Protein AF-A0A257PM52-F1 (afdb_monomer_lite)

Radius of gyration: 32.44 Å; chains: 1; bounding box: 82×40×84 Å

Secondary structure (DSSP, 8-state):
-PPP-EEEE---SS-BTT-GGGEESS----TTPEEEE-SEEEEEETTTTTT-EEEEES-SS-EEEEEESS-B-EEEEESS--TT-EEEEEE-TT-EEEEES-EESSEEEEESSEEEEESEEEE-SS-EEE-SEEEES-EEEE-TT-TTS--EEE-S-B-TT-EEEEPTT--S-SEEES-GGGB-PEEEEPPSS-----EEEET---SEEEEETTEEEEEETTEEEEEEEEE-TTS--EEEE-SSEEEEE-S--TT-TT--PEEE-B-------SEEEEETTTTEEEEE--EE--SSSTT--EEEEEE-SS-EEEEESSSSEEEEEEPPTTSPPPSSEEEE-TT--S--EEE--SS-EEEE--SS--EEEEEGGG-SS-EEEEEES--TT-EEEEET--TTTEEEEEEEEEEEETTEEEEEEEEEESSTTPPPEEEEEET--THHHHTSSEEEEEEEPPPBTTBPPPEEEEEEE-

pLDDT: mean 84.53, std 14.84, range [40.38, 98.75]

Sequence (474 aa):
MSGSTTLTWLGGGDNLASDPNDWSPTGTPAPGDTLLLNTGTINLVGDILAGSTVSVDNHQADVGINVTGNATLNLLEGSPEPANATVDVAITAGSTLALTAFVALSTLLTNGGTIAFDGTNTFAAFKTVFDDDLTGSGTIQLSSGNAAGENMEINGAVGSGLTFQIQSGASDADLIIDKPQDFAGLIKLTPVPVTLGHIEFAGLHATNATLSNGILQLYDGNTLVDTVRFDNANQAVQLEQAAQGVFLTAGTSNDLGTLSGTAIPLSTQGTTANFTVQDETSGQSYSSAGSSYTGPVPGLTSEFVVNTSDIINVTANTPNVFIEVAPSPGGQPPSQCGINVSAVNGNNVLDGYANSNFYTGGKGTDQFYEDTRTLTQNSWSTIVNFHSGDNVTLWGVTPSDFSLNWIGDTYGAPGATGLTGVLVPAKAGQPDVGITLAGYTTNDFTNGKIVLSYGETQAQGGVPGSTYLSIHAT

Foldseek 3Di:
DPDAEEWEAQDDDVQELQQQVRIVVRDRDDARHEYEYADDEHEAEEASHPNYEYEDEHHPEEYEYEAEAEYEYAYDYYDQDDAEYEHEYEYAAQYEYEYEQAEDPYEYHYHHHEYEYDAEHEYAAAAYEACHEYHYQYEYEQDQRQQPQHEHEYNHAYYQNYEYEYEAHHAHAREEYAQQARYNYEYEYDDDPHQHRKYFDFPADAQAWEDDPQKIFGHDPNHTPHIHGYDPPVQCWWWWQAPGGIIIGSPPPPPPVPGPTDTRPHPHPPPPQQKWKAFPQVRDIDGHVAAADPDDDPPAGGEDADADQTAMEMEGPEERYEYAQAHDVVGDQHEEHEYADQNYEYEYEAHSEEAEYEYEDHHYEYEYEYELPPDQEAHAYAYHPAAANYKYKYWQDDVQFWDKDFPFQADDDVVFTGTKIKTDTPDPNRYIYIYGYGPYGPCCVVVVQKDKDWDWAPADPNRGTIIIIMIHGD

Structure (mmCIF, N/CA/C/O backbone):
data_AF-A0A257PM52-F1
#
_entry.id   AF-A0A257PM52-F1
#
loop_
_atom_site.group_PDB
_atom_site.id
_atom_site.type_symbol
_atom_site.label_atom_id
_atom_site.label_alt_id
_atom_site.label_comp_id
_atom_site.label_asym_id
_atom_site.label_entity_id
_atom_site.label_seq_id
_atom_site.pdbx_PDB_ins_code
_atom_site.Cartn_x
_atom_site.Cartn_y
_atom_site.Cartn_z
_atom_site.occupancy
_atom_site.B_iso_or_equiv
_atom_site.auth_seq_id
_atom_site.auth_comp_id
_atom_site.auth_asym_id
_atom_site.auth_atom_id
_atom_site.pdbx_PDB_model_num
ATOM 1 N N . MET A 1 1 ? 49.077 -11.176 -10.631 1.00 53.94 1 MET A N 1
ATOM 2 C CA . MET A 1 1 ? 48.184 -10.103 -11.097 1.00 53.94 1 MET A CA 1
ATOM 3 C C . MET A 1 1 ? 49.011 -9.242 -12.025 1.00 53.94 1 MET A C 1
ATOM 5 O O . MET A 1 1 ? 49.994 -8.676 -11.562 1.00 53.94 1 MET A O 1
ATOM 9 N N . SER A 1 2 ? 48.729 -9.268 -13.326 1.00 63.75 2 SER A N 1
ATOM 10 C CA . SER A 1 2 ? 49.225 -8.234 -14.239 1.00 63.75 2 SER A CA 1
ATOM 11 C C . SER A 1 2 ? 48.703 -6.887 -13.734 1.00 63.75 2 SER A C 1
ATOM 13 O O . SER A 1 2 ? 47.576 -6.818 -13.247 1.00 63.75 2 SER A O 1
ATOM 15 N N . GLY A 1 3 ? 49.539 -5.850 -13.736 1.00 80.62 3 GLY A N 1
ATOM 16 C CA . GLY A 1 3 ? 49.055 -4.506 -13.423 1.00 80.62 3 GLY A CA 1
ATOM 17 C C . GLY A 1 3 ? 48.061 -4.071 -14.498 1.00 80.62 3 GLY A C 1
ATOM 18 O O . GLY A 1 3 ? 48.310 -4.342 -15.668 1.00 80.62 3 GLY A O 1
ATOM 19 N N . SER A 1 4 ? 46.958 -3.440 -14.096 1.00 88.62 4 SER A N 1
ATOM 20 C CA . SER A 1 4 ? 46.057 -2.750 -15.026 1.00 88.62 4 SER A CA 1
ATOM 21 C C . SER A 1 4 ? 46.825 -1.620 -15.711 1.00 88.62 4 SER A C 1
ATOM 23 O O . SER A 1 4 ? 47.564 -0.884 -15.046 1.00 88.62 4 SER A O 1
ATOM 25 N N . THR A 1 5 ? 46.686 -1.511 -17.029 1.00 91.81 5 THR A N 1
ATOM 26 C CA . THR A 1 5 ? 47.252 -0.423 -17.825 1.00 91.81 5 THR A CA 1
ATOM 27 C C . THR A 1 5 ? 46.150 0.438 -18.429 1.00 91.81 5 THR A C 1
ATOM 29 O O . THR A 1 5 ? 45.036 -0.022 -18.675 1.00 91.81 5 THR A O 1
ATOM 32 N N . THR A 1 6 ? 46.453 1.719 -18.637 1.00 92.81 6 THR A N 1
ATOM 33 C CA . THR A 1 6 ? 45.580 2.629 -19.380 1.00 92.81 6 THR A CA 1
ATOM 34 C C . THR A 1 6 ? 46.084 2.722 -20.815 1.00 92.81 6 THR A C 1
ATOM 36 O O . THR A 1 6 ? 47.241 3.093 -21.015 1.00 92.81 6 THR A O 1
ATOM 39 N N . LEU A 1 7 ? 45.235 2.393 -21.790 1.00 93.25 7 LEU A N 1
ATOM 40 C CA . LEU A 1 7 ? 45.542 2.438 -23.222 1.00 93.25 7 LEU A CA 1
ATOM 41 C C . LEU A 1 7 ? 44.632 3.457 -23.907 1.00 93.25 7 LEU A C 1
ATOM 43 O O . LEU A 1 7 ? 43.424 3.406 -23.731 1.00 93.25 7 LEU A O 1
ATOM 47 N N . THR A 1 8 ? 45.179 4.367 -24.704 1.00 93.25 8 THR A N 1
ATOM 48 C CA . THR A 1 8 ? 44.411 5.347 -25.483 1.00 93.25 8 THR A CA 1
ATOM 49 C C . THR A 1 8 ? 44.310 4.910 -26.936 1.00 93.25 8 THR A C 1
ATOM 51 O O . THR A 1 8 ? 45.335 4.639 -27.559 1.00 93.25 8 THR A O 1
ATOM 54 N N . TRP A 1 9 ? 43.095 4.868 -27.478 1.00 93.38 9 TRP A N 1
ATOM 55 C CA . TRP A 1 9 ? 42.832 4.589 -28.885 1.00 93.38 9 TRP A CA 1
ATOM 56 C C . TRP A 1 9 ? 43.400 5.704 -29.764 1.00 93.38 9 TRP A C 1
ATOM 58 O O . TRP A 1 9 ? 43.079 6.882 -29.586 1.00 93.38 9 TRP A O 1
ATOM 68 N N . LEU A 1 10 ? 44.255 5.327 -30.709 1.00 91.94 10 LEU A N 1
ATOM 69 C CA . LEU A 1 10 ? 44.859 6.224 -31.693 1.00 91.94 10 LEU A CA 1
ATOM 70 C C . LEU A 1 10 ? 44.117 6.210 -33.037 1.00 91.94 10 LEU A C 1
ATOM 72 O O . LEU A 1 10 ? 44.290 7.137 -33.830 1.00 91.94 10 LEU A O 1
ATOM 76 N N . GLY A 1 11 ? 43.303 5.178 -33.284 1.00 85.06 11 GLY A N 1
ATOM 77 C CA . GLY A 1 11 ? 42.742 4.872 -34.600 1.00 85.06 11 GLY A CA 1
ATOM 78 C C . GLY A 1 11 ? 43.714 4.095 -35.493 1.00 85.06 11 GLY A C 1
ATOM 79 O O . GLY A 1 11 ? 44.926 4.126 -35.285 1.00 85.06 11 GLY A O 1
ATOM 80 N N . GLY A 1 12 ? 43.170 3.416 -36.508 1.00 80.69 12 GLY A N 1
ATOM 81 C CA . GLY A 1 12 ? 43.920 2.505 -37.375 1.00 80.69 12 GLY A CA 1
ATOM 82 C C . GLY A 1 12 ? 43.247 2.260 -38.724 1.00 80.69 12 GLY A C 1
ATOM 83 O O . GLY A 1 12 ? 42.162 2.762 -39.004 1.00 80.69 12 GLY A O 1
ATOM 84 N N . GLY A 1 13 ? 43.912 1.513 -39.609 1.00 80.06 13 GLY A N 1
ATOM 85 C CA . GLY A 1 13 ? 43.419 1.274 -40.973 1.00 80.06 13 GLY A CA 1
ATOM 86 C C . GLY A 1 13 ? 42.182 0.369 -41.046 1.00 80.06 13 GLY A C 1
ATOM 87 O O . GLY A 1 13 ? 41.348 0.556 -41.931 1.00 80.06 13 GLY A O 1
ATOM 88 N N . ASP A 1 14 ? 42.064 -0.599 -40.132 1.00 84.88 14 ASP A N 1
ATOM 89 C CA . ASP A 1 14 ? 40.947 -1.553 -40.034 1.00 84.88 14 ASP A CA 1
ATOM 90 C C . ASP A 1 14 ? 40.128 -1.412 -38.735 1.00 84.88 14 ASP A C 1
ATOM 92 O O . ASP A 1 14 ? 39.119 -2.104 -38.560 1.00 84.88 14 ASP A O 1
ATOM 96 N N . ASN A 1 15 ? 40.527 -0.479 -37.862 1.00 89.12 15 ASN A N 1
ATOM 97 C CA . ASN A 1 15 ? 39.906 -0.154 -36.581 1.00 89.12 15 ASN A CA 1
ATOM 98 C C . ASN A 1 15 ? 39.766 -1.350 -35.622 1.00 89.12 15 ASN A C 1
ATOM 100 O O . ASN A 1 15 ? 38.885 -1.336 -34.766 1.00 89.12 15 ASN A O 1
ATOM 104 N N . LEU A 1 16 ? 40.568 -2.410 -35.747 1.00 90.69 16 LEU A N 1
ATOM 105 C CA . LEU A 1 16 ? 40.433 -3.584 -34.883 1.00 90.69 16 LEU A CA 1
ATOM 106 C C . LEU A 1 16 ? 41.028 -3.326 -33.492 1.00 90.69 16 LEU A C 1
ATOM 108 O O . LEU A 1 16 ? 42.235 -3.164 -33.351 1.00 90.69 16 LEU A O 1
ATOM 112 N N . ALA A 1 17 ? 40.219 -3.442 -32.430 1.00 90.12 17 ALA A N 1
ATOM 113 C CA . ALA A 1 17 ? 40.700 -3.309 -31.045 1.00 90.12 17 ALA A CA 1
ATOM 114 C C . ALA A 1 17 ? 41.821 -4.300 -30.674 1.00 90.12 17 ALA A C 1
ATOM 116 O O . ALA A 1 17 ? 42.544 -4.092 -29.700 1.00 90.12 17 ALA A O 1
ATOM 117 N N . SER A 1 18 ? 41.967 -5.380 -31.449 1.00 90.94 18 SER A N 1
ATOM 118 C CA . SER A 1 18 ? 43.042 -6.360 -31.313 1.00 90.94 18 SER A CA 1
ATOM 119 C C . SER A 1 18 ? 44.413 -5.866 -31.756 1.00 90.94 18 SER A C 1
ATOM 121 O O . SER A 1 18 ? 45.406 -6.471 -31.342 1.00 90.94 18 SER A O 1
ATOM 123 N N . ASP A 1 19 ? 44.489 -4.858 -32.632 1.00 93.19 19 ASP A N 1
ATOM 124 C CA . ASP A 1 19 ? 45.766 -4.391 -33.168 1.00 93.19 19 ASP A CA 1
ATOM 125 C C . ASP A 1 19 ? 46.506 -3.573 -32.097 1.00 93.19 19 ASP A C 1
ATOM 127 O O . ASP A 1 19 ? 46.060 -2.486 -31.731 1.00 93.19 19 ASP A O 1
ATOM 131 N N . PRO A 1 20 ? 47.648 -4.057 -31.568 1.00 93.38 20 PRO A N 1
ATOM 132 C CA . PRO A 1 20 ? 48.398 -3.324 -30.554 1.00 93.38 20 PRO A CA 1
ATOM 133 C C . PRO A 1 20 ? 48.920 -1.963 -31.036 1.00 93.38 20 PRO A C 1
ATOM 135 O O . PRO A 1 20 ? 49.267 -1.133 -30.195 1.00 93.38 20 PRO A O 1
ATOM 138 N N . ASN A 1 21 ? 49.025 -1.740 -32.353 1.00 94.69 21 ASN A N 1
ATOM 139 C CA . ASN A 1 21 ? 49.519 -0.487 -32.930 1.00 94.69 21 ASN A CA 1
ATOM 140 C C . ASN A 1 21 ? 48.482 0.639 -32.900 1.00 94.69 21 ASN A C 1
ATOM 142 O O . ASN A 1 21 ? 48.871 1.804 -32.987 1.00 94.69 21 ASN A O 1
ATOM 146 N N . ASP A 1 22 ? 47.206 0.302 -32.717 1.00 94.62 22 ASP A N 1
ATOM 147 C CA . ASP A 1 22 ? 46.110 1.270 -32.638 1.00 94.62 22 ASP A CA 1
ATOM 148 C C . ASP A 1 22 ? 45.937 1.834 -31.211 1.00 94.62 22 ASP A C 1
ATOM 150 O O . ASP A 1 22 ? 45.049 2.648 -30.957 1.00 94.62 22 ASP A O 1
ATOM 154 N N . TRP A 1 23 ? 46.811 1.444 -30.273 1.00 94.62 23 TRP A N 1
ATOM 155 C CA . TRP A 1 23 ? 46.791 1.856 -28.867 1.00 94.62 23 TRP A CA 1
ATOM 156 C C . TRP A 1 23 ? 48.064 2.605 -28.441 1.00 94.62 23 TRP A C 1
ATOM 158 O O . TRP A 1 23 ? 49.169 2.342 -28.923 1.00 94.62 23 TRP A O 1
ATOM 168 N N . SER A 1 24 ? 47.921 3.522 -27.479 1.00 94.25 24 SER A N 1
ATOM 169 C CA . SER A 1 24 ? 49.020 4.233 -26.811 1.00 94.25 24 SER A CA 1
ATOM 170 C C . SER A 1 24 ? 48.947 4.089 -25.284 1.00 94.25 24 SER A C 1
ATOM 172 O O . SER A 1 24 ? 47.954 4.516 -24.699 1.00 94.25 24 SER A O 1
ATOM 174 N N . PRO A 1 25 ? 49.989 3.569 -24.607 1.00 95.06 25 PRO A N 1
ATOM 175 C CA . PRO A 1 25 ? 51.184 2.960 -25.194 1.00 95.06 25 PRO A CA 1
ATOM 176 C C . PRO A 1 25 ? 50.838 1.727 -26.046 1.00 95.06 25 PRO A C 1
ATOM 178 O O . PRO A 1 25 ? 49.827 1.078 -25.811 1.00 95.06 25 PRO A O 1
ATOM 181 N N . THR A 1 26 ? 51.687 1.399 -27.025 1.00 94.81 26 THR A N 1
ATOM 182 C CA . THR A 1 26 ? 51.488 0.240 -27.915 1.00 94.81 26 THR A CA 1
ATOM 183 C C . THR A 1 26 ? 51.345 -1.053 -27.115 1.00 94.81 26 THR A C 1
ATOM 185 O O . THR A 1 26 ? 52.240 -1.413 -26.344 1.00 94.81 26 THR A O 1
ATOM 188 N N . GLY A 1 27 ? 50.245 -1.770 -27.330 1.00 92.50 27 GLY A N 1
ATOM 189 C CA . GLY A 1 27 ? 49.917 -2.995 -26.611 1.00 92.50 27 GLY A CA 1
ATOM 190 C C . GLY A 1 27 ? 48.515 -3.494 -26.945 1.00 92.50 27 GLY A C 1
ATOM 191 O O . GLY A 1 27 ? 47.632 -2.705 -27.258 1.00 92.50 27 GLY A O 1
ATOM 192 N N . THR A 1 28 ? 48.314 -4.811 -26.901 1.00 91.19 28 THR A N 1
ATOM 193 C CA . THR A 1 28 ? 46.973 -5.393 -27.040 1.00 91.19 28 THR A CA 1
ATOM 194 C C . THR A 1 28 ? 46.243 -5.239 -25.705 1.00 91.19 28 THR A C 1
ATOM 196 O O . THR A 1 28 ? 46.832 -5.617 -24.687 1.00 91.19 28 THR A O 1
ATOM 199 N N . PRO A 1 29 ? 44.991 -4.748 -25.690 1.00 91.50 29 PRO A N 1
ATOM 200 C CA . PRO A 1 29 ? 44.168 -4.726 -24.490 1.00 91.50 29 PRO A CA 1
ATOM 201 C C . PRO A 1 29 ? 44.106 -6.087 -23.793 1.00 91.50 29 PRO A C 1
ATOM 203 O O . PRO A 1 29 ? 43.926 -7.123 -24.436 1.00 91.50 29 PRO A O 1
ATOM 206 N N . ALA A 1 30 ? 44.242 -6.082 -22.472 1.00 88.69 30 ALA A N 1
ATOM 207 C CA . ALA A 1 30 ? 44.089 -7.244 -21.612 1.00 88.69 30 ALA A CA 1
ATOM 208 C C . ALA A 1 30 ? 42.955 -7.029 -20.589 1.00 88.69 30 ALA A C 1
ATOM 210 O O . ALA A 1 30 ? 42.632 -5.887 -20.244 1.00 88.69 30 ALA A O 1
ATOM 211 N N . PRO A 1 31 ? 42.360 -8.115 -20.053 1.00 85.19 31 PRO A N 1
ATOM 212 C CA . PRO A 1 31 ? 41.350 -8.024 -19.000 1.00 85.19 31 PRO A CA 1
ATOM 213 C C . PRO A 1 31 ? 41.813 -7.167 -17.815 1.00 85.19 31 PRO A C 1
ATOM 215 O O . PRO A 1 31 ? 42.885 -7.401 -17.247 1.00 85.19 31 PRO A O 1
ATOM 218 N N . GLY A 1 32 ? 40.983 -6.203 -17.418 1.00 82.38 32 GLY A N 1
ATOM 219 C CA . GLY A 1 32 ? 41.261 -5.254 -16.339 1.00 82.38 32 GLY A CA 1
ATOM 220 C C . GLY A 1 32 ? 41.984 -3.973 -16.766 1.00 82.38 32 GLY A C 1
ATOM 221 O O . GLY A 1 32 ? 42.180 -3.101 -15.918 1.00 82.38 32 GLY A O 1
ATOM 222 N N . ASP A 1 33 ? 42.373 -3.826 -18.035 1.00 87.44 33 ASP A N 1
ATOM 223 C CA . ASP A 1 33 ? 42.853 -2.548 -18.572 1.00 87.44 33 ASP A CA 1
ATOM 224 C C . ASP A 1 33 ? 41.732 -1.497 -18.639 1.00 87.44 33 ASP A C 1
ATOM 226 O O . ASP A 1 33 ? 40.542 -1.818 -18.710 1.00 87.44 33 ASP A O 1
ATOM 230 N N . THR A 1 34 ? 42.137 -0.225 -18.624 1.00 86.56 34 THR A N 1
ATOM 231 C CA . THR A 1 34 ? 41.269 0.929 -18.902 1.00 86.56 34 THR A CA 1
ATOM 232 C C . THR A 1 34 ? 41.562 1.439 -20.306 1.00 86.56 34 THR A C 1
ATOM 234 O O . THR A 1 34 ? 42.674 1.885 -20.579 1.00 86.56 34 THR A O 1
ATOM 237 N N . LEU A 1 35 ? 40.583 1.391 -21.199 1.00 88.00 35 LEU A N 1
ATOM 238 C CA . LEU A 1 35 ? 40.734 1.806 -22.591 1.00 88.00 35 LEU A CA 1
ATOM 239 C C . LEU A 1 35 ? 40.088 3.175 -22.773 1.00 88.00 35 LEU A C 1
ATOM 241 O O . LEU A 1 35 ? 38.904 3.316 -22.509 1.00 88.00 35 LEU A O 1
ATOM 245 N N . LEU A 1 36 ? 40.858 4.176 -23.183 1.00 87.38 36 LEU A N 1
ATOM 246 C CA . LEU A 1 36 ? 40.405 5.541 -23.424 1.00 87.38 36 LEU A CA 1
ATOM 247 C C . LEU A 1 36 ? 40.158 5.737 -24.914 1.00 87.38 36 LEU A C 1
ATOM 249 O O . LEU A 1 36 ? 41.095 5.658 -25.709 1.00 87.38 36 LEU A O 1
ATOM 253 N N . LEU A 1 37 ? 38.919 6.016 -25.293 1.00 86.25 37 LEU A N 1
ATOM 254 C CA . LEU A 1 37 ? 38.540 6.346 -26.660 1.00 86.25 37 LEU A CA 1
ATOM 255 C C . LEU A 1 37 ? 38.153 7.820 -26.706 1.00 86.25 37 LEU A C 1
ATOM 257 O O . LEU A 1 37 ? 37.174 8.188 -26.080 1.00 86.25 37 LEU A O 1
ATOM 261 N N . ASN A 1 38 ? 38.936 8.647 -27.406 1.00 81.38 38 ASN A N 1
ATOM 262 C CA . ASN A 1 38 ? 38.697 10.097 -27.464 1.00 81.38 38 ASN A CA 1
ATOM 263 C C . ASN A 1 38 ? 38.008 10.537 -28.772 1.00 81.38 38 ASN A C 1
ATOM 265 O O . ASN A 1 38 ? 37.336 11.560 -28.799 1.00 81.38 38 ASN A O 1
ATOM 269 N N . THR A 1 39 ? 38.250 9.816 -29.878 1.00 79.81 39 THR A N 1
ATOM 270 C CA . THR A 1 39 ? 37.682 10.070 -31.220 1.00 79.81 39 THR A CA 1
ATOM 271 C C . THR A 1 39 ? 37.775 8.812 -32.093 1.00 79.81 39 THR A C 1
ATOM 273 O O . THR A 1 39 ? 38.651 7.975 -31.858 1.00 79.81 39 THR A O 1
ATOM 276 N N . GLY A 1 40 ? 36.978 8.736 -33.165 1.00 85.00 40 GLY A N 1
ATOM 277 C CA . GLY A 1 40 ? 37.134 7.743 -34.236 1.00 85.00 40 GLY A CA 1
ATOM 278 C C . GLY A 1 40 ? 36.233 6.517 -34.086 1.00 85.00 40 GLY A C 1
ATOM 279 O O . GLY A 1 40 ? 35.278 6.520 -33.316 1.00 85.00 40 GLY A O 1
ATOM 280 N N . THR A 1 41 ? 36.523 5.467 -34.856 1.00 85.75 41 THR A N 1
ATOM 281 C CA . THR A 1 41 ? 35.767 4.207 -34.818 1.00 85.75 41 THR A CA 1
ATOM 282 C C . THR A 1 41 ? 36.637 3.085 -34.271 1.00 85.75 41 THR A C 1
ATOM 284 O O . THR A 1 41 ? 37.799 2.984 -34.656 1.00 85.75 41 THR A O 1
ATOM 287 N N . ILE A 1 42 ? 36.075 2.228 -33.419 1.00 87.50 42 ILE A N 1
ATOM 288 C CA . ILE A 1 42 ? 36.707 1.002 -32.924 1.00 87.50 42 ILE A CA 1
ATOM 289 C C . ILE A 1 42 ? 35.808 -0.210 -33.200 1.00 87.50 42 ILE A C 1
ATOM 291 O O . ILE A 1 42 ? 34.595 -0.164 -33.013 1.00 87.50 42 ILE A O 1
ATOM 295 N N . ASN A 1 43 ? 36.408 -1.312 -33.639 1.00 84.81 43 ASN A N 1
ATOM 296 C CA . ASN A 1 43 ? 35.757 -2.591 -33.895 1.00 84.81 43 ASN A CA 1
ATOM 297 C C . ASN A 1 43 ? 36.128 -3.584 -32.788 1.00 84.81 43 ASN A C 1
ATOM 299 O O . ASN A 1 43 ? 37.281 -4.008 -32.662 1.00 84.81 43 ASN A O 1
ATOM 303 N N . LEU A 1 44 ? 35.131 -3.980 -32.004 1.00 83.25 44 LEU A N 1
ATOM 304 C CA . LEU A 1 44 ? 35.212 -4.979 -30.949 1.00 83.25 44 LEU A CA 1
ATOM 305 C C . LEU A 1 44 ? 34.726 -6.324 -31.498 1.00 83.25 44 LEU A C 1
ATOM 307 O O . LEU A 1 44 ? 33.569 -6.465 -31.900 1.00 83.25 44 LEU A O 1
ATOM 311 N N . VAL A 1 45 ? 35.617 -7.317 -31.531 1.00 79.12 45 VAL A N 1
ATOM 312 C CA . VAL A 1 45 ? 35.323 -8.656 -32.061 1.00 79.12 45 VAL A CA 1
ATOM 313 C C . VAL A 1 45 ? 35.607 -9.724 -31.010 1.00 79.12 45 VAL A C 1
ATOM 315 O O . VAL A 1 45 ? 36.724 -9.825 -30.503 1.00 79.12 45 VAL A O 1
ATOM 318 N N . GLY A 1 46 ? 34.603 -10.555 -30.720 1.00 76.94 46 GLY A N 1
ATOM 319 C CA . GLY A 1 46 ? 34.699 -11.652 -29.755 1.00 76.94 46 GLY A CA 1
ATOM 320 C C . GLY A 1 46 ? 34.861 -11.164 -28.313 1.00 76.94 46 GLY A C 1
ATOM 321 O O . GLY A 1 46 ? 34.336 -10.121 -27.937 1.00 76.94 46 GLY A O 1
ATOM 322 N N . ASP A 1 47 ? 35.619 -11.913 -27.512 1.00 71.88 47 ASP A N 1
ATOM 323 C CA . ASP A 1 47 ? 35.807 -11.649 -26.075 1.00 71.88 47 ASP A CA 1
ATOM 324 C C . ASP A 1 47 ? 37.021 -10.746 -25.794 1.00 71.88 47 ASP A C 1
ATOM 326 O O . ASP A 1 47 ? 37.615 -10.798 -24.716 1.00 71.88 47 ASP A O 1
ATOM 330 N N . ILE A 1 48 ? 37.451 -9.945 -26.774 1.00 73.12 48 ILE A N 1
ATOM 331 C CA . ILE A 1 48 ? 38.753 -9.271 -26.709 1.00 73.12 48 ILE A CA 1
ATOM 332 C C . ILE A 1 48 ? 38.875 -8.258 -25.569 1.00 73.12 48 ILE A C 1
ATOM 334 O O . ILE A 1 48 ? 39.976 -7.990 -25.099 1.00 73.12 48 ILE A O 1
ATOM 338 N N . LEU A 1 49 ? 37.737 -7.745 -25.098 1.00 68.62 49 LEU A N 1
ATOM 339 C CA . LEU A 1 49 ? 37.646 -6.816 -23.975 1.00 68.62 49 LEU A CA 1
ATOM 340 C C . LEU A 1 49 ? 36.997 -7.433 -22.732 1.00 68.62 49 LEU A C 1
ATOM 342 O O . LEU A 1 49 ? 36.558 -6.701 -21.848 1.00 68.62 49 LEU A O 1
ATOM 346 N N . ALA A 1 50 ? 36.887 -8.763 -22.644 1.00 70.00 50 ALA A N 1
ATOM 347 C CA . ALA A 1 50 ? 36.233 -9.403 -21.507 1.00 70.00 50 ALA A CA 1
ATOM 348 C C . ALA A 1 50 ? 36.896 -8.983 -20.180 1.00 70.00 50 ALA A C 1
ATOM 350 O O . ALA A 1 50 ? 38.041 -9.333 -19.893 1.00 70.00 50 ALA A O 1
ATOM 351 N N . GLY A 1 51 ? 36.156 -8.230 -19.360 1.00 62.59 51 GLY A N 1
ATOM 352 C CA . GLY A 1 51 ? 36.627 -7.703 -18.077 1.00 62.59 51 GLY A CA 1
ATOM 353 C C . GLY A 1 51 ? 37.466 -6.419 -18.149 1.00 62.59 51 GLY A C 1
ATOM 354 O O . GLY A 1 51 ? 38.001 -6.015 -17.118 1.00 62.59 51 GLY A O 1
ATOM 355 N N . SER A 1 52 ? 37.602 -5.784 -19.315 1.00 68.62 52 SER A N 1
ATOM 356 C CA . SER A 1 52 ? 38.210 -4.453 -19.476 1.00 68.62 52 SER A CA 1
ATOM 357 C C . SER A 1 52 ? 37.140 -3.355 -19.438 1.00 68.62 52 SER A C 1
ATOM 359 O O . SER A 1 52 ? 35.983 -3.586 -19.785 1.00 68.62 52 SER A O 1
ATOM 361 N N . THR A 1 53 ? 37.526 -2.148 -19.026 1.00 68.44 53 THR A N 1
ATOM 362 C CA . THR A 1 53 ? 36.638 -0.973 -18.997 1.00 68.44 53 THR A CA 1
ATOM 363 C C . THR A 1 53 ? 36.997 -0.058 -20.158 1.00 68.44 53 THR A C 1
ATOM 365 O O . THR A 1 53 ? 38.161 0.314 -20.288 1.00 68.44 53 THR A O 1
ATOM 368 N N . VAL A 1 54 ? 36.024 0.328 -20.985 1.00 74.75 54 VAL A N 1
ATOM 369 C CA . VAL A 1 54 ? 36.237 1.291 -22.076 1.00 74.75 54 VAL A CA 1
ATOM 370 C C . VAL A 1 54 ? 35.642 2.619 -21.654 1.00 74.75 54 VAL A C 1
ATOM 372 O O . VAL A 1 54 ? 34.434 2.796 -21.660 1.00 74.75 54 VAL A O 1
ATOM 375 N N . SER A 1 55 ? 36.483 3.565 -21.272 1.00 75.44 55 SER A N 1
ATOM 376 C CA . SER A 1 55 ? 36.051 4.924 -20.991 1.00 75.44 55 SER A CA 1
ATOM 377 C C . SER A 1 55 ? 36.126 5.765 -22.262 1.00 75.44 55 SER A C 1
ATOM 379 O O . SER A 1 55 ? 37.106 5.754 -23.007 1.00 75.44 55 SER A O 1
ATOM 381 N N . VAL A 1 56 ? 35.038 6.475 -22.510 1.00 71.56 56 VAL A N 1
ATOM 382 C CA . VAL A 1 56 ? 34.859 7.390 -23.631 1.00 71.56 56 VAL A CA 1
ATOM 383 C C . VAL A 1 56 ? 34.995 8.779 -22.992 1.00 71.56 56 VAL A C 1
ATOM 385 O O . VAL A 1 56 ? 34.057 9.287 -22.387 1.00 71.56 56 VAL A O 1
ATOM 388 N N . ASP A 1 57 ? 36.215 9.336 -23.000 1.00 66.50 57 ASP A N 1
ATOM 389 C CA . ASP A 1 57 ? 36.580 10.596 -22.323 1.00 66.50 57 ASP A CA 1
ATOM 390 C C . ASP A 1 57 ? 36.781 11.774 -23.309 1.00 66.50 57 ASP A C 1
ATOM 392 O O . ASP A 1 57 ? 37.397 11.621 -24.362 1.00 66.50 57 ASP A O 1
ATOM 396 N N . ASN A 1 58 ? 36.277 12.961 -22.943 1.00 56.41 58 ASN A N 1
ATOM 397 C CA . ASN A 1 58 ? 36.492 14.268 -23.592 1.00 56.41 58 ASN A CA 1
ATOM 398 C C . ASN A 1 58 ? 36.165 14.348 -25.105 1.00 56.41 58 ASN A C 1
ATOM 400 O O . ASN A 1 58 ? 37.041 14.575 -25.950 1.00 56.41 58 ASN A O 1
ATOM 404 N N . HIS A 1 59 ? 34.880 14.209 -25.441 1.00 54.62 59 HIS A N 1
ATOM 405 C CA . HIS A 1 59 ? 34.395 14.085 -26.818 1.00 54.62 59 HIS A CA 1
ATOM 406 C C . HIS A 1 59 ? 34.078 15.437 -27.456 1.00 54.62 59 HIS A C 1
ATOM 408 O O . HIS A 1 59 ? 33.037 16.040 -27.222 1.00 54.62 59 HIS A O 1
ATOM 414 N N . GLN A 1 60 ? 34.970 15.901 -28.329 1.00 57.28 60 GLN A N 1
ATOM 415 C CA . GLN A 1 60 ? 34.680 16.990 -29.276 1.00 57.28 60 GLN A CA 1
ATOM 416 C C . GLN A 1 60 ? 34.225 16.460 -30.653 1.00 57.28 60 GLN A C 1
ATOM 418 O O . GLN A 1 60 ? 34.008 17.257 -31.565 1.00 57.28 60 GLN A O 1
ATOM 423 N N . ALA A 1 61 ? 34.126 15.137 -30.835 1.00 64.19 61 ALA A N 1
ATOM 424 C CA . ALA A 1 61 ? 33.766 14.489 -32.097 1.00 64.19 61 ALA A CA 1
ATOM 425 C C . ALA A 1 61 ? 33.010 13.171 -31.862 1.00 64.19 61 ALA A C 1
ATOM 427 O O . ALA A 1 61 ? 33.118 12.586 -30.784 1.00 64.19 61 ALA A O 1
ATOM 428 N N . ASP A 1 62 ? 32.298 12.708 -32.891 1.00 73.81 62 ASP A N 1
ATOM 429 C CA . ASP A 1 62 ? 31.547 11.452 -32.868 1.00 73.81 62 ASP A CA 1
ATOM 430 C C . ASP A 1 62 ? 32.473 10.241 -32.685 1.00 73.81 62 ASP A C 1
ATOM 432 O O . ASP A 1 62 ? 33.567 10.164 -33.267 1.00 73.81 62 ASP A O 1
ATOM 436 N N . VAL A 1 63 ? 32.015 9.284 -31.879 1.00 76.19 63 VAL A N 1
ATOM 437 C CA . VAL A 1 63 ? 32.699 8.012 -31.646 1.00 76.19 63 VAL A CA 1
ATOM 438 C C . VAL A 1 63 ? 31.813 6.857 -32.080 1.00 76.19 63 VAL A C 1
ATOM 440 O O . VAL A 1 63 ? 30.672 6.738 -31.649 1.00 76.19 63 VAL A O 1
ATOM 443 N N . GLY A 1 64 ? 32.376 5.989 -32.924 1.00 74.94 64 GLY A N 1
ATOM 444 C CA . GLY A 1 64 ? 31.726 4.764 -33.378 1.00 74.94 64 GLY A CA 1
ATOM 445 C C . GLY A 1 64 ? 32.301 3.535 -32.677 1.00 74.94 64 GLY A C 1
ATOM 446 O O . GLY A 1 64 ? 33.507 3.297 -32.738 1.00 74.94 64 GLY A O 1
ATOM 447 N N . ILE A 1 65 ? 31.461 2.714 -32.059 1.00 79.94 65 ILE A N 1
ATOM 448 C CA . ILE A 1 65 ? 31.856 1.433 -31.467 1.00 79.94 65 ILE A CA 1
ATOM 449 C C . ILE A 1 65 ? 31.077 0.328 -32.175 1.00 79.94 65 ILE A C 1
ATOM 451 O O . ILE A 1 65 ? 29.873 0.189 -31.994 1.00 79.94 65 ILE A O 1
ATOM 455 N N . ASN A 1 66 ? 31.759 -0.487 -32.975 1.00 77.06 66 ASN A N 1
ATOM 456 C CA . ASN A 1 66 ? 31.141 -1.640 -33.623 1.00 77.06 66 ASN A CA 1
ATOM 457 C C . ASN A 1 66 ? 31.396 -2.891 -32.785 1.00 77.06 66 ASN A C 1
ATOM 459 O O . ASN A 1 66 ? 32.547 -3.251 -32.554 1.00 77.06 66 ASN A O 1
ATOM 463 N N . VAL A 1 67 ? 30.345 -3.585 -32.363 1.00 73.69 67 VAL A N 1
ATOM 464 C CA . VAL A 1 67 ? 30.426 -4.772 -31.508 1.00 73.69 67 VAL A CA 1
ATOM 465 C C . VAL A 1 67 ? 29.985 -6.017 -32.272 1.00 73.69 67 VAL A C 1
ATOM 467 O O . VAL A 1 67 ? 28.897 -6.072 -32.841 1.00 73.69 67 VAL A O 1
ATOM 470 N N . THR A 1 68 ? 30.822 -7.054 -32.261 1.00 71.06 68 THR A N 1
ATOM 471 C CA . THR A 1 68 ? 30.510 -8.396 -32.778 1.00 71.06 68 THR A CA 1
ATOM 472 C C . THR A 1 68 ? 30.859 -9.452 -31.721 1.00 71.06 68 THR A C 1
ATOM 474 O O . THR A 1 68 ? 31.972 -9.466 -31.198 1.00 71.06 68 THR A O 1
ATOM 477 N N . GLY A 1 69 ? 29.937 -10.368 -31.408 1.00 68.12 69 GLY A N 1
ATOM 478 C CA . GLY A 1 69 ? 30.120 -11.409 -30.383 1.00 68.12 69 GLY A CA 1
ATOM 479 C C . GLY A 1 69 ? 29.605 -11.021 -28.987 1.00 68.12 69 GLY A C 1
ATOM 480 O O . GLY A 1 69 ? 28.599 -10.334 -28.865 1.00 68.12 69 GLY A O 1
ATOM 481 N N . ASN A 1 70 ? 30.264 -11.485 -27.920 1.00 60.81 70 ASN A N 1
ATOM 482 C CA . ASN A 1 70 ? 29.849 -11.245 -26.528 1.00 60.81 70 ASN A CA 1
ATOM 483 C C . ASN A 1 70 ? 30.758 -10.209 -25.848 1.00 60.81 70 ASN A C 1
ATOM 485 O O . ASN A 1 70 ? 31.433 -10.512 -24.863 1.00 60.81 70 ASN A O 1
ATOM 489 N N . ALA A 1 71 ? 30.821 -8.989 -26.382 1.00 59.84 71 ALA A N 1
ATOM 490 C CA . ALA A 1 71 ? 31.661 -7.960 -25.781 1.00 59.84 71 ALA A CA 1
ATOM 491 C C . ALA A 1 71 ? 30.967 -7.329 -24.562 1.00 59.84 71 ALA A C 1
ATOM 493 O O . ALA A 1 71 ? 29.843 -6.835 -24.633 1.00 59.84 71 ALA A O 1
ATOM 494 N N . THR A 1 72 ? 31.664 -7.289 -23.430 1.00 58.00 72 THR A N 1
ATOM 495 C CA . THR A 1 72 ? 31.278 -6.439 -22.297 1.00 58.00 72 THR A CA 1
ATOM 496 C C . THR A 1 72 ? 31.888 -5.059 -22.501 1.00 58.00 72 THR A C 1
ATOM 498 O O . THR A 1 72 ? 33.098 -4.955 -22.703 1.00 58.00 72 THR A O 1
ATOM 501 N N . LEU A 1 73 ? 31.071 -4.009 -22.437 1.00 64.19 73 LEU A N 1
ATOM 502 C CA . LEU A 1 73 ? 31.522 -2.631 -22.587 1.00 64.19 73 LEU A CA 1
ATOM 503 C C . LEU A 1 73 ? 31.080 -1.834 -21.367 1.00 64.19 73 LEU A C 1
ATOM 505 O O . LEU A 1 73 ? 29.927 -1.441 -21.239 1.00 64.19 73 LEU A O 1
ATOM 509 N N . ASN A 1 74 ? 32.004 -1.571 -20.455 1.00 60.16 74 ASN A N 1
ATOM 510 C CA . ASN A 1 74 ? 31.721 -0.650 -19.365 1.00 60.16 74 ASN A CA 1
ATOM 511 C C . ASN A 1 74 ? 32.098 0.766 -19.802 1.00 60.16 74 ASN A C 1
ATOM 513 O O . ASN A 1 74 ? 33.275 1.119 -19.738 1.00 60.16 74 ASN A O 1
ATOM 517 N N . LEU A 1 75 ? 31.108 1.516 -20.290 1.00 63.53 75 LEU A N 1
ATOM 518 C CA . LEU A 1 75 ? 31.247 2.917 -20.667 1.00 63.53 75 LEU A CA 1
ATOM 519 C C . LEU A 1 75 ? 31.204 3.805 -19.417 1.00 63.53 75 LEU A C 1
ATOM 521 O O . LEU A 1 75 ? 30.192 3.887 -18.727 1.00 63.53 75 LEU A O 1
ATOM 525 N N . LEU A 1 76 ? 32.309 4.495 -19.149 1.00 61.22 76 LEU A N 1
ATOM 526 C CA . LEU A 1 76 ? 32.376 5.587 -18.179 1.00 61.22 76 LEU A CA 1
ATOM 527 C C . LEU A 1 76 ? 32.660 6.873 -18.950 1.00 61.22 76 LEU A C 1
ATOM 529 O O . LEU A 1 76 ? 33.735 6.995 -19.547 1.00 61.22 76 LEU A O 1
ATOM 533 N N . GLU A 1 77 ? 31.716 7.809 -18.941 1.00 57.28 77 GLU A N 1
ATOM 534 C CA . GLU A 1 77 ? 31.926 9.136 -19.513 1.00 57.28 77 GLU A CA 1
ATOM 535 C C . GLU A 1 77 ? 32.765 9.995 -18.558 1.00 57.28 77 GLU A C 1
ATOM 537 O O . GLU A 1 77 ? 32.492 10.089 -17.355 1.00 57.28 77 GLU A O 1
ATOM 542 N N . GLY A 1 78 ? 33.830 10.592 -19.091 1.00 54.28 78 GLY A N 1
ATOM 543 C CA . GLY A 1 78 ? 34.670 11.544 -18.372 1.00 54.28 78 GLY A CA 1
ATOM 544 C C . GLY A 1 78 ? 34.181 12.982 -18.560 1.00 54.28 78 GLY A C 1
ATOM 545 O O . GLY A 1 78 ? 33.952 13.401 -19.682 1.00 54.28 78 GLY A O 1
ATOM 546 N N . SER A 1 79 ? 34.068 13.719 -17.444 1.00 51.94 79 SER A N 1
ATOM 547 C CA . SER A 1 79 ? 33.821 15.173 -17.291 1.00 51.94 79 SER A CA 1
ATOM 548 C C . SER A 1 79 ? 32.656 15.824 -18.093 1.00 51.94 79 SER A C 1
ATOM 550 O O . SER A 1 79 ? 32.613 15.752 -19.311 1.00 51.94 79 SER A O 1
ATOM 552 N N . PRO A 1 80 ? 31.772 16.619 -17.452 1.00 55.16 80 PRO A N 1
ATOM 553 C CA . PRO A 1 80 ? 30.477 17.050 -18.013 1.00 55.16 80 PRO A CA 1
ATOM 554 C C . PRO A 1 80 ? 30.479 18.218 -19.045 1.00 55.16 80 PRO A C 1
ATOM 556 O O . PRO A 1 80 ? 29.655 19.113 -18.908 1.00 55.16 80 PRO A O 1
ATOM 559 N N . GLU A 1 81 ? 31.351 18.264 -20.065 1.00 51.69 81 GLU A N 1
ATOM 560 C CA . GLU A 1 81 ? 31.306 19.280 -21.161 1.00 51.69 81 GLU A CA 1
ATOM 561 C C . GLU A 1 81 ? 32.078 18.814 -22.432 1.00 51.69 81 GLU A C 1
ATOM 563 O O . GLU A 1 81 ? 33.190 18.310 -22.248 1.00 51.69 81 GLU A O 1
ATOM 568 N N . PRO A 1 82 ? 31.635 19.059 -23.702 1.00 51.88 82 PRO A N 1
ATOM 569 C CA . PRO A 1 82 ? 30.483 19.843 -24.173 1.00 51.88 82 PRO A CA 1
ATOM 570 C C . PRO A 1 82 ? 29.388 19.053 -24.945 1.00 51.88 82 PRO A C 1
ATOM 572 O O . PRO A 1 82 ? 29.586 17.970 -25.483 1.00 51.88 82 PRO A O 1
ATOM 575 N N . ALA A 1 83 ? 28.230 19.705 -25.055 1.00 56.50 83 ALA A N 1
ATOM 576 C CA . ALA A 1 83 ? 26.877 19.220 -25.352 1.00 56.50 83 ALA A CA 1
ATOM 577 C C . ALA A 1 83 ? 26.520 18.633 -26.749 1.00 56.50 83 ALA A C 1
ATOM 579 O O . ALA A 1 83 ? 25.359 18.735 -27.115 1.00 56.50 83 ALA A O 1
ATOM 580 N N . ASN A 1 84 ? 27.425 18.073 -27.568 1.00 61.59 84 ASN A N 1
ATOM 581 C CA . ASN A 1 84 ? 27.041 17.666 -28.948 1.00 61.59 84 ASN A CA 1
ATOM 582 C C . ASN A 1 84 ? 27.703 16.392 -29.514 1.00 61.59 84 ASN A C 1
ATOM 584 O O . ASN A 1 84 ? 27.642 16.179 -30.723 1.00 61.59 84 ASN A O 1
ATOM 588 N N . ALA A 1 85 ? 28.379 15.571 -28.711 1.00 61.16 85 ALA A N 1
ATOM 589 C CA . ALA A 1 85 ? 28.954 14.331 -29.237 1.00 61.16 85 ALA A CA 1
ATOM 590 C C . ALA A 1 85 ? 27.871 13.254 -29.416 1.00 61.16 85 ALA A C 1
ATOM 592 O O . ALA A 1 85 ? 26.991 13.127 -28.568 1.00 61.16 85 ALA A O 1
ATOM 593 N N . THR A 1 86 ? 27.948 12.468 -30.492 1.00 63.78 86 THR A N 1
ATOM 594 C CA . THR A 1 86 ? 27.151 11.241 -30.641 1.00 63.78 86 THR A CA 1
ATOM 595 C C . THR A 1 86 ? 28.040 10.030 -30.378 1.00 63.78 86 THR A C 1
ATOM 597 O O . THR A 1 86 ? 29.146 9.934 -30.923 1.00 63.78 86 THR A O 1
ATOM 600 N N . VAL A 1 87 ? 27.571 9.103 -29.541 1.00 70.50 87 VAL A N 1
ATOM 601 C CA . VAL A 1 87 ? 28.170 7.773 -29.402 1.00 70.50 87 VAL A CA 1
ATOM 602 C C . VAL A 1 87 ? 27.295 6.790 -30.173 1.00 70.50 87 VAL A C 1
ATOM 604 O O . VAL A 1 87 ? 26.221 6.398 -29.717 1.00 70.50 87 VAL A O 1
ATOM 607 N N . ASP A 1 88 ? 27.772 6.394 -31.350 1.00 69.19 88 ASP A N 1
ATOM 608 C CA . ASP A 1 88 ? 27.113 5.403 -32.197 1.00 69.19 88 ASP A CA 1
ATOM 609 C C . ASP A 1 88 ? 27.648 4.013 -31.852 1.00 69.19 88 ASP A C 1
ATOM 611 O O . ASP A 1 88 ? 28.824 3.709 -32.078 1.00 69.19 88 ASP A O 1
ATOM 615 N N . VAL A 1 89 ? 26.793 3.138 -31.327 1.00 72.75 89 VAL A N 1
ATOM 616 C CA . VAL A 1 89 ? 27.157 1.758 -30.993 1.00 72.75 89 VAL A CA 1
ATOM 617 C C . VAL A 1 89 ? 26.415 0.788 -31.905 1.00 72.75 89 VAL A C 1
ATOM 619 O O . VAL A 1 89 ? 25.278 0.408 -31.649 1.00 72.75 89 VAL A O 1
ATOM 622 N N . ALA A 1 90 ? 27.058 0.345 -32.983 1.00 70.06 90 ALA A N 1
ATOM 623 C CA . ALA A 1 90 ? 26.474 -0.672 -33.853 1.00 70.06 90 ALA A CA 1
ATOM 624 C C . ALA A 1 90 ? 26.769 -2.066 -33.289 1.00 70.06 90 ALA A C 1
ATOM 626 O O . ALA A 1 90 ? 27.930 -2.469 -33.181 1.00 70.06 90 ALA A O 1
ATOM 627 N N . ILE A 1 91 ? 25.738 -2.836 -32.959 1.00 70.38 91 ILE A N 1
ATOM 628 C CA . ILE A 1 91 ? 25.882 -4.178 -32.396 1.00 70.38 91 ILE A CA 1
ATOM 629 C C . ILE A 1 91 ? 25.396 -5.174 -33.449 1.00 70.38 91 ILE A C 1
ATOM 631 O O . ILE A 1 91 ? 24.285 -5.130 -33.963 1.00 70.38 91 ILE A O 1
ATOM 635 N N . THR A 1 92 ? 26.250 -6.115 -33.828 1.00 69.69 92 THR A N 1
ATOM 636 C CA . THR A 1 92 ? 25.894 -7.083 -34.869 1.00 69.69 92 THR A CA 1
ATOM 637 C C . THR A 1 92 ? 24.799 -8.024 -34.375 1.00 69.69 92 THR A C 1
ATOM 639 O O . THR A 1 92 ? 24.877 -8.532 -33.259 1.00 69.69 92 THR A O 1
ATOM 642 N N . ALA A 1 93 ? 23.809 -8.324 -35.221 1.00 60.28 93 ALA A N 1
ATOM 643 C CA . ALA A 1 93 ? 22.713 -9.236 -34.888 1.00 60.28 93 ALA A CA 1
ATOM 644 C C . ALA A 1 93 ? 23.208 -10.543 -34.228 1.00 60.28 93 ALA A C 1
ATOM 646 O O . ALA A 1 93 ? 24.086 -11.226 -34.758 1.00 60.28 93 ALA A O 1
ATOM 647 N N . GLY A 1 94 ? 22.635 -10.882 -33.067 1.00 57.66 94 GLY A N 1
ATOM 648 C CA . GLY A 1 94 ? 23.033 -12.037 -32.250 1.00 57.66 94 GLY A CA 1
ATOM 649 C C . GLY A 1 94 ? 24.215 -11.800 -31.299 1.00 57.66 94 GLY A C 1
ATOM 650 O O . GLY A 1 94 ? 24.654 -12.747 -30.651 1.00 57.66 94 GLY A O 1
ATOM 651 N N . SER A 1 95 ? 24.727 -10.570 -31.222 1.00 64.94 95 SER A N 1
ATOM 652 C CA . SER A 1 95 ? 25.742 -10.132 -30.254 1.00 64.94 95 SER A CA 1
ATOM 653 C C . SER A 1 95 ? 25.080 -9.487 -29.036 1.00 64.94 95 SER A C 1
ATOM 655 O O . SER A 1 95 ? 23.989 -8.928 -29.164 1.00 64.94 95 SER A O 1
ATOM 657 N N . THR A 1 96 ? 25.758 -9.521 -27.887 1.00 65.38 96 THR A N 1
ATOM 658 C CA . THR A 1 96 ? 25.293 -8.863 -26.658 1.00 65.38 96 THR A CA 1
ATOM 659 C C . THR A 1 96 ? 26.280 -7.794 -26.211 1.00 65.38 96 THR A C 1
ATOM 661 O O . THR A 1 96 ? 27.457 -8.099 -26.023 1.00 65.38 96 THR A O 1
ATOM 664 N N . LEU A 1 97 ? 25.790 -6.573 -25.984 1.00 71.31 97 LEU A N 1
ATOM 665 C CA . LEU A 1 97 ? 26.510 -5.490 -25.320 1.00 71.31 97 LEU A CA 1
ATOM 666 C C . LEU A 1 97 ? 26.075 -5.394 -23.859 1.00 71.31 97 LEU A C 1
ATOM 668 O O . LEU A 1 97 ? 24.934 -5.040 -23.589 1.00 71.31 97 LEU A O 1
ATOM 672 N N . ALA A 1 98 ? 26.963 -5.672 -22.910 1.00 66.38 98 ALA A N 1
ATOM 673 C CA . ALA A 1 98 ? 26.652 -5.481 -21.493 1.00 66.38 98 ALA A CA 1
ATOM 674 C C . ALA A 1 98 ? 27.112 -4.100 -21.007 1.00 66.38 98 ALA A C 1
ATOM 676 O O . ALA A 1 98 ? 28.313 -3.829 -21.042 1.00 66.38 98 ALA A O 1
ATOM 677 N N . LEU A 1 99 ? 26.170 -3.276 -20.536 1.00 67.75 99 LEU A N 1
ATOM 678 C CA . LEU A 1 99 ? 26.396 -1.963 -19.926 1.00 67.75 99 LEU A CA 1
ATOM 679 C C . LEU A 1 99 ? 26.161 -2.055 -18.410 1.00 67.75 99 LEU A C 1
ATOM 681 O O . LEU A 1 99 ? 25.156 -2.601 -17.947 1.00 67.75 99 LEU A O 1
ATOM 685 N N . THR A 1 100 ? 27.093 -1.529 -17.614 1.00 62.88 100 THR A N 1
ATOM 686 C CA . THR A 1 100 ? 26.993 -1.517 -16.148 1.00 62.88 100 THR A CA 1
ATOM 687 C C . THR A 1 100 ? 27.401 -0.159 -15.610 1.00 62.88 100 THR A C 1
ATOM 689 O O . THR A 1 100 ? 28.526 0.262 -15.840 1.00 62.88 100 THR A O 1
ATOM 692 N N . ALA A 1 101 ? 26.525 0.487 -14.838 1.00 58.72 101 ALA A N 1
ATOM 693 C CA . ALA A 1 101 ? 26.779 1.815 -14.269 1.00 58.72 101 ALA A CA 1
ATOM 694 C C . ALA A 1 101 ? 27.058 2.914 -15.313 1.00 58.72 101 ALA A C 1
ATOM 696 O O . ALA A 1 101 ? 27.791 3.863 -15.037 1.00 58.72 101 ALA A O 1
ATOM 697 N N . PHE A 1 102 ? 26.460 2.785 -16.501 1.00 65.12 102 PHE A N 1
ATOM 698 C CA . PHE A 1 102 ? 26.599 3.754 -17.578 1.00 65.12 102 PHE A CA 1
ATOM 699 C C . PHE A 1 102 ? 25.937 5.077 -17.207 1.00 65.12 102 PHE A C 1
ATOM 701 O O . PHE A 1 102 ? 24.807 5.093 -16.719 1.00 65.12 102 PHE A O 1
ATOM 708 N N . VAL A 1 103 ? 26.632 6.179 -17.472 1.00 63.41 103 VAL A N 1
ATOM 709 C CA . VAL A 1 103 ? 26.064 7.523 -17.432 1.00 63.41 103 VAL A CA 1
ATOM 710 C C . VAL A 1 103 ? 26.232 8.110 -18.825 1.00 63.41 103 VAL A C 1
ATOM 712 O O . VAL A 1 103 ? 27.365 8.351 -19.226 1.00 63.41 103 VAL A O 1
ATOM 715 N N . ALA A 1 104 ? 25.130 8.294 -19.551 1.00 63.34 104 ALA A N 1
ATOM 716 C CA . ALA A 1 104 ? 25.123 9.060 -20.794 1.00 63.34 104 ALA A CA 1
ATOM 717 C C . ALA A 1 104 ? 24.780 10.513 -20.482 1.00 63.34 104 ALA A C 1
ATOM 719 O O . ALA A 1 104 ? 23.701 10.794 -19.957 1.00 63.34 104 ALA A O 1
ATOM 720 N N . LEU A 1 105 ? 25.683 11.414 -20.846 1.00 61.06 105 LEU A N 1
ATOM 721 C CA . LEU A 1 105 ? 25.474 12.853 -20.959 1.00 61.06 105 LEU A CA 1
ATOM 722 C C . LEU A 1 105 ? 25.401 13.276 -22.435 1.00 61.06 105 LEU A C 1
ATOM 724 O O . LEU A 1 105 ? 25.611 14.444 -22.731 1.00 61.06 105 LEU A O 1
ATOM 728 N N . SER A 1 106 ? 25.168 12.342 -23.364 1.00 65.38 106 SER A N 1
ATOM 729 C CA . SER A 1 106 ? 25.153 12.550 -24.819 1.00 65.38 106 SER A CA 1
ATOM 730 C C . SER A 1 106 ? 24.187 11.584 -25.529 1.00 65.38 106 SER A C 1
ATOM 732 O O . SER A 1 106 ? 23.555 10.748 -24.879 1.00 65.38 106 SER A O 1
ATOM 734 N N . THR A 1 107 ? 24.034 11.716 -26.856 1.00 69.00 107 THR A N 1
ATOM 735 C CA . THR A 1 107 ? 23.176 10.823 -27.662 1.00 69.00 107 THR A CA 1
ATOM 736 C C . THR A 1 107 ? 23.816 9.437 -27.751 1.00 69.00 107 THR A C 1
ATOM 738 O O . THR A 1 107 ? 24.928 9.305 -28.266 1.00 69.00 107 THR A O 1
ATOM 741 N N . LEU A 1 108 ? 23.101 8.406 -27.297 1.00 75.62 108 LEU A N 1
ATOM 742 C CA . LEU A 1 108 ? 23.437 7.005 -27.549 1.00 75.62 108 LEU A CA 1
ATOM 743 C C . LEU A 1 108 ? 22.486 6.465 -28.622 1.00 75.62 108 LEU A C 1
ATOM 745 O O . LEU A 1 108 ? 21.276 6.383 -28.393 1.00 75.62 108 LEU A O 1
ATOM 749 N N . LEU A 1 109 ? 23.044 6.100 -29.776 1.00 70.75 109 LEU A N 1
ATOM 750 C CA . LEU A 1 109 ? 22.325 5.389 -30.830 1.00 70.75 109 LEU A CA 1
ATOM 751 C C . LEU A 1 109 ? 22.849 3.966 -30.892 1.00 70.75 109 LEU A C 1
ATOM 753 O O . LEU A 1 109 ? 24.056 3.751 -31.021 1.00 70.75 109 LEU A O 1
ATOM 757 N N . THR A 1 110 ? 21.951 2.993 -30.811 1.00 73.94 110 THR A N 1
ATOM 758 C CA . THR A 1 110 ? 22.324 1.584 -30.908 1.00 73.94 110 THR A CA 1
ATOM 759 C C . THR A 1 110 ? 21.539 0.902 -32.021 1.00 73.94 110 THR A C 1
ATOM 761 O O . THR A 1 110 ? 20.383 1.251 -32.239 1.00 73.94 110 THR A O 1
ATOM 764 N N . ASN A 1 111 ? 22.183 0.010 -32.785 1.00 71.75 111 ASN A N 1
ATOM 765 C CA . ASN A 1 111 ? 21.572 -0.647 -33.949 1.00 71.75 111 ASN A CA 1
ATOM 766 C C . ASN A 1 111 ? 22.068 -2.092 -34.158 1.00 71.75 111 ASN A C 1
ATOM 768 O O . ASN A 1 111 ? 23.249 -2.315 -34.443 1.00 71.75 111 ASN A O 1
ATOM 772 N N . GLY A 1 112 ? 21.123 -3.032 -34.105 1.00 66.00 112 GLY A N 1
ATOM 773 C CA . GLY A 1 112 ? 21.252 -4.488 -34.128 1.00 66.00 112 GLY A CA 1
ATOM 774 C C . GLY A 1 112 ? 21.515 -5.169 -32.763 1.00 66.00 112 GLY A C 1
ATOM 775 O O . GLY A 1 112 ? 22.050 -4.612 -31.825 1.00 66.00 112 GLY A O 1
ATOM 776 N N . GLY A 1 113 ? 21.217 -6.468 -32.648 1.00 73.75 113 GLY A N 1
ATOM 777 C CA . GLY A 1 113 ? 21.666 -7.288 -31.505 1.00 73.75 113 GLY A CA 1
ATOM 778 C C . GLY A 1 113 ? 20.879 -7.099 -30.199 1.00 73.75 113 GLY A C 1
ATOM 779 O O . GLY A 1 113 ? 19.670 -6.884 -30.219 1.00 73.75 113 GLY A O 1
ATOM 780 N N . THR A 1 114 ? 21.552 -7.309 -29.063 1.00 74.31 114 THR A N 1
ATOM 781 C CA . THR A 1 114 ? 20.961 -7.246 -27.718 1.00 74.31 114 THR A CA 1
ATOM 782 C C . THR A 1 114 ? 21.820 -6.391 -26.789 1.00 74.31 114 THR A C 1
ATOM 784 O O . THR A 1 114 ? 23.033 -6.574 -26.719 1.00 74.31 114 THR A O 1
ATOM 787 N N . ILE A 1 115 ? 21.207 -5.511 -26.002 1.00 76.06 115 ILE A N 1
ATOM 788 C CA . ILE A 1 115 ? 21.880 -4.767 -24.932 1.00 76.06 115 ILE A CA 1
ATOM 789 C C . ILE A 1 115 ? 21.443 -5.346 -23.593 1.00 76.06 115 ILE A C 1
ATOM 791 O O . ILE A 1 115 ? 20.256 -5.444 -23.302 1.00 76.06 115 ILE A O 1
ATOM 795 N N . ALA A 1 116 ? 22.397 -5.747 -22.763 1.00 75.62 116 ALA A N 1
ATOM 796 C CA . ALA A 1 116 ? 22.161 -6.174 -21.396 1.00 75.62 116 ALA A CA 1
ATOM 797 C C . ALA A 1 116 ? 22.493 -5.025 -20.438 1.00 75.62 116 ALA A C 1
ATOM 799 O O . ALA A 1 116 ? 23.653 -4.635 -20.309 1.00 75.62 116 ALA A O 1
ATOM 800 N N . PHE A 1 117 ? 21.484 -4.490 -19.754 1.00 76.69 117 PHE A N 1
ATOM 801 C CA . PHE A 1 117 ? 21.691 -3.518 -18.685 1.00 76.69 117 PHE A CA 1
ATOM 802 C C . PHE A 1 117 ? 21.734 -4.220 -17.331 1.00 76.69 117 PHE A C 1
ATOM 804 O O . PHE A 1 117 ? 20.746 -4.816 -16.891 1.00 76.69 117 PHE A O 1
ATOM 811 N N . ASP A 1 118 ? 22.858 -4.068 -16.637 1.00 70.31 118 ASP A N 1
ATOM 812 C CA . ASP A 1 118 ? 23.041 -4.528 -15.263 1.00 70.31 118 ASP A CA 1
ATOM 813 C C . ASP A 1 118 ? 23.361 -3.345 -14.336 1.00 70.31 118 ASP A C 1
ATOM 815 O O . ASP A 1 118 ? 23.987 -2.357 -14.725 1.00 70.31 118 ASP A O 1
ATOM 819 N N . GLY A 1 119 ? 22.902 -3.416 -13.084 1.00 75.50 119 GLY A N 1
ATOM 820 C CA . GLY A 1 119 ? 23.055 -2.314 -12.126 1.00 75.50 119 GLY A CA 1
ATOM 821 C C . GLY A 1 119 ? 22.210 -1.081 -12.474 1.00 75.50 119 GLY A C 1
ATOM 822 O O . GLY A 1 119 ? 21.149 -1.202 -13.079 1.00 75.50 119 GLY A O 1
ATOM 823 N N . THR A 1 120 ? 22.645 0.107 -12.049 1.00 76.19 120 THR A N 1
ATOM 824 C CA . THR A 1 120 ? 21.922 1.371 -12.279 1.00 76.19 120 THR A CA 1
ATOM 825 C C . THR A 1 120 ? 22.605 2.171 -13.375 1.00 76.19 120 THR A C 1
ATOM 827 O O . THR A 1 120 ? 23.752 2.553 -13.193 1.00 76.19 120 THR A O 1
ATOM 830 N N . ASN A 1 121 ? 21.906 2.455 -14.468 1.00 75.31 121 ASN A N 1
ATOM 831 C CA . ASN A 1 121 ? 22.402 3.232 -15.602 1.00 75.31 121 ASN A CA 1
ATOM 832 C C . ASN A 1 121 ? 21.601 4.533 -15.689 1.00 75.31 121 ASN A C 1
ATOM 834 O O . ASN A 1 121 ? 20.380 4.488 -15.583 1.00 75.31 121 ASN A O 1
ATOM 838 N N . THR A 1 122 ? 22.255 5.676 -15.845 1.00 78.75 122 THR A N 1
ATOM 839 C CA . THR A 1 122 ? 21.620 6.997 -15.842 1.00 78.75 122 THR A CA 1
ATOM 840 C C . THR A 1 122 ? 21.751 7.644 -17.210 1.00 78.75 122 THR A C 1
ATOM 842 O O . THR A 1 122 ? 22.845 7.766 -17.747 1.00 78.75 122 THR A O 1
ATOM 845 N N . PHE A 1 123 ? 20.633 8.102 -17.753 1.00 74.75 123 PHE A N 1
ATOM 846 C CA . PHE A 1 123 ? 20.594 8.854 -18.998 1.00 74.75 123 PHE A CA 1
ATOM 847 C C . PHE A 1 123 ? 20.173 10.287 -18.677 1.00 74.75 123 PHE A C 1
ATOM 849 O O . PHE A 1 123 ? 19.179 10.522 -17.973 1.00 74.75 123 PHE A O 1
ATOM 856 N N . ALA A 1 124 ? 20.974 11.244 -19.136 1.00 67.44 124 ALA A N 1
ATOM 857 C CA . ALA A 1 124 ? 20.734 12.665 -18.980 1.00 67.44 124 ALA A CA 1
ATOM 858 C C . ALA A 1 124 ? 21.056 13.400 -20.291 1.00 67.44 124 ALA A C 1
ATOM 860 O O . ALA A 1 124 ? 22.041 13.118 -20.958 1.00 67.44 124 ALA A O 1
ATOM 861 N N . ALA A 1 125 ? 20.248 14.412 -20.593 1.00 60.00 125 ALA A N 1
ATOM 862 C CA . ALA A 1 125 ? 20.549 15.540 -21.476 1.00 60.00 125 ALA A CA 1
ATOM 863 C C . ALA A 1 125 ? 20.212 15.423 -22.978 1.00 60.00 125 ALA A C 1
ATOM 865 O O . ALA A 1 125 ? 20.083 16.476 -23.596 1.00 60.00 125 ALA A O 1
ATOM 866 N N . PHE A 1 126 ? 20.007 14.228 -23.558 1.00 66.88 126 PHE A N 1
ATOM 867 C CA . PHE A 1 126 ? 19.883 14.078 -25.025 1.00 66.88 126 PHE A CA 1
ATOM 868 C C . PHE A 1 126 ? 18.974 12.933 -25.494 1.00 66.88 126 PHE A C 1
ATOM 870 O O . PHE A 1 126 ? 18.740 11.973 -24.748 1.00 66.88 126 PHE A O 1
ATOM 877 N N . LYS A 1 127 ? 18.550 13.002 -26.770 1.00 78.00 127 LYS A N 1
ATOM 878 C CA . LYS A 1 127 ? 17.866 11.912 -27.481 1.00 78.00 127 LYS A CA 1
ATOM 879 C C . LYS A 1 127 ? 18.628 10.596 -27.311 1.00 78.00 127 LYS A C 1
ATOM 881 O O . LYS A 1 127 ? 19.809 10.501 -27.622 1.00 78.00 127 LYS A O 1
ATOM 886 N N . THR A 1 128 ? 17.947 9.553 -26.854 1.00 80.25 128 THR A N 1
ATOM 887 C CA . THR A 1 128 ? 18.499 8.191 -26.805 1.00 80.25 128 THR A CA 1
ATOM 888 C C . THR A 1 128 ? 17.558 7.272 -27.562 1.00 80.25 128 THR A C 1
ATOM 890 O O . THR A 1 128 ? 16.374 7.234 -27.236 1.00 80.25 128 THR A O 1
ATOM 893 N N . VAL A 1 129 ? 18.071 6.546 -28.556 1.00 85.56 129 VAL A N 1
ATOM 894 C CA . VAL A 1 129 ? 17.281 5.587 -29.342 1.00 85.56 129 VAL A CA 1
ATOM 895 C C . VAL A 1 129 ? 17.910 4.213 -29.231 1.00 85.56 129 VAL A C 1
ATOM 897 O O . VAL A 1 129 ? 19.074 4.024 -29.585 1.00 85.56 129 VAL A O 1
ATOM 900 N N . PHE A 1 130 ? 17.113 3.257 -28.768 1.00 87.06 130 PHE A N 1
ATOM 901 C CA . PHE A 1 130 ? 17.475 1.849 -28.751 1.00 87.06 130 PHE A CA 1
ATOM 902 C C . PHE A 1 130 ? 16.757 1.117 -29.885 1.00 87.06 130 PHE A C 1
ATOM 904 O O . PHE A 1 130 ? 15.595 0.734 -29.728 1.00 87.06 130 PHE A O 1
ATOM 911 N N . ASP A 1 131 ? 17.451 0.863 -31.000 1.00 85.06 131 ASP A N 1
ATOM 912 C CA . ASP A 1 131 ? 16.939 -0.020 -32.064 1.00 85.06 131 ASP A CA 1
ATOM 913 C C . ASP A 1 131 ? 17.068 -1.520 -31.724 1.00 85.06 131 ASP A C 1
ATOM 915 O O . ASP A 1 131 ? 16.665 -2.381 -32.512 1.00 85.06 131 ASP A O 1
ATOM 919 N N . ASP A 1 132 ? 17.564 -1.828 -30.521 1.00 86.44 132 ASP A N 1
ATOM 920 C CA . ASP A 1 132 ? 17.992 -3.161 -30.091 1.00 86.44 132 ASP A CA 1
ATOM 921 C C . ASP A 1 132 ? 17.114 -3.758 -29.007 1.00 86.44 132 ASP A C 1
ATOM 923 O O . ASP A 1 132 ? 16.488 -3.048 -28.217 1.00 86.44 132 ASP A O 1
ATOM 927 N N . ASP A 1 133 ? 17.140 -5.088 -28.910 1.00 88.25 133 ASP A N 1
ATOM 928 C CA . ASP A 1 133 ? 16.485 -5.787 -27.812 1.00 88.25 133 ASP A CA 1
ATOM 929 C C . ASP A 1 133 ? 17.229 -5.511 -26.497 1.00 88.25 133 ASP A C 1
ATOM 931 O O . ASP A 1 133 ? 18.428 -5.764 -26.365 1.00 88.25 133 ASP A O 1
ATOM 935 N N . LEU A 1 134 ? 16.511 -5.030 -25.490 1.00 88.88 134 LEU A N 1
ATOM 936 C CA . LEU A 1 134 ? 17.026 -4.731 -24.162 1.00 88.88 134 LEU A CA 1
ATOM 937 C C . LEU A 1 134 ? 16.758 -5.907 -23.215 1.00 88.88 134 LEU A C 1
ATOM 939 O O . LEU A 1 134 ? 15.630 -6.365 -23.049 1.00 88.88 134 LEU A O 1
ATOM 943 N N . THR A 1 135 ? 17.787 -6.395 -22.533 1.00 88.62 135 THR A N 1
ATOM 944 C CA . THR A 1 135 ? 17.724 -7.501 -21.563 1.00 88.62 135 THR A CA 1
ATOM 945 C C . THR A 1 135 ? 18.513 -7.154 -20.297 1.00 88.62 135 THR A C 1
ATOM 947 O O . THR A 1 135 ? 19.069 -6.065 -20.183 1.00 88.62 135 THR A O 1
ATOM 950 N N . GLY A 1 136 ? 18.558 -8.061 -19.317 1.00 85.94 136 GLY A N 1
ATOM 951 C CA . GLY A 1 136 ? 19.282 -7.858 -18.057 1.00 85.94 136 GLY A CA 1
ATOM 952 C C . GLY A 1 136 ? 18.359 -7.653 -16.859 1.00 85.94 136 GL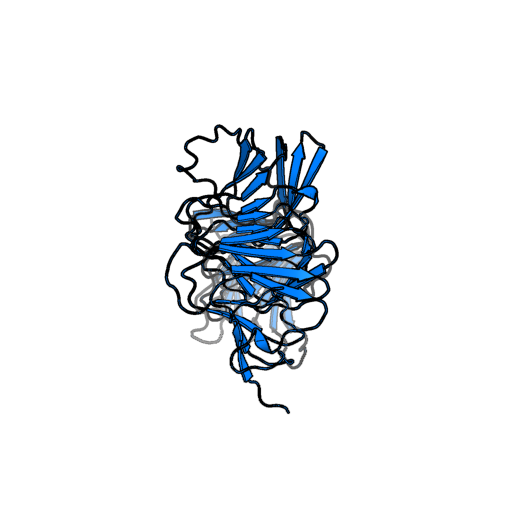Y A C 1
ATOM 953 O O . GLY A 1 136 ? 17.176 -8.003 -16.903 1.00 85.94 136 GLY A O 1
ATOM 954 N N . SER A 1 137 ? 18.923 -7.143 -15.764 1.00 81.44 137 SER A N 1
ATOM 955 C CA . SER A 1 137 ? 18.225 -6.978 -14.474 1.00 81.44 137 SER A CA 1
ATOM 956 C C . SER A 1 137 ? 18.396 -5.592 -13.835 1.00 81.44 137 SER A C 1
ATOM 958 O O . SER A 1 137 ? 18.110 -5.397 -12.652 1.00 81.44 137 SER A O 1
ATOM 960 N N . GLY A 1 138 ? 18.910 -4.634 -14.606 1.00 83.38 138 GLY A N 1
ATOM 961 C CA . GLY A 1 138 ? 19.248 -3.297 -14.144 1.00 83.38 138 GLY A CA 1
ATOM 962 C C . GLY A 1 138 ? 18.085 -2.306 -14.058 1.00 83.38 138 GLY A C 1
ATOM 963 O O . GLY A 1 138 ? 16.966 -2.532 -14.520 1.00 83.38 138 GLY A O 1
ATOM 964 N N . THR A 1 139 ? 18.390 -1.155 -13.462 1.00 82.56 139 THR A N 1
ATOM 965 C CA . THR A 1 139 ? 17.559 0.049 -13.499 1.00 82.56 139 THR A CA 1
ATOM 966 C C . THR A 1 139 ? 18.137 1.032 -14.510 1.00 82.56 139 THR A C 1
ATOM 968 O O . THR A 1 139 ? 19.312 1.377 -14.435 1.00 82.56 139 THR A O 1
ATOM 971 N N . ILE A 1 140 ? 17.302 1.507 -15.424 1.00 86.12 140 ILE A N 1
ATOM 972 C CA . ILE A 1 140 ? 17.570 2.593 -16.361 1.00 86.12 140 ILE A CA 1
ATOM 973 C C . ILE A 1 140 ? 16.895 3.837 -15.783 1.00 86.12 140 ILE A C 1
ATOM 975 O O . ILE A 1 140 ? 15.671 3.924 -15.728 1.00 86.12 140 ILE A O 1
ATOM 979 N N . GLN A 1 141 ? 17.688 4.767 -15.266 1.00 83.62 141 GLN A N 1
ATOM 980 C CA . GLN A 1 141 ? 17.229 6.025 -14.697 1.00 83.62 141 GLN A CA 1
ATOM 981 C C . GLN A 1 141 ? 17.143 7.093 -15.778 1.00 83.62 141 GLN A C 1
ATOM 983 O O . GLN A 1 141 ? 18.149 7.463 -16.381 1.00 83.62 141 GLN A O 1
ATOM 988 N N . LEU A 1 142 ? 15.938 7.617 -15.956 1.00 80.75 142 LEU A N 1
ATOM 989 C CA . LEU A 1 142 ? 15.625 8.740 -16.825 1.00 80.75 142 LEU A CA 1
ATOM 990 C C . LEU A 1 142 ? 15.575 9.979 -15.928 1.00 80.75 142 LEU A C 1
ATOM 992 O O . LEU A 1 142 ? 14.654 10.133 -15.123 1.00 80.75 142 LEU A O 1
ATOM 996 N N . SER A 1 143 ? 16.637 10.787 -15.969 1.00 71.00 143 SER A N 1
ATOM 997 C CA . SER A 1 143 ? 16.791 11.976 -15.117 1.00 71.00 143 SER A CA 1
ATOM 998 C C . SER A 1 143 ? 16.499 13.273 -15.879 1.00 71.00 143 SER A C 1
ATOM 1000 O O . SER A 1 143 ? 16.331 13.245 -17.095 1.00 71.00 143 SER A O 1
ATOM 1002 N N . SER A 1 144 ? 16.429 14.401 -15.157 1.00 55.06 144 SER A N 1
ATOM 1003 C CA . SER A 1 144 ? 15.992 15.760 -15.557 1.00 55.06 144 SER A CA 1
ATOM 1004 C C . SER A 1 144 ? 16.737 16.425 -16.729 1.00 55.06 144 SER A C 1
ATOM 1006 O O . SER A 1 144 ? 16.753 17.646 -16.855 1.00 55.06 144 SER A O 1
ATOM 1008 N N . GLY A 1 145 ? 17.424 15.653 -17.559 1.00 46.81 145 GLY A N 1
ATOM 1009 C CA . GLY A 1 145 ? 18.195 16.153 -18.676 1.00 46.81 145 GLY A CA 1
ATOM 1010 C C . GLY A 1 145 ? 17.399 16.304 -19.967 1.00 46.81 145 GLY A C 1
ATOM 1011 O O . GLY A 1 145 ? 17.863 17.021 -20.837 1.00 46.81 145 GLY A O 1
ATOM 1012 N N . ASN A 1 146 ? 16.185 15.767 -20.108 1.00 50.22 146 ASN A N 1
ATOM 1013 C CA . ASN A 1 146 ? 15.455 15.939 -21.370 1.00 50.22 146 ASN A CA 1
ATOM 1014 C C . ASN A 1 146 ? 14.824 17.329 -21.586 1.00 50.22 146 ASN A C 1
ATOM 1016 O O . ASN A 1 146 ? 13.850 17.492 -22.313 1.00 50.22 146 ASN A O 1
ATOM 1020 N N . ALA A 1 147 ? 15.378 18.353 -20.934 1.00 40.38 147 ALA A N 1
ATOM 1021 C CA . ALA A 1 147 ? 14.883 19.724 -20.928 1.00 40.38 147 ALA A CA 1
ATOM 1022 C C . ALA A 1 147 ? 14.896 20.409 -22.314 1.00 40.38 147 ALA A C 1
ATOM 1024 O O . ALA A 1 147 ? 14.488 21.564 -22.428 1.00 40.38 147 ALA A O 1
ATOM 1025 N N . ALA A 1 148 ? 15.405 19.730 -23.349 1.00 49.41 148 ALA A N 1
ATOM 1026 C CA . ALA A 1 148 ? 15.460 20.218 -24.721 1.00 49.41 148 ALA A CA 1
ATOM 1027 C C . ALA A 1 148 ? 14.358 19.654 -25.640 1.00 49.41 148 ALA A C 1
ATOM 1029 O O . ALA A 1 148 ? 14.316 20.053 -26.804 1.00 49.41 148 ALA A O 1
ATOM 1030 N N . GLY A 1 149 ? 13.470 18.769 -25.164 1.00 51.16 149 GLY A N 1
ATOM 1031 C CA . GLY A 1 149 ? 12.425 18.198 -26.026 1.00 51.16 149 GLY A CA 1
ATOM 1032 C C . GLY A 1 149 ? 12.733 16.839 -26.661 1.00 51.16 149 GLY A C 1
ATOM 1033 O O . GLY A 1 149 ? 12.073 16.492 -27.639 1.00 51.16 149 GLY A O 1
ATOM 1034 N N . GLU A 1 150 ? 13.744 16.093 -26.202 1.00 64.25 150 GLU A N 1
ATOM 1035 C CA . GLU A 1 150 ? 14.337 14.981 -26.964 1.00 64.25 150 GLU A CA 1
ATOM 1036 C C . GLU A 1 150 ? 14.119 13.578 -26.375 1.00 64.25 150 GLU A C 1
ATOM 1038 O O . GLU A 1 150 ? 14.986 12.977 -25.759 1.00 64.25 150 GLU A O 1
ATOM 1043 N N . ASN A 1 151 ? 12.949 13.006 -26.605 1.00 74.19 151 ASN A N 1
ATOM 1044 C CA . ASN A 1 151 ? 12.471 11.715 -26.086 1.00 74.19 151 ASN A CA 1
ATOM 1045 C C . ASN A 1 151 ? 13.508 10.560 -26.061 1.00 74.19 151 ASN A C 1
ATOM 1047 O O . ASN A 1 151 ? 14.249 10.353 -27.027 1.00 74.19 151 ASN A O 1
ATOM 1051 N N . MET A 1 152 ? 13.504 9.750 -24.988 1.00 85.62 152 MET A N 1
ATOM 1052 C CA . MET A 1 152 ? 14.066 8.391 -25.053 1.00 85.62 152 MET A CA 1
ATOM 1053 C C . MET A 1 152 ? 13.105 7.498 -25.835 1.00 85.62 152 MET A C 1
ATOM 1055 O O . MET A 1 152 ? 11.916 7.489 -25.541 1.00 85.62 152 MET A O 1
ATOM 1059 N N . GLU A 1 153 ? 13.615 6.726 -26.784 1.00 89.44 153 GLU A N 1
ATOM 1060 C CA . GLU A 1 153 ? 12.829 5.911 -27.709 1.00 89.44 153 GLU A CA 1
ATOM 1061 C C . GLU A 1 153 ? 13.346 4.466 -27.704 1.00 89.44 153 GLU A C 1
ATOM 1063 O O . GLU A 1 153 ? 14.554 4.220 -27.777 1.00 89.44 153 GLU A O 1
ATOM 1068 N N . ILE A 1 154 ? 12.434 3.503 -27.567 1.00 92.19 154 ILE A N 1
ATOM 1069 C CA . ILE A 1 154 ? 12.741 2.071 -27.557 1.00 92.19 154 ILE A CA 1
ATOM 1070 C C . ILE A 1 154 ? 12.007 1.393 -28.708 1.00 92.19 154 ILE A C 1
ATOM 1072 O O . ILE A 1 154 ? 10.788 1.218 -28.657 1.00 92.19 154 ILE A O 1
ATOM 1076 N N . ASN A 1 155 ? 12.779 0.927 -29.686 1.00 90.75 155 ASN A N 1
ATOM 1077 C CA . ASN A 1 155 ? 12.281 0.269 -30.892 1.00 90.75 155 ASN A CA 1
ATOM 1078 C C . ASN A 1 155 ? 12.419 -1.261 -30.828 1.00 90.75 155 ASN A C 1
ATOM 1080 O O . ASN A 1 155 ? 11.745 -1.976 -31.582 1.00 90.75 155 ASN A O 1
ATOM 1084 N N . GLY A 1 156 ? 13.270 -1.786 -29.941 1.00 89.31 156 GLY A N 1
ATOM 1085 C CA . GLY A 1 156 ? 13.435 -3.222 -29.684 1.00 89.31 156 GLY A CA 1
ATOM 1086 C C . GLY A 1 156 ? 12.540 -3.786 -28.572 1.00 89.31 156 GLY A C 1
ATOM 1087 O O . GLY A 1 156 ? 11.773 -3.068 -27.930 1.00 89.31 156 GLY A O 1
ATOM 1088 N N . ALA A 1 157 ? 12.626 -5.101 -28.351 1.00 93.19 157 ALA A N 1
ATOM 1089 C CA . ALA A 1 157 ? 11.934 -5.770 -27.247 1.00 93.19 157 ALA A CA 1
ATOM 1090 C C . ALA A 1 157 ? 12.604 -5.457 -25.900 1.00 93.19 157 ALA A C 1
ATOM 1092 O O . ALA A 1 157 ? 13.808 -5.237 -25.838 1.00 93.19 157 ALA A O 1
ATOM 1093 N N . VAL A 1 158 ? 11.859 -5.496 -24.793 1.00 94.50 158 VAL A N 1
ATOM 1094 C CA . VAL A 1 158 ? 12.397 -5.228 -23.447 1.00 94.50 158 VAL A CA 1
ATOM 1095 C C . VAL A 1 158 ? 12.124 -6.400 -22.514 1.00 94.50 158 VAL A C 1
ATOM 1097 O O . VAL A 1 158 ? 10.982 -6.792 -22.297 1.00 94.50 158 VAL A O 1
ATOM 1100 N N . GLY A 1 159 ? 13.174 -6.940 -21.899 1.00 92.38 159 GLY A N 1
ATOM 1101 C CA . GLY A 1 159 ? 13.099 -8.043 -20.946 1.00 92.38 159 GLY A CA 1
ATOM 1102 C C . GLY A 1 159 ? 12.532 -7.648 -19.577 1.00 92.38 159 GLY A C 1
ATOM 1103 O O . GLY A 1 159 ? 12.738 -6.546 -19.072 1.00 92.38 159 GLY A O 1
ATOM 1104 N N . SER A 1 160 ? 11.880 -8.602 -18.905 1.00 91.69 160 SER A N 1
ATOM 1105 C CA . SER A 1 160 ? 11.148 -8.364 -17.650 1.00 91.69 160 SER A CA 1
ATOM 1106 C C . SER A 1 160 ? 11.997 -8.091 -16.407 1.00 91.69 160 SER A C 1
ATOM 1108 O O . SER A 1 160 ? 11.443 -7.853 -15.331 1.00 91.69 160 SER A O 1
ATOM 1110 N N . GLY A 1 161 ? 13.320 -8.204 -16.521 1.00 87.19 161 GLY A N 1
ATOM 1111 C CA . GLY A 1 161 ? 14.250 -7.875 -15.443 1.00 87.19 161 GLY A CA 1
ATOM 1112 C C . GLY A 1 161 ? 14.587 -6.385 -15.366 1.00 87.19 161 GLY A C 1
ATOM 1113 O O . GLY A 1 161 ? 15.103 -5.948 -14.342 1.00 87.19 161 GLY A O 1
ATOM 1114 N N . LEU A 1 162 ? 14.275 -5.601 -16.402 1.00 91.38 162 LEU A N 1
ATOM 1115 C CA . LEU A 1 162 ? 14.620 -4.183 -16.463 1.00 91.38 162 LEU A CA 1
ATOM 1116 C C . LEU A 1 162 ? 13.588 -3.294 -15.767 1.00 91.38 162 LEU A C 1
ATOM 1118 O O . LEU A 1 162 ? 12.381 -3.536 -15.833 1.00 91.38 162 LEU A O 1
ATOM 1122 N N . THR A 1 163 ? 14.078 -2.233 -15.123 1.00 90.94 163 THR A N 1
ATOM 1123 C CA . THR A 1 163 ? 13.258 -1.169 -14.528 1.00 90.94 163 THR A CA 1
ATOM 1124 C C . THR A 1 163 ? 13.597 0.182 -15.147 1.00 90.94 163 THR A C 1
ATOM 1126 O O . THR A 1 163 ? 14.731 0.627 -15.039 1.00 90.94 163 THR A O 1
ATOM 1129 N N . PHE A 1 164 ? 12.618 0.871 -15.722 1.00 91.00 164 PHE A N 1
ATOM 1130 C CA . PHE A 1 164 ? 12.735 2.235 -16.236 1.00 91.00 164 PHE A CA 1
ATOM 1131 C C . PHE A 1 164 ? 12.258 3.203 -15.159 1.00 91.00 164 PHE A C 1
ATOM 1133 O O . PHE A 1 164 ? 11.059 3.345 -14.924 1.00 91.00 164 PHE A O 1
ATOM 1140 N N . GLN A 1 165 ? 13.196 3.822 -14.448 1.00 89.00 165 GLN A N 1
ATOM 1141 C CA . GLN A 1 165 ? 12.901 4.764 -13.379 1.00 89.00 165 GLN A CA 1
ATOM 1142 C C . GLN A 1 165 ? 12.866 6.192 -13.921 1.00 89.00 165 GLN A C 1
ATOM 1144 O O . GLN A 1 165 ? 13.911 6.760 -14.224 1.00 89.00 165 GLN A O 1
ATOM 1149 N N . ILE A 1 166 ? 11.684 6.798 -13.942 1.00 85.50 166 ILE A N 1
ATOM 1150 C CA . ILE A 1 166 ? 11.486 8.192 -14.349 1.00 85.50 166 ILE A CA 1
ATOM 1151 C C . ILE A 1 166 ? 11.614 9.094 -13.115 1.00 85.50 166 ILE A C 1
ATOM 1153 O O . ILE A 1 166 ? 10.926 8.886 -12.104 1.00 85.50 166 ILE A O 1
ATOM 1157 N N . GLN A 1 167 ? 12.547 10.046 -13.149 1.00 79.06 167 GLN A N 1
ATOM 1158 C CA . GLN A 1 167 ? 12.813 11.001 -12.065 1.00 79.06 167 GLN A CA 1
ATOM 1159 C C . GLN A 1 167 ? 12.118 12.352 -12.307 1.00 79.06 167 GLN A C 1
ATOM 1161 O O . GLN A 1 167 ? 11.592 12.614 -13.383 1.00 79.06 167 GLN A O 1
ATOM 1166 N N . SER A 1 168 ? 12.083 13.220 -11.291 1.00 69.12 168 SER A N 1
ATOM 1167 C CA . SER A 1 168 ? 11.486 14.558 -11.401 1.00 69.12 168 SER A CA 1
ATOM 1168 C C . SER A 1 168 ? 12.318 15.498 -12.273 1.00 69.12 168 SER A C 1
ATOM 1170 O O . SER A 1 168 ? 13.545 15.471 -12.228 1.00 69.12 168 SER A O 1
ATOM 1172 N N . GLY A 1 169 ? 11.636 16.402 -12.988 1.00 63.47 169 GLY A N 1
ATOM 1173 C CA . GLY A 1 169 ? 12.256 17.568 -13.626 1.00 63.47 169 GLY A CA 1
ATOM 1174 C C . GLY A 1 169 ? 12.600 17.430 -15.111 1.00 63.47 169 GLY A C 1
ATOM 1175 O O . GLY A 1 169 ? 13.339 18.271 -15.609 1.00 63.47 169 GLY A O 1
ATOM 1176 N N . ALA A 1 170 ? 12.095 16.417 -15.814 1.00 58.84 170 ALA A N 1
ATOM 1177 C CA . ALA A 1 170 ? 12.127 16.362 -17.277 1.00 58.84 170 ALA A CA 1
ATOM 1178 C C . ALA A 1 170 ? 10.867 17.050 -17.854 1.00 58.84 170 ALA A C 1
ATOM 1180 O O . ALA A 1 170 ? 9.799 16.979 -17.240 1.00 58.84 170 ALA A O 1
ATOM 1181 N N . SER A 1 171 ? 11.000 17.821 -18.942 1.00 54.47 171 SER A N 1
ATOM 1182 C CA . SER A 1 171 ? 9.940 18.736 -19.414 1.00 54.47 171 SER A CA 1
ATOM 1183 C C . SER A 1 171 ? 9.160 18.260 -20.639 1.00 54.47 171 SER A C 1
ATOM 1185 O O . SER A 1 171 ? 8.063 18.754 -20.861 1.00 54.47 171 SER A O 1
ATOM 1187 N N . ASP A 1 172 ? 9.649 17.283 -21.396 1.00 56.28 172 ASP A N 1
ATOM 1188 C CA . ASP A 1 172 ? 9.109 16.896 -22.702 1.00 56.28 172 ASP A CA 1
ATOM 1189 C C . ASP A 1 172 ? 9.429 15.404 -22.919 1.00 56.28 172 ASP A C 1
ATOM 1191 O O . ASP A 1 172 ? 10.532 15.000 -22.574 1.00 56.28 172 ASP A O 1
ATOM 1195 N N . ALA A 1 173 ? 8.454 14.597 -23.363 1.00 56.88 173 ALA A N 1
ATOM 1196 C CA . ALA A 1 173 ? 8.363 13.122 -23.238 1.00 56.88 173 ALA A CA 1
ATOM 1197 C C . ALA A 1 173 ? 9.538 12.356 -22.595 1.00 56.88 173 ALA A C 1
ATOM 1199 O O . ALA A 1 173 ? 10.669 12.306 -23.085 1.00 56.88 173 ALA A O 1
ATOM 1200 N N . ASP A 1 174 ? 9.211 11.597 -21.554 1.00 72.19 174 ASP A N 1
ATOM 1201 C CA . ASP A 1 174 ? 10.221 10.866 -20.799 1.00 72.19 174 ASP A CA 1
ATOM 1202 C C . ASP A 1 174 ? 10.574 9.528 -21.461 1.00 72.19 174 ASP A C 1
ATOM 1204 O O . ASP A 1 174 ? 11.699 9.056 -21.312 1.00 72.19 174 ASP A O 1
ATOM 1208 N N . LEU A 1 175 ? 9.632 8.914 -22.193 1.00 88.06 175 LEU A N 1
ATOM 1209 C CA . LEU A 1 175 ? 9.796 7.576 -22.769 1.00 88.06 175 LEU A CA 1
ATOM 1210 C C . LEU A 1 175 ? 8.803 7.299 -23.915 1.00 88.06 175 LEU A C 1
ATOM 1212 O O . LEU A 1 175 ? 7.595 7.401 -23.715 1.00 88.06 175 LEU A O 1
ATOM 1216 N N . ILE A 1 176 ? 9.300 6.866 -25.072 1.00 90.75 176 ILE A N 1
ATOM 1217 C CA . ILE A 1 176 ? 8.535 6.321 -26.201 1.00 90.75 176 ILE A CA 1
ATOM 1218 C C . ILE A 1 176 ? 8.838 4.827 -26.325 1.00 90.75 176 ILE A C 1
ATOM 1220 O O . ILE A 1 176 ? 9.997 4.410 -26.312 1.00 90.75 176 ILE A O 1
ATOM 1224 N N . ILE A 1 177 ? 7.786 4.023 -26.449 1.00 93.62 177 ILE A N 1
ATOM 1225 C CA . ILE A 1 177 ? 7.849 2.575 -26.639 1.00 93.62 177 ILE A CA 1
ATOM 1226 C C . ILE A 1 177 ? 7.161 2.242 -27.966 1.00 93.62 177 ILE A C 1
ATOM 1228 O O . ILE A 1 177 ? 5.932 2.261 -28.049 1.00 93.62 177 ILE A O 1
ATOM 1232 N N . ASP A 1 178 ? 7.948 1.901 -28.985 1.00 93.06 178 ASP A N 1
ATOM 1233 C CA . ASP A 1 178 ? 7.472 1.684 -30.359 1.00 93.06 178 ASP A CA 1
ATOM 1234 C C . ASP A 1 178 ? 6.836 0.309 -30.585 1.00 93.06 178 ASP A C 1
ATOM 1236 O O . ASP A 1 178 ? 6.003 0.122 -31.477 1.00 93.06 178 ASP A O 1
ATOM 1240 N N . LYS A 1 179 ? 7.195 -0.672 -29.748 1.00 93.94 179 LYS A N 1
ATOM 1241 C CA . LYS A 1 179 ? 6.601 -2.017 -29.738 1.00 93.94 179 LYS A CA 1
ATOM 1242 C C . LYS A 1 179 ? 6.072 -2.375 -28.349 1.00 93.94 179 LYS A C 1
ATOM 1244 O O . LYS A 1 179 ? 6.656 -3.222 -27.675 1.00 93.94 179 LYS A O 1
ATOM 1249 N N . PRO A 1 180 ? 4.952 -1.776 -27.904 1.00 94.31 180 PRO A N 1
ATOM 1250 C CA . PRO A 1 180 ? 4.441 -1.978 -26.546 1.00 94.31 180 PRO A CA 1
ATOM 1251 C C . PRO A 1 180 ? 4.224 -3.454 -26.171 1.00 94.31 180 PRO A C 1
ATOM 1253 O O . PRO A 1 180 ? 4.593 -3.871 -25.079 1.00 94.31 180 PRO A O 1
ATOM 1256 N N . GLN A 1 181 ? 3.775 -4.287 -27.120 1.00 93.69 181 GLN A N 1
ATOM 1257 C CA . GLN A 1 181 ? 3.561 -5.729 -26.904 1.00 93.69 181 GLN A CA 1
ATOM 1258 C C . GLN A 1 181 ? 4.840 -6.522 -26.587 1.00 93.69 181 GLN A C 1
ATOM 1260 O O . GLN A 1 181 ? 4.759 -7.600 -25.995 1.00 93.69 181 GLN A O 1
ATOM 1265 N N . ASP A 1 182 ? 6.006 -6.001 -26.974 1.00 95.81 182 ASP A N 1
ATOM 1266 C CA . ASP A 1 182 ? 7.313 -6.606 -26.709 1.00 95.81 182 ASP A CA 1
ATOM 1267 C C . ASP A 1 182 ? 7.995 -5.974 -25.476 1.00 95.81 182 ASP A C 1
ATOM 1269 O O . ASP A 1 182 ? 9.123 -6.332 -25.127 1.00 95.81 182 ASP A O 1
ATOM 1273 N N . PHE A 1 183 ? 7.321 -5.047 -24.782 1.00 95.81 183 PHE A N 1
ATOM 1274 C CA . PHE A 1 183 ? 7.830 -4.382 -23.588 1.00 95.81 183 PHE A CA 1
ATOM 1275 C C . PHE A 1 183 ? 7.423 -5.133 -22.310 1.00 95.81 183 PHE A C 1
ATOM 1277 O O . PHE A 1 183 ? 6.327 -4.967 -21.782 1.00 95.81 183 PHE A O 1
ATOM 1284 N N . ALA A 1 184 ? 8.326 -5.939 -21.743 1.00 95.19 184 ALA A N 1
ATOM 1285 C CA . ALA A 1 184 ? 8.079 -6.656 -20.484 1.00 95.19 184 ALA A CA 1
ATOM 1286 C C . ALA A 1 184 ? 8.654 -5.953 -19.234 1.00 95.19 184 ALA A C 1
ATOM 1288 O O . ALA A 1 184 ? 8.525 -6.479 -18.119 1.00 95.19 184 ALA A O 1
ATOM 1289 N N . GLY A 1 185 ? 9.304 -4.797 -19.410 1.00 93.94 185 GLY A N 1
ATOM 1290 C CA . GLY A 1 185 ? 9.957 -4.028 -18.348 1.00 93.94 185 GLY A CA 1
ATOM 1291 C C . GLY A 1 185 ? 8.993 -3.449 -17.302 1.00 93.94 185 GLY A C 1
ATOM 1292 O O . GLY A 1 185 ? 7.777 -3.391 -17.488 1.00 93.94 185 GLY A O 1
ATOM 1293 N N . LEU A 1 186 ? 9.547 -3.015 -16.169 1.00 93.56 186 LEU A N 1
ATOM 1294 C CA . LEU A 1 186 ? 8.829 -2.275 -15.129 1.00 93.56 186 LEU A CA 1
ATOM 1295 C C . LEU A 1 186 ? 9.026 -0.771 -15.327 1.00 93.56 186 LEU A C 1
ATOM 1297 O O . LEU A 1 186 ? 10.158 -0.303 -15.290 1.00 93.56 186 LEU A O 1
ATOM 1301 N N . ILE A 1 187 ? 7.950 0.003 -15.443 1.00 93.06 187 ILE A N 1
ATOM 1302 C CA . ILE A 1 187 ? 8.017 1.467 -15.390 1.00 93.06 187 ILE A CA 1
ATOM 1303 C C . ILE A 1 187 ? 7.860 1.908 -13.935 1.00 93.06 187 ILE A C 1
ATOM 1305 O O . ILE A 1 187 ? 6.884 1.567 -13.270 1.00 93.06 187 ILE A O 1
ATOM 1309 N N . LYS A 1 188 ? 8.818 2.669 -13.414 1.00 89.62 188 LYS A N 1
ATOM 1310 C CA . LYS A 1 188 ? 8.815 3.168 -12.039 1.00 89.62 188 LYS A CA 1
ATOM 1311 C C . LYS A 1 188 ? 8.770 4.686 -12.029 1.00 89.62 188 LYS A C 1
ATOM 1313 O O . LYS A 1 188 ? 9.724 5.342 -12.438 1.00 89.62 188 LYS A O 1
ATOM 1318 N N . LEU A 1 189 ? 7.694 5.241 -11.483 1.00 85.56 189 LEU A N 1
ATOM 1319 C CA . LEU A 1 189 ? 7.561 6.683 -11.306 1.00 85.56 189 LEU A CA 1
ATOM 1320 C C . LEU A 1 189 ? 8.098 7.083 -9.931 1.00 85.56 189 LEU A C 1
ATOM 1322 O O . LEU A 1 189 ? 7.592 6.638 -8.892 1.00 85.56 189 LEU A O 1
ATOM 1326 N N . THR A 1 190 ? 9.127 7.929 -9.903 1.00 79.25 190 THR A N 1
ATOM 1327 C CA . THR A 1 190 ? 9.636 8.471 -8.637 1.00 79.25 190 THR A CA 1
ATOM 1328 C C . THR A 1 190 ? 8.534 9.330 -7.979 1.00 79.25 190 THR A C 1
ATOM 1330 O O . THR A 1 190 ? 7.818 10.039 -8.684 1.00 79.25 190 THR A O 1
ATOM 1333 N N . PRO A 1 191 ? 8.302 9.236 -6.657 1.00 67.25 191 PRO A N 1
ATOM 1334 C CA . PRO A 1 191 ? 7.253 10.006 -5.986 1.00 67.25 191 PRO A CA 1
ATOM 1335 C C . PRO A 1 191 ? 7.366 11.531 -6.174 1.00 67.25 191 PRO A C 1
ATOM 1337 O O . PRO A 1 191 ? 8.462 12.081 -6.260 1.00 67.25 191 PRO A O 1
ATOM 1340 N N . VAL A 1 192 ? 6.197 12.179 -6.211 1.00 56.41 192 VAL A N 1
ATOM 1341 C CA . VAL A 1 192 ? 5.935 13.607 -6.478 1.00 56.41 192 VAL A CA 1
ATOM 1342 C C . VAL A 1 192 ? 6.639 14.572 -5.509 1.00 56.41 192 VAL A C 1
ATOM 1344 O O . VAL A 1 192 ? 6.836 14.216 -4.346 1.00 56.41 192 VAL A O 1
ATOM 1347 N N . PRO A 1 193 ? 6.936 15.819 -5.951 1.00 58.75 193 PRO A N 1
ATOM 1348 C CA . PRO A 1 193 ? 6.534 16.412 -7.236 1.00 58.75 193 PRO A CA 1
ATOM 1349 C C . PRO A 1 193 ? 7.424 16.037 -8.418 1.00 58.75 193 PRO A C 1
ATOM 1351 O O . PRO A 1 193 ? 8.515 16.566 -8.591 1.00 58.75 193 PRO A O 1
ATOM 1354 N N . VAL A 1 194 ? 6.902 15.137 -9.257 1.00 58.53 194 VAL A N 1
ATOM 1355 C CA . VAL A 1 194 ? 7.390 14.834 -10.595 1.00 58.53 194 VAL A CA 1
ATOM 1356 C C . VAL A 1 194 ? 6.434 15.518 -11.563 1.00 58.53 194 VAL A C 1
ATOM 1358 O O . VAL A 1 194 ? 5.224 15.311 -11.511 1.00 58.53 194 VAL A O 1
ATOM 1361 N N . THR A 1 195 ? 6.970 16.370 -12.423 1.00 65.25 195 THR A N 1
ATOM 1362 C CA . THR A 1 195 ? 6.342 16.685 -13.701 1.00 65.25 195 THR A CA 1
ATOM 1363 C C . THR A 1 195 ? 6.696 15.527 -14.625 1.00 65.25 195 THR A C 1
ATOM 1365 O O . THR A 1 195 ? 7.834 15.445 -15.067 1.00 65.25 195 THR A O 1
ATOM 1368 N N . LEU A 1 196 ? 5.776 14.579 -14.815 1.00 71.62 196 LEU A N 1
ATOM 1369 C CA . LEU A 1 196 ? 5.899 13.602 -15.899 1.00 71.62 196 LEU A CA 1
ATOM 1370 C C . LEU A 1 196 ? 5.557 14.341 -17.192 1.00 71.62 196 LEU A C 1
ATOM 1372 O O . LEU A 1 196 ? 4.469 14.924 -17.258 1.00 71.62 196 LEU A O 1
ATOM 1376 N N . GLY A 1 197 ? 6.442 14.307 -18.188 1.00 76.00 197 GLY A N 1
ATOM 1377 C CA . GLY A 1 197 ? 6.130 14.822 -19.518 1.00 76.00 197 GLY A CA 1
ATOM 1378 C C . GLY A 1 197 ? 5.009 13.982 -20.126 1.00 76.00 197 GLY A C 1
ATOM 1379 O O . GLY A 1 197 ? 3.840 14.370 -20.122 1.00 76.00 197 GLY A O 1
ATOM 1380 N N . HIS A 1 198 ? 5.374 12.792 -20.595 1.00 84.69 198 HIS A N 1
ATOM 1381 C CA . HIS A 1 198 ? 4.473 11.674 -20.871 1.00 84.69 198 HIS A CA 1
ATOM 1382 C C . HIS A 1 198 ? 5.281 10.401 -21.148 1.00 84.69 198 HIS A C 1
ATOM 1384 O O . HIS A 1 198 ? 6.484 10.466 -21.408 1.00 84.69 198 HIS A O 1
ATOM 1390 N N . ILE A 1 199 ? 4.602 9.256 -21.119 1.00 89.12 199 ILE A N 1
ATOM 1391 C CA . ILE A 1 199 ? 5.078 8.002 -21.710 1.00 89.12 199 ILE A CA 1
ATOM 1392 C C . ILE A 1 199 ? 4.187 7.697 -22.915 1.00 89.12 199 ILE A C 1
ATOM 1394 O O . ILE A 1 199 ? 2.966 7.652 -22.765 1.00 89.12 199 ILE A O 1
ATOM 1398 N N . GLU A 1 200 ? 4.774 7.500 -24.090 1.00 91.19 200 GLU A N 1
ATOM 1399 C CA . GLU A 1 200 ? 4.063 7.153 -25.323 1.00 91.19 200 GLU A CA 1
ATOM 1400 C C . GLU A 1 200 ? 4.190 5.655 -25.623 1.00 91.19 200 GLU A C 1
ATOM 1402 O O . GLU A 1 200 ? 5.286 5.100 -25.667 1.00 91.19 200 GLU A O 1
ATOM 1407 N N . PHE A 1 201 ? 3.055 5.006 -25.867 1.00 93.25 201 PHE A N 1
ATOM 1408 C CA . PHE A 1 201 ? 2.961 3.657 -26.419 1.00 93.25 201 PHE A CA 1
ATOM 1409 C C . PHE A 1 201 ? 2.612 3.783 -27.906 1.00 93.25 201 PHE A C 1
ATOM 1411 O O . PHE A 1 201 ? 1.428 3.838 -28.272 1.00 93.25 201 PHE A O 1
ATOM 1418 N N . ALA A 1 202 ? 3.633 3.909 -28.755 1.00 91.25 202 ALA A N 1
ATOM 1419 C CA . ALA A 1 202 ? 3.449 4.279 -30.153 1.00 91.25 202 ALA A CA 1
ATOM 1420 C C . ALA A 1 202 ? 2.756 3.159 -30.942 1.00 91.25 202 ALA A C 1
ATOM 1422 O O . ALA A 1 202 ? 2.920 1.966 -30.683 1.00 91.25 202 ALA A O 1
ATOM 1423 N N . GLY A 1 203 ? 1.893 3.549 -31.881 1.00 90.88 203 GLY A N 1
ATOM 1424 C CA . GLY A 1 203 ? 1.096 2.630 -32.698 1.00 90.88 203 GLY A CA 1
ATOM 1425 C C . GLY A 1 203 ? 0.015 1.848 -31.940 1.00 90.88 203 GLY A C 1
ATOM 1426 O O . GLY A 1 203 ? -0.791 1.163 -32.576 1.00 90.88 203 GLY A O 1
ATOM 1427 N N . LEU A 1 204 ? -0.051 1.953 -30.609 1.00 93.25 204 LEU A N 1
ATOM 1428 C CA . LEU A 1 204 ? -1.076 1.300 -29.808 1.00 93.25 204 LEU A CA 1
ATOM 1429 C C . LEU A 1 204 ? -2.406 2.054 -29.909 1.00 93.25 204 LEU A C 1
ATOM 1431 O O . LEU A 1 204 ? -2.472 3.283 -29.825 1.00 93.25 204 LEU A O 1
ATOM 1435 N N . HIS A 1 205 ? -3.489 1.296 -30.046 1.00 92.25 205 HIS A N 1
ATOM 1436 C CA . HIS A 1 205 ? -4.848 1.813 -29.981 1.00 92.25 205 HIS A CA 1
ATOM 1437 C C . HIS A 1 205 ? -5.555 1.218 -28.763 1.00 92.25 205 HIS A C 1
ATOM 1439 O O . HIS A 1 205 ? -5.698 0.000 -28.666 1.00 92.25 205 HIS A O 1
ATOM 1445 N N . ALA A 1 206 ? -6.002 2.071 -27.846 1.00 91.75 206 ALA A N 1
ATOM 1446 C CA . ALA A 1 206 ? -6.800 1.698 -26.691 1.00 91.75 206 ALA A CA 1
ATOM 1447 C C . ALA A 1 206 ? -7.949 2.694 -26.491 1.00 91.75 206 ALA A C 1
ATOM 1449 O O . ALA A 1 206 ? -7.798 3.909 -26.557 1.00 91.75 206 ALA A O 1
ATOM 1450 N N . THR A 1 207 ? -9.128 2.167 -26.197 1.00 87.56 207 THR A N 1
ATOM 1451 C CA . THR A 1 207 ? -10.333 2.951 -25.903 1.00 87.56 207 THR A CA 1
ATOM 1452 C C . THR A 1 207 ? -10.676 2.972 -24.416 1.00 87.56 207 THR A C 1
ATOM 1454 O O . THR A 1 207 ? -11.512 3.766 -23.994 1.00 87.56 207 THR A O 1
ATOM 1457 N N . ASN A 1 208 ? -10.089 2.072 -23.622 1.00 87.00 208 ASN A N 1
ATOM 1458 C CA . ASN A 1 208 ? -10.247 2.013 -22.171 1.00 87.00 208 ASN A CA 1
ATOM 1459 C C . ASN A 1 208 ? -8.971 1.459 -21.525 1.00 87.00 208 ASN A C 1
ATOM 1461 O O . ASN A 1 208 ? -8.185 0.767 -22.173 1.00 87.00 208 ASN A O 1
ATOM 1465 N N . ALA A 1 209 ? -8.789 1.717 -20.236 1.00 88.38 209 ALA A N 1
ATOM 1466 C CA . ALA A 1 209 ? -7.675 1.173 -19.481 1.00 88.38 209 ALA A CA 1
ATOM 1467 C C . ALA A 1 209 ? -8.064 0.835 -18.043 1.00 88.38 209 ALA A C 1
ATOM 1469 O O . ALA A 1 209 ? -8.979 1.434 -17.466 1.00 88.38 209 ALA A O 1
ATOM 1470 N N . THR A 1 210 ? -7.335 -0.112 -17.454 1.00 84.44 210 THR A N 1
ATOM 1471 C CA . THR A 1 210 ? -7.418 -0.414 -16.026 1.00 84.44 210 THR A CA 1
ATOM 1472 C C . THR A 1 210 ? -6.044 -0.434 -15.390 1.00 84.44 210 THR A C 1
ATOM 1474 O O . THR A 1 210 ? -5.185 -1.198 -15.817 1.00 84.44 210 THR A O 1
ATOM 1477 N N . LEU A 1 211 ? -5.854 0.354 -14.334 1.00 84.56 211 LEU A N 1
ATOM 1478 C CA . LEU A 1 211 ? -4.663 0.301 -13.491 1.00 84.56 211 LEU A CA 1
ATOM 1479 C C . LEU A 1 211 ? -5.027 -0.347 -12.154 1.00 84.56 211 LEU A C 1
ATOM 1481 O O . LEU A 1 211 ? -5.868 0.176 -11.423 1.00 84.56 211 LEU A O 1
ATOM 1485 N N . SER A 1 212 ? -4.420 -1.494 -11.849 1.00 79.19 212 SER A N 1
ATOM 1486 C CA . SER A 1 212 ? -4.649 -2.226 -10.599 1.00 79.19 212 SER A CA 1
ATOM 1487 C C . SER A 1 212 ? -3.404 -3.008 -10.196 1.00 79.19 212 SER A C 1
ATOM 1489 O O . SER A 1 212 ? -2.763 -3.623 -11.043 1.00 79.19 212 SER A O 1
ATOM 1491 N N . ASN A 1 213 ? -3.043 -2.978 -8.909 1.00 76.94 213 ASN A N 1
ATOM 1492 C CA . ASN A 1 213 ? -1.894 -3.708 -8.351 1.00 76.94 213 ASN A CA 1
ATOM 1493 C C . ASN A 1 213 ? -0.576 -3.509 -9.129 1.00 76.94 213 ASN A C 1
ATOM 1495 O O . ASN A 1 213 ? 0.193 -4.452 -9.309 1.00 76.94 213 ASN A O 1
ATOM 1499 N N . GLY A 1 214 ? -0.328 -2.290 -9.622 1.00 82.75 214 GLY A N 1
ATOM 1500 C CA . GLY A 1 214 ? 0.867 -1.992 -10.416 1.00 82.75 214 GLY A CA 1
ATOM 1501 C C . GLY A 1 214 ? 0.856 -2.602 -11.822 1.00 82.75 214 GLY A C 1
ATOM 1502 O O . GLY A 1 214 ? 1.909 -2.820 -12.410 1.00 82.75 214 GLY A O 1
ATOM 1503 N N . ILE A 1 215 ? -0.317 -2.915 -12.369 1.00 87.62 215 ILE A N 1
ATOM 1504 C CA . ILE A 1 215 ? -0.480 -3.401 -13.739 1.00 87.62 215 ILE A CA 1
ATOM 1505 C C . ILE A 1 215 ? -1.444 -2.466 -14.465 1.00 87.62 215 ILE A C 1
ATOM 1507 O O . ILE A 1 215 ? -2.607 -2.346 -14.075 1.00 87.62 215 ILE A O 1
ATOM 1511 N N . LEU A 1 216 ? -0.950 -1.810 -15.513 1.00 90.81 216 LEU A N 1
ATOM 1512 C CA . LEU A 1 216 ? -1.753 -1.064 -16.471 1.00 90.81 216 LEU A CA 1
ATOM 1513 C C . LEU A 1 216 ? -2.156 -2.009 -17.602 1.00 90.81 216 LEU A C 1
ATOM 1515 O O . LEU A 1 216 ? -1.313 -2.474 -18.361 1.00 90.81 216 LEU A O 1
ATOM 1519 N N . GLN A 1 217 ? -3.444 -2.288 -17.720 1.00 91.25 217 GLN A N 1
ATOM 1520 C CA . GLN A 1 217 ? -4.012 -3.055 -18.822 1.00 91.25 217 GLN A CA 1
ATOM 1521 C C . GLN A 1 217 ? -4.719 -2.099 -19.778 1.00 91.25 217 GLN A C 1
ATOM 1523 O O . GLN A 1 217 ? -5.544 -1.288 -19.347 1.00 91.25 217 GLN A O 1
ATOM 1528 N N . LEU A 1 218 ? -4.402 -2.202 -21.064 1.00 91.88 218 LEU A N 1
ATOM 1529 C CA . LEU A 1 218 ? -4.922 -1.337 -22.119 1.00 91.88 218 LEU A CA 1
ATOM 1530 C C . LEU A 1 218 ? -5.878 -2.149 -22.996 1.00 91.88 218 LEU A C 1
ATOM 1532 O O . LEU A 1 218 ? -5.564 -3.275 -23.386 1.00 91.88 218 LEU A O 1
ATOM 1536 N N . TYR A 1 219 ? -7.056 -1.598 -23.288 1.00 90.88 219 TYR A N 1
ATOM 1537 C CA . TYR A 1 219 ? -8.130 -2.295 -23.996 1.00 90.88 219 TYR A CA 1
ATOM 1538 C C . TYR A 1 219 ? -8.623 -1.506 -25.206 1.00 90.88 219 TYR A C 1
ATOM 1540 O O . TYR A 1 219 ? -8.908 -0.316 -25.089 1.00 90.88 219 TYR A O 1
ATOM 1548 N N . ASP A 1 220 ? -8.841 -2.190 -26.328 1.00 92.19 220 ASP A N 1
ATOM 1549 C CA . ASP A 1 220 ? -9.636 -1.700 -27.459 1.00 92.19 220 ASP A CA 1
ATOM 1550 C C . ASP A 1 220 ? -11.026 -2.358 -27.429 1.00 92.19 220 ASP A C 1
ATOM 1552 O O . ASP A 1 220 ? -11.192 -3.576 -27.589 1.00 92.19 220 ASP A O 1
ATOM 1556 N N . GLY A 1 221 ? -12.040 -1.563 -27.101 1.00 91.00 221 GLY A N 1
ATOM 1557 C CA . GLY A 1 221 ? -13.329 -2.033 -26.616 1.00 91.00 221 GLY A CA 1
ATOM 1558 C C . GLY A 1 221 ? -13.166 -2.917 -25.375 1.00 91.00 221 GLY A C 1
ATOM 1559 O O . GLY A 1 221 ? -12.818 -2.442 -24.297 1.00 91.00 221 GLY A O 1
ATOM 1560 N N . ASN A 1 222 ? -13.426 -4.217 -25.544 1.00 88.75 222 ASN A N 1
ATOM 1561 C CA . ASN A 1 222 ? -13.289 -5.244 -24.500 1.00 88.75 222 ASN A CA 1
ATOM 1562 C C . ASN A 1 222 ? -12.085 -6.174 -24.731 1.00 88.75 222 ASN A C 1
ATOM 1564 O O . ASN A 1 222 ? -11.935 -7.173 -24.027 1.00 88.75 222 ASN A O 1
ATOM 1568 N N . THR A 1 223 ? -11.266 -5.902 -25.746 1.00 93.00 223 THR A N 1
ATOM 1569 C CA . THR A 1 223 ? -10.117 -6.738 -26.099 1.00 93.00 223 THR A CA 1
ATOM 1570 C C . THR A 1 223 ? -8.879 -6.165 -25.436 1.00 93.00 223 THR A C 1
ATOM 1572 O O . THR A 1 223 ? -8.548 -5.009 -25.678 1.00 93.00 223 THR A O 1
ATOM 1575 N N . LEU A 1 224 ? -8.197 -6.957 -24.608 1.00 93.38 224 LEU A N 1
ATOM 1576 C CA . LEU A 1 224 ? -6.891 -6.585 -24.066 1.00 93.38 224 LEU A CA 1
ATOM 1577 C C . LEU A 1 224 ? -5.898 -6.458 -25.228 1.00 93.38 224 LEU A C 1
ATOM 1579 O O . LEU A 1 224 ? -5.674 -7.441 -25.936 1.00 93.38 224 LEU A O 1
ATOM 1583 N N . VAL A 1 225 ? -5.343 -5.265 -25.429 1.00 94.81 225 VAL A N 1
ATOM 1584 C CA . VAL A 1 225 ? -4.350 -4.997 -26.482 1.00 94.81 225 VAL A CA 1
ATOM 1585 C C . VAL A 1 225 ? -2.930 -4.967 -25.942 1.00 94.81 225 VAL A C 1
ATOM 1587 O O . VAL A 1 225 ? -2.011 -5.283 -26.693 1.00 94.81 225 VAL A O 1
ATOM 1590 N N . ASP A 1 226 ? -2.758 -4.622 -24.662 1.00 95.94 226 ASP A N 1
ATOM 1591 C CA . ASP A 1 226 ? -1.445 -4.600 -24.025 1.00 95.94 226 ASP A CA 1
ATOM 1592 C C . ASP A 1 226 ? -1.513 -4.635 -22.487 1.00 95.94 226 ASP A C 1
ATOM 1594 O O . ASP A 1 226 ? -2.562 -4.395 -21.876 1.00 95.94 226 ASP A O 1
ATOM 1598 N N . THR A 1 227 ? -0.393 -4.964 -21.843 1.00 92.88 227 THR A N 1
ATOM 1599 C CA . THR A 1 227 ? -0.225 -4.962 -20.388 1.00 92.88 227 THR A CA 1
ATOM 1600 C C . THR A 1 227 ? 1.166 -4.479 -19.999 1.00 92.88 227 THR A C 1
ATOM 1602 O O . THR A 1 227 ? 2.162 -5.121 -20.305 1.00 92.88 227 THR A O 1
ATOM 1605 N N . VAL A 1 228 ? 1.219 -3.409 -19.209 1.00 93.44 228 VAL A N 1
ATOM 1606 C CA . VAL A 1 228 ? 2.461 -2.761 -18.784 1.00 93.44 228 VAL A CA 1
ATOM 1607 C C . VAL A 1 228 ? 2.555 -2.771 -17.262 1.00 93.44 228 VAL A C 1
ATOM 1609 O O . VAL A 1 228 ? 1.572 -2.535 -16.553 1.00 93.44 228 VAL A O 1
ATOM 1612 N N . ARG A 1 229 ? 3.743 -3.061 -16.728 1.00 92.00 229 ARG A N 1
ATOM 1613 C CA . ARG A 1 229 ? 3.987 -3.088 -15.280 1.00 92.00 229 ARG A CA 1
ATOM 1614 C C . ARG A 1 229 ? 4.406 -1.708 -14.783 1.00 92.00 229 ARG A C 1
ATOM 1616 O O . ARG A 1 229 ? 5.290 -1.084 -15.360 1.00 92.00 229 ARG A O 1
ATOM 1623 N N . PHE A 1 230 ? 3.820 -1.287 -13.668 1.00 89.31 230 PHE A N 1
ATOM 1624 C CA . PHE A 1 230 ? 4.038 -0.001 -13.018 1.00 89.31 230 PHE A CA 1
ATOM 1625 C C . PHE A 1 230 ? 4.368 -0.166 -11.532 1.00 89.31 230 PHE A C 1
ATOM 1627 O O . PHE A 1 230 ? 3.636 -0.815 -10.787 1.00 89.31 230 PHE A O 1
ATOM 1634 N N . ASP A 1 231 ? 5.438 0.477 -11.078 1.00 84.50 231 ASP A N 1
ATOM 1635 C CA . ASP A 1 231 ? 5.712 0.712 -9.660 1.00 84.50 231 ASP A CA 1
ATOM 1636 C C . ASP A 1 231 ? 5.296 2.152 -9.330 1.00 84.50 231 ASP A C 1
ATOM 1638 O O . ASP A 1 231 ? 5.686 3.084 -10.039 1.00 84.50 231 ASP A O 1
ATOM 1642 N N . ASN A 1 232 ? 4.514 2.314 -8.255 1.00 67.81 232 ASN A N 1
ATOM 1643 C CA . ASN A 1 232 ? 3.894 3.567 -7.795 1.00 67.81 232 ASN A CA 1
ATOM 1644 C C . ASN A 1 232 ? 2.578 3.995 -8.500 1.00 67.81 232 ASN A C 1
ATOM 1646 O O . ASN A 1 232 ? 2.394 5.158 -8.860 1.00 67.81 232 ASN A O 1
ATOM 1650 N N . ALA A 1 233 ? 1.613 3.072 -8.619 1.00 56.72 233 ALA A N 1
ATOM 1651 C CA . ALA A 1 233 ? 0.264 3.308 -9.172 1.00 56.72 233 ALA A CA 1
ATOM 1652 C C . ALA A 1 233 ? -0.622 4.303 -8.380 1.00 56.72 233 ALA A C 1
ATOM 1654 O O . ALA A 1 233 ? -1.765 4.541 -8.760 1.00 56.72 233 ALA A O 1
ATOM 1655 N N . ASN A 1 234 ? -0.117 4.874 -7.282 1.00 56.34 234 ASN A N 1
ATOM 1656 C CA . ASN A 1 234 ? -0.845 5.845 -6.461 1.00 56.34 234 ASN A CA 1
ATOM 1657 C C . ASN A 1 234 ? -0.785 7.275 -7.024 1.00 56.34 234 ASN A C 1
ATOM 1659 O O . ASN A 1 234 ? -1.424 8.171 -6.475 1.00 56.34 234 ASN A O 1
ATOM 1663 N N . GLN A 1 235 ? -0.016 7.516 -8.092 1.00 63.78 235 GLN A N 1
ATOM 1664 C CA . GLN A 1 235 ? -0.041 8.803 -8.784 1.00 63.78 235 GLN A CA 1
ATOM 1665 C C . GLN A 1 235 ? -1.267 8.908 -9.693 1.00 63.78 235 GLN A C 1
ATOM 1667 O O . GLN A 1 235 ? -1.650 7.940 -10.351 1.00 63.78 235 GLN A O 1
ATOM 1672 N N . ALA A 1 236 ? -1.868 10.100 -9.744 1.00 65.19 236 ALA A N 1
ATOM 1673 C CA . ALA A 1 236 ? -2.966 10.416 -10.650 1.00 65.19 236 ALA A CA 1
ATOM 1674 C C . ALA A 1 236 ? -2.445 10.507 -12.092 1.00 65.19 236 ALA A C 1
ATOM 1676 O O . ALA A 1 236 ? -2.213 11.590 -12.621 1.00 65.19 236 ALA A O 1
ATOM 1677 N N . VAL A 1 237 ? -2.223 9.353 -12.712 1.00 76.81 237 VAL A N 1
ATOM 1678 C CA . VAL A 1 237 ? -1.906 9.271 -14.134 1.00 76.81 237 VAL A CA 1
ATOM 1679 C C . VAL A 1 237 ? -3.189 9.363 -14.963 1.00 76.81 237 VAL A C 1
ATOM 1681 O O . VAL A 1 237 ? -4.224 8.808 -14.590 1.00 76.81 237 VAL A O 1
ATOM 1684 N N . GLN A 1 238 ? -3.134 10.075 -16.083 1.00 82.94 238 GLN A N 1
ATOM 1685 C CA . GLN A 1 238 ? -4.192 10.134 -17.088 1.00 82.94 238 GLN A CA 1
ATOM 1686 C C . GLN A 1 238 ? -3.728 9.424 -18.353 1.00 82.94 238 GLN A C 1
ATOM 1688 O O . GLN A 1 238 ? -2.539 9.410 -18.663 1.00 82.94 238 GLN A O 1
ATOM 1693 N N . LEU A 1 239 ? -4.675 8.821 -19.067 1.00 85.94 239 LEU A N 1
ATOM 1694 C CA . LEU A 1 239 ? -4.423 8.207 -20.363 1.00 85.94 239 LEU A CA 1
ATOM 1695 C C . LEU A 1 239 ? -5.129 8.998 -21.450 1.00 85.94 239 LEU A C 1
ATOM 1697 O O . LEU A 1 239 ? -6.300 9.348 -21.313 1.00 85.94 239 LEU A O 1
ATOM 1701 N N . GLU A 1 240 ? -4.429 9.245 -22.544 1.00 86.81 240 GLU A N 1
ATOM 1702 C CA . GLU A 1 240 ? -4.940 9.980 -23.695 1.00 86.81 240 GLU A CA 1
ATOM 1703 C C . GLU A 1 240 ? -4.648 9.183 -24.969 1.00 86.81 240 GLU A C 1
ATOM 1705 O O . GLU A 1 240 ? -3.540 8.700 -25.167 1.00 86.81 240 GLU A O 1
ATOM 1710 N N . GLN A 1 241 ? -5.639 9.017 -25.844 1.00 86.81 241 GLN A N 1
ATOM 1711 C CA . GLN A 1 241 ? -5.444 8.422 -27.167 1.00 86.81 241 GLN A CA 1
ATOM 1712 C C . GLN A 1 241 ? -5.222 9.539 -28.181 1.00 86.81 241 GLN A C 1
ATOM 1714 O O . GLN A 1 241 ? -6.126 10.354 -28.374 1.00 86.81 241 GLN A O 1
ATOM 1719 N N . ALA A 1 242 ? -4.100 9.534 -28.898 1.00 85.19 242 ALA A N 1
ATOM 1720 C CA . ALA A 1 242 ? -3.891 10.385 -30.072 1.00 85.19 242 ALA A CA 1
ATOM 1721 C C . ALA A 1 242 ? -3.683 9.545 -31.344 1.00 85.19 242 ALA A C 1
ATOM 1723 O O . ALA A 1 242 ? -3.806 8.319 -31.327 1.00 85.19 242 ALA A O 1
ATOM 1724 N N . ALA A 1 243 ? -3.406 10.210 -32.470 1.00 82.81 243 ALA A N 1
ATOM 1725 C CA . ALA A 1 243 ? -3.180 9.539 -33.753 1.00 82.81 243 ALA A CA 1
ATOM 1726 C C . ALA A 1 243 ? -1.889 8.702 -33.768 1.00 82.81 243 ALA A C 1
ATOM 1728 O O . ALA A 1 243 ? -1.785 7.761 -34.549 1.00 82.81 243 ALA A O 1
ATOM 1729 N N . GLN A 1 244 ? -0.923 9.067 -32.926 1.00 82.38 244 GLN A N 1
ATOM 1730 C CA . GLN A 1 244 ? 0.390 8.438 -32.821 1.00 82.38 244 GLN A CA 1
ATOM 1731 C C . GLN A 1 244 ? 0.385 7.215 -31.893 1.00 82.38 244 GLN A C 1
ATOM 1733 O O . GLN A 1 244 ? 1.142 6.278 -32.125 1.00 82.38 244 GLN A O 1
ATOM 1738 N N . GLY A 1 245 ? -0.507 7.175 -30.900 1.00 87.62 245 GLY A N 1
ATOM 1739 C CA . GLY A 1 245 ? -0.545 6.101 -29.912 1.00 87.62 245 GLY A CA 1
ATOM 1740 C C . GLY A 1 245 ? -1.344 6.460 -28.662 1.00 87.62 245 GLY A C 1
ATOM 1741 O O . GLY A 1 245 ? -2.159 7.392 -28.667 1.00 87.62 245 GLY A O 1
ATOM 1742 N N . VAL A 1 246 ? -1.096 5.708 -27.591 1.00 89.00 246 VAL A N 1
ATOM 1743 C CA . VAL A 1 246 ? -1.636 5.958 -26.248 1.00 89.00 246 VAL A CA 1
ATOM 1744 C C . VAL A 1 246 ? -0.580 6.666 -25.405 1.00 89.00 246 VAL A C 1
ATOM 1746 O O . VAL A 1 246 ? 0.562 6.228 -25.346 1.00 89.00 246 VAL A O 1
ATOM 1749 N N . PHE A 1 247 ? -0.976 7.724 -24.711 1.00 88.81 247 PHE A N 1
ATOM 1750 C CA . PHE A 1 247 ? -0.115 8.554 -23.878 1.00 88.81 247 PHE A CA 1
ATOM 1751 C C . PHE A 1 247 ? -0.496 8.386 -22.415 1.00 88.81 247 PHE A C 1
ATOM 1753 O O . PHE A 1 247 ? -1.676 8.451 -22.078 1.00 88.81 247 PHE A O 1
ATOM 1760 N N . LEU A 1 248 ? 0.493 8.213 -21.543 1.00 88.25 248 LEU A N 1
ATOM 1761 C CA . LEU A 1 248 ? 0.337 8.271 -20.094 1.00 88.25 248 LEU A CA 1
ATOM 1762 C C . LEU A 1 248 ? 0.925 9.586 -19.573 1.00 88.25 248 LEU A C 1
ATOM 1764 O O . LEU A 1 248 ? 2.114 9.841 -19.748 1.00 88.25 248 LEU A O 1
ATOM 1768 N N . THR A 1 249 ? 0.111 10.409 -18.918 1.00 83.94 249 THR A N 1
ATOM 1769 C CA . THR A 1 249 ? 0.474 11.760 -18.452 1.00 83.94 249 THR A CA 1
ATOM 1770 C C . THR A 1 249 ? 0.219 11.901 -16.945 1.00 83.94 249 THR A C 1
ATOM 1772 O O . THR A 1 249 ? -0.564 11.145 -16.377 1.00 83.94 249 THR A O 1
ATOM 1775 N N . ALA A 1 250 ? 0.839 12.869 -16.256 1.00 71.12 250 ALA A N 1
ATOM 1776 C CA . ALA A 1 250 ? 0.577 13.141 -14.825 1.00 71.12 250 ALA A CA 1
ATOM 1777 C C . ALA A 1 250 ? -0.695 13.984 -14.565 1.00 71.12 250 ALA A C 1
ATOM 1779 O O . ALA A 1 250 ? -0.860 14.579 -13.502 1.00 71.12 250 ALA A O 1
ATOM 1780 N N . GLY A 1 251 ? -1.593 14.081 -15.547 1.00 57.59 251 GLY A N 1
ATOM 1781 C CA . GLY A 1 251 ? -2.933 14.639 -15.384 1.00 57.59 251 GLY A CA 1
ATOM 1782 C C . GLY A 1 251 ? -3.078 16.159 -15.256 1.00 57.59 251 GLY A C 1
ATOM 1783 O O . GLY A 1 251 ? -4.201 16.643 -15.101 1.00 57.59 251 GLY A O 1
ATOM 1784 N N . THR A 1 252 ? -1.992 16.929 -15.361 1.00 48.66 252 THR A N 1
ATOM 1785 C CA . THR A 1 252 ? -2.038 18.405 -15.420 1.00 48.66 252 THR A CA 1
ATOM 1786 C C . THR A 1 252 ? -1.099 19.009 -16.464 1.00 48.66 252 THR A C 1
ATOM 1788 O O . THR A 1 252 ? -0.734 20.180 -16.338 1.00 48.66 252 THR A O 1
ATOM 1791 N N . SER A 1 253 ? -0.652 18.241 -17.464 1.00 45.84 253 SER A N 1
ATOM 1792 C CA . SER A 1 253 ? 0.249 18.797 -18.478 1.00 45.84 253 SER A CA 1
ATOM 1793 C C . SER A 1 253 ? -0.508 19.793 -19.360 1.00 45.84 253 SER A C 1
ATOM 1795 O O . SER A 1 253 ? -1.215 19.427 -20.294 1.00 45.84 253 SER A O 1
ATOM 1797 N N . ASN A 1 254 ? -0.371 21.079 -19.036 1.00 44.78 254 ASN A N 1
ATOM 1798 C CA . ASN A 1 254 ? -0.862 22.187 -19.856 1.00 44.78 254 ASN A CA 1
ATOM 1799 C C . ASN A 1 254 ? 0.035 22.431 -21.089 1.00 44.78 254 ASN A C 1
ATOM 1801 O O . ASN A 1 254 ? -0.276 23.317 -21.882 1.00 44.78 254 ASN A O 1
ATOM 1805 N N . ASP A 1 255 ? 1.132 21.675 -21.233 1.00 46.91 255 ASP A N 1
ATOM 1806 C CA . ASP A 1 255 ? 2.170 21.875 -22.254 1.00 46.91 255 ASP A CA 1
ATOM 1807 C C . ASP A 1 255 ? 2.029 20.957 -23.480 1.00 46.91 255 ASP A C 1
ATOM 1809 O O . ASP A 1 255 ? 2.778 21.075 -24.445 1.00 46.91 255 ASP A O 1
ATOM 1813 N N . LEU A 1 256 ? 1.013 20.086 -23.526 1.00 49.50 256 LEU A N 1
ATOM 1814 C CA . LEU A 1 256 ? 0.747 19.201 -24.674 1.00 49.50 256 LEU A CA 1
ATOM 1815 C C . LEU A 1 256 ? 0.117 19.936 -25.875 1.00 49.50 256 LEU A C 1
ATOM 1817 O O . LEU A 1 256 ? -0.740 19.380 -26.556 1.00 49.50 256 LEU A O 1
ATOM 1821 N N . GLY A 1 257 ? 0.525 21.181 -26.152 1.00 44.06 257 GLY A N 1
ATOM 1822 C CA . GLY A 1 257 ? -0.119 22.192 -27.007 1.00 44.06 257 GLY A CA 1
ATOM 1823 C C . GLY A 1 257 ? -0.499 21.832 -28.456 1.00 44.06 257 GLY A C 1
ATOM 1824 O O . GLY A 1 257 ? -0.894 22.725 -29.203 1.00 44.06 257 GLY A O 1
ATOM 1825 N N . THR A 1 258 ? -0.429 20.571 -28.885 1.00 46.66 258 THR A N 1
ATOM 1826 C CA . THR A 1 258 ? -0.910 20.086 -30.191 1.00 46.66 258 THR A CA 1
ATOM 1827 C C . THR A 1 258 ? -1.455 18.647 -30.215 1.00 46.66 258 THR A C 1
ATOM 1829 O O . THR A 1 258 ? -2.005 18.246 -31.244 1.00 46.66 258 THR A O 1
ATOM 1832 N N . LEU A 1 259 ? -1.387 17.870 -29.126 1.00 50.56 259 LEU A N 1
ATOM 1833 C CA . LEU A 1 259 ? -1.957 16.518 -29.100 1.00 50.56 259 LEU A CA 1
ATOM 1834 C C . LEU A 1 259 ? -3.451 16.605 -28.766 1.00 50.56 259 LEU A C 1
ATOM 1836 O O . LEU A 1 259 ? -3.871 16.567 -27.617 1.00 50.56 259 LEU A O 1
ATOM 1840 N N . SER A 1 260 ? -4.282 16.763 -29.798 1.00 50.53 260 SER A N 1
ATOM 1841 C CA . SER A 1 260 ? -5.743 16.652 -29.689 1.00 50.53 260 SER A CA 1
ATOM 1842 C C . SER A 1 260 ? -6.141 15.184 -29.473 1.00 50.53 260 SER A C 1
ATOM 1844 O O . SER A 1 260 ? -6.691 14.550 -30.377 1.00 50.53 260 SER A O 1
ATOM 1846 N N . GLY A 1 261 ? -5.824 14.631 -28.302 1.00 57.94 261 GLY A N 1
ATOM 1847 C CA . GLY A 1 261 ? -6.182 13.273 -27.917 1.00 57.94 261 GLY A CA 1
ATOM 1848 C C . GLY A 1 261 ? -7.565 13.175 -27.270 1.00 57.94 261 GLY A C 1
ATOM 1849 O O . GLY A 1 261 ? -8.076 14.132 -26.691 1.00 57.94 261 GLY A O 1
ATOM 1850 N N . THR A 1 262 ? -8.205 12.009 -27.371 1.00 66.50 262 THR A N 1
ATOM 1851 C CA . THR A 1 262 ? -9.391 11.693 -26.561 1.00 66.50 262 THR A CA 1
ATOM 1852 C C . THR A 1 262 ? -8.915 11.111 -25.239 1.00 66.50 262 THR A C 1
ATOM 1854 O O . THR A 1 262 ? -8.227 10.092 -25.245 1.00 66.50 262 THR A O 1
ATOM 1857 N N . ALA A 1 263 ? -9.283 11.731 -24.115 1.00 69.38 263 ALA A N 1
ATOM 1858 C CA . ALA A 1 263 ? -9.021 11.158 -22.799 1.00 69.38 263 ALA A CA 1
ATOM 1859 C C . ALA A 1 263 ? -9.616 9.743 -22.732 1.00 69.38 263 ALA A C 1
ATOM 1861 O O . ALA A 1 263 ? -10.824 9.554 -22.907 1.00 69.38 263 ALA A O 1
ATOM 1862 N N . ILE A 1 264 ? -8.759 8.753 -22.507 1.00 68.88 264 ILE A N 1
ATOM 1863 C CA . ILE A 1 264 ? -9.166 7.375 -22.278 1.00 68.88 264 ILE A CA 1
ATOM 1864 C C . ILE A 1 264 ? -9.677 7.327 -20.839 1.00 68.88 264 ILE A C 1
ATOM 1866 O O . ILE A 1 264 ? -8.942 7.708 -19.923 1.00 68.88 264 ILE A O 1
ATOM 1870 N N . PRO A 1 265 ? -10.918 6.870 -20.594 1.00 62.19 265 PRO A N 1
ATOM 1871 C CA . PRO A 1 265 ? -11.376 6.652 -19.237 1.00 62.19 265 PRO A CA 1
ATOM 1872 C C . PRO A 1 265 ? -10.412 5.672 -18.572 1.00 62.19 265 PRO A C 1
ATOM 1874 O O . PRO A 1 265 ? -10.332 4.508 -18.952 1.00 62.19 265 PRO A O 1
ATOM 1877 N N . LEU A 1 266 ? -9.651 6.132 -17.586 1.00 64.75 266 LEU A N 1
ATOM 1878 C CA . LEU A 1 266 ? -8.935 5.217 -16.720 1.00 64.75 266 LEU A CA 1
ATOM 1879 C C . LEU A 1 266 ? -9.942 4.753 -15.680 1.00 64.75 266 LEU A C 1
ATOM 1881 O O . LEU A 1 266 ? -10.126 5.379 -14.636 1.00 64.75 266 LEU A O 1
ATOM 1885 N N . SER A 1 267 ? -10.638 3.659 -15.982 1.00 50.81 267 SER A N 1
ATOM 1886 C CA . SER A 1 267 ? -11.308 2.928 -14.921 1.00 50.81 267 SER A CA 1
ATOM 1887 C C . SER A 1 267 ? -10.205 2.305 -14.086 1.00 50.81 267 SER A C 1
ATOM 1889 O O . SER A 1 267 ? -9.681 1.253 -14.433 1.00 50.81 267 SER A O 1
ATOM 1891 N N . THR A 1 268 ? -9.802 2.934 -12.983 1.00 47.56 268 THR A N 1
ATOM 1892 C CA . THR A 1 268 ? -9.186 2.144 -11.924 1.00 47.56 268 THR A CA 1
ATOM 1893 C C . THR A 1 268 ? -10.230 1.080 -11.613 1.00 47.56 268 THR A C 1
ATOM 1895 O O . THR A 1 268 ? -11.312 1.379 -11.105 1.00 47.56 268 THR A O 1
ATOM 1898 N N . GLN A 1 269 ? -9.994 -0.162 -12.055 1.00 41.69 269 GLN A N 1
ATOM 1899 C CA . GLN A 1 269 ? -10.757 -1.280 -11.537 1.00 41.69 269 GLN A CA 1
ATOM 1900 C C . GLN A 1 269 ? -10.349 -1.299 -10.082 1.00 41.69 269 GLN A C 1
ATOM 1902 O O . GLN A 1 269 ? -9.302 -1.846 -9.730 1.00 41.69 269 GLN A O 1
ATOM 1907 N N . GLY A 1 270 ? -11.122 -0.574 -9.272 1.00 44.09 270 GLY A N 1
ATOM 1908 C CA . GLY A 1 270 ? -10.975 -0.584 -7.846 1.00 44.09 270 GLY A CA 1
ATOM 1909 C C . GLY A 1 270 ? -10.979 -2.052 -7.497 1.00 44.09 270 GLY A C 1
ATOM 1910 O O . GLY A 1 270 ? -11.994 -2.733 -7.669 1.00 44.09 270 GLY A O 1
ATOM 1911 N N . THR A 1 271 ? -9.835 -2.549 -7.033 1.00 51.41 271 THR A N 1
ATOM 1912 C CA . THR A 1 271 ? -9.872 -3.583 -6.014 1.00 51.41 271 THR A CA 1
ATOM 1913 C C . THR A 1 271 ? -10.988 -3.136 -5.088 1.00 51.41 271 THR A C 1
ATOM 1915 O O . THR A 1 271 ? -10.964 -1.990 -4.633 1.00 51.41 271 THR A O 1
ATOM 1918 N N . THR A 1 272 ? -12.064 -3.927 -5.006 1.00 69.62 272 THR A N 1
ATOM 1919 C CA . THR A 1 272 ? -13.260 -3.518 -4.270 1.00 69.62 272 THR A CA 1
ATOM 1920 C C . THR A 1 272 ? -12.771 -3.028 -2.924 1.00 69.62 272 THR A C 1
ATOM 1922 O O . THR A 1 272 ? -12.137 -3.792 -2.200 1.00 69.62 272 THR A O 1
ATOM 1925 N N . ALA A 1 273 ? -12.897 -1.724 -2.683 1.00 87.88 273 ALA A N 1
ATOM 1926 C CA . ALA A 1 273 ? -12.172 -1.114 -1.591 1.00 87.88 273 ALA A CA 1
ATOM 1927 C C . ALA A 1 273 ? -12.755 -1.674 -0.307 1.00 87.88 273 ALA A C 1
ATOM 1929 O O . ALA A 1 273 ? -13.890 -1.359 0.043 1.00 87.88 273 ALA A O 1
ATOM 1930 N N . ASN A 1 274 ? -11.991 -2.534 0.357 1.00 95.56 274 ASN A N 1
ATOM 1931 C CA . ASN A 1 274 ? -12.405 -3.194 1.584 1.00 95.56 274 ASN A CA 1
ATOM 1932 C C . ASN A 1 274 ? -12.665 -2.183 2.703 1.00 95.56 274 ASN A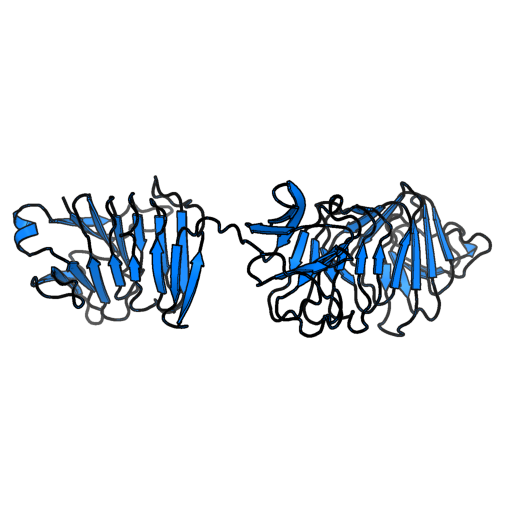 C 1
ATOM 1934 O O . ASN A 1 274 ? -13.394 -2.503 3.637 1.00 95.56 274 ASN A O 1
ATOM 1938 N N . PHE A 1 275 ? -12.112 -0.973 2.590 1.00 97.19 275 PHE A N 1
ATOM 1939 C CA . PHE A 1 275 ? -12.221 0.088 3.576 1.00 97.19 275 PHE A CA 1
ATOM 1940 C C . PHE A 1 275 ? -12.470 1.445 2.911 1.00 97.19 275 PHE A C 1
ATOM 1942 O O . PHE A 1 275 ? -11.863 1.784 1.892 1.00 97.19 275 PHE A O 1
ATOM 1949 N N . THR A 1 276 ? -13.326 2.249 3.530 1.00 96.56 276 THR A N 1
ATOM 1950 C CA . THR A 1 276 ? -13.440 3.689 3.284 1.00 96.56 276 THR A CA 1
ATOM 1951 C C . THR A 1 276 ? -12.857 4.414 4.485 1.00 96.56 276 THR A C 1
ATOM 1953 O O . THR A 1 276 ? -13.226 4.119 5.621 1.00 96.56 276 THR A O 1
ATOM 1956 N N . VAL A 1 277 ? -11.941 5.343 4.234 1.00 97.12 277 VAL A N 1
ATOM 1957 C CA . VAL A 1 277 ? -11.203 6.057 5.273 1.00 97.12 277 VAL A CA 1
ATOM 1958 C C . VAL A 1 277 ? -11.464 7.547 5.133 1.00 97.12 277 VAL A C 1
ATOM 1960 O O . VAL A 1 277 ? -11.313 8.108 4.048 1.00 97.12 277 VAL A O 1
ATOM 1963 N N . GLN A 1 278 ? -11.848 8.176 6.235 1.00 97.75 278 GLN A N 1
ATOM 1964 C CA . GLN A 1 278 ? -11.918 9.620 6.382 1.00 97.75 278 GLN A CA 1
ATOM 1965 C C . GLN A 1 278 ? -10.868 10.041 7.404 1.00 97.75 278 GLN A C 1
ATOM 1967 O O . GLN A 1 278 ? -10.908 9.624 8.559 1.00 97.75 278 GLN A O 1
ATOM 1972 N N . ASP A 1 279 ? -9.932 10.869 6.967 1.00 96.31 279 ASP A N 1
ATOM 1973 C CA . ASP A 1 279 ? -9.013 11.573 7.845 1.00 96.31 279 ASP A CA 1
ATOM 1974 C C . ASP A 1 279 ? -9.657 12.912 8.220 1.00 96.31 279 ASP A C 1
ATOM 1976 O O . ASP A 1 279 ? -9.853 13.792 7.378 1.00 96.31 279 ASP A O 1
ATOM 1980 N N . GLU A 1 280 ? -10.063 13.040 9.479 1.00 95.56 280 GLU A N 1
ATOM 1981 C CA . GLU A 1 280 ? -10.709 14.243 10.009 1.00 95.56 280 GLU A CA 1
ATOM 1982 C C . GLU A 1 280 ? -9.693 15.354 10.297 1.00 95.56 280 GLU A C 1
ATOM 1984 O O . GLU A 1 280 ? -10.059 16.530 10.321 1.00 95.56 280 GLU A O 1
ATOM 1989 N N . THR A 1 281 ? -8.411 15.013 10.481 1.00 93.31 281 THR A N 1
ATOM 1990 C CA . THR A 1 281 ? -7.352 16.010 10.662 1.00 93.31 281 THR A CA 1
ATOM 1991 C C . THR A 1 281 ? -7.122 16.779 9.365 1.00 93.31 281 THR A C 1
ATOM 1993 O O . THR A 1 281 ? -7.041 18.010 9.377 1.00 93.31 281 THR A O 1
ATOM 1996 N N . SER A 1 282 ? -7.018 16.068 8.238 1.00 93.81 282 SER A N 1
ATOM 1997 C CA . SER A 1 282 ? -6.757 16.674 6.923 1.00 93.81 282 SER A CA 1
ATOM 1998 C C . SER A 1 282 ? -8.022 16.981 6.109 1.00 93.81 282 SER A C 1
ATOM 2000 O O . SER A 1 282 ? -7.957 17.711 5.116 1.00 93.81 282 SER A O 1
ATOM 2002 N N . GLY A 1 283 ? -9.172 16.432 6.508 1.00 90.31 283 GLY A N 1
ATOM 2003 C CA . GLY A 1 283 ? -10.436 16.522 5.775 1.00 90.31 283 GLY A CA 1
ATOM 2004 C C . GLY A 1 283 ? -10.487 15.657 4.510 1.00 90.31 283 GLY A C 1
ATOM 2005 O O . GLY A 1 283 ? -11.404 15.815 3.705 1.00 90.31 283 GLY A O 1
ATOM 2006 N N . GLN A 1 284 ? -9.520 14.759 4.305 1.00 89.06 284 GLN A N 1
ATOM 2007 C CA . GLN A 1 284 ? -9.435 13.914 3.115 1.00 89.06 284 GLN A CA 1
ATOM 2008 C C . GLN A 1 284 ? -10.204 12.601 3.287 1.00 89.06 284 GLN A C 1
ATOM 2010 O O . GLN A 1 284 ? -10.131 11.955 4.330 1.00 89.06 284 GLN A O 1
ATOM 2015 N N . SER A 1 285 ? -10.886 12.168 2.226 1.00 90.94 285 SER A N 1
ATOM 2016 C CA . SER A 1 285 ? -11.483 10.831 2.137 1.00 90.94 285 SER A CA 1
ATOM 2017 C C . SER A 1 285 ? -10.761 10.011 1.076 1.00 90.94 285 SER A C 1
ATOM 2019 O O . SER A 1 285 ? -10.484 10.507 -0.016 1.00 90.94 285 SER A O 1
ATOM 2021 N N . TYR A 1 286 ? -10.519 8.734 1.350 1.00 87.06 286 TYR A N 1
ATOM 2022 C CA . TYR A 1 286 ? -9.999 7.803 0.356 1.00 87.06 286 TYR A CA 1
ATOM 2023 C C . TYR A 1 286 ? -10.543 6.390 0.568 1.00 87.06 286 TYR A C 1
ATOM 2025 O O . TYR A 1 286 ? -11.177 6.060 1.569 1.00 87.06 286 TYR A O 1
ATOM 2033 N N . SER A 1 287 ? -10.332 5.550 -0.436 1.00 90.44 287 SER A N 1
ATOM 2034 C CA . SER A 1 287 ? -10.692 4.136 -0.418 1.00 90.44 287 SER A CA 1
ATOM 2035 C C . SER A 1 287 ? -9.421 3.297 -0.345 1.00 90.44 287 SER A C 1
ATOM 2037 O O . SER A 1 287 ? -8.440 3.611 -1.015 1.00 90.44 287 SER A O 1
ATOM 2039 N N . SER A 1 288 ? -9.430 2.240 0.463 1.00 92.62 288 SER A N 1
ATOM 2040 C CA . SER A 1 288 ? -8.294 1.335 0.634 1.00 92.62 288 SER A CA 1
ATOM 2041 C C . SER A 1 288 ? -8.737 -0.112 0.466 1.00 92.62 288 SER A C 1
ATOM 2043 O O . SER A 1 288 ? -9.769 -0.530 0.989 1.00 92.62 288 SER A O 1
ATOM 2045 N N . ALA A 1 289 ? -7.940 -0.900 -0.250 1.00 91.00 289 ALA A N 1
ATOM 2046 C CA . ALA A 1 289 ? -8.113 -2.349 -0.299 1.00 91.00 289 ALA A CA 1
ATOM 2047 C C . ALA A 1 289 ? -7.604 -3.041 0.982 1.00 91.00 289 ALA A C 1
ATOM 2049 O O . ALA A 1 289 ? -7.969 -4.187 1.241 1.00 91.00 289 ALA A O 1
ATOM 2050 N N . GLY A 1 290 ? -6.785 -2.353 1.786 1.00 94.50 290 GLY A N 1
ATOM 2051 C CA . GLY A 1 290 ? -6.031 -2.955 2.885 1.00 94.50 290 GLY A CA 1
ATOM 2052 C C . GLY A 1 290 ? -5.059 -4.043 2.419 1.00 94.50 290 GLY A C 1
ATOM 2053 O O . GLY A 1 290 ? -4.735 -4.149 1.235 1.00 94.50 290 GLY A O 1
ATOM 2054 N N . SER A 1 291 ? -4.603 -4.854 3.367 1.00 93.62 291 SER A N 1
ATOM 2055 C CA . SER A 1 291 ? -3.730 -6.012 3.149 1.00 93.62 291 SER A CA 1
ATOM 2056 C C . SER A 1 291 ? -4.482 -7.315 3.426 1.00 93.62 291 SER A C 1
ATOM 2058 O O . SER A 1 291 ? -5.571 -7.311 3.996 1.00 93.62 291 SER A O 1
ATOM 2060 N N . SER A 1 292 ? -3.921 -8.458 3.023 1.00 95.69 292 SER A N 1
ATOM 2061 C CA . SER A 1 292 ? -4.423 -9.759 3.495 1.00 95.69 292 SER A CA 1
ATOM 2062 C C . SER A 1 292 ? -4.037 -9.954 4.957 1.00 95.69 292 SER A C 1
ATOM 2064 O O . SER A 1 292 ? -2.880 -9.738 5.303 1.00 95.69 292 SER A O 1
ATOM 2066 N N . TYR A 1 293 ? -4.974 -10.397 5.796 1.00 96.81 293 TYR A N 1
ATOM 2067 C CA . TYR A 1 293 ? -4.672 -10.656 7.203 1.00 96.81 293 TYR A CA 1
ATOM 2068 C C . TYR A 1 293 ? -3.786 -11.900 7.348 1.00 96.81 293 TYR A C 1
ATOM 2070 O O . TYR A 1 293 ? -4.136 -12.982 6.872 1.00 96.81 293 TYR A O 1
ATOM 2078 N N . THR A 1 294 ? -2.650 -11.760 8.033 1.00 96.31 294 THR A N 1
ATOM 2079 C CA . THR A 1 294 ? -1.731 -12.879 8.339 1.00 96.31 294 THR A CA 1
ATOM 2080 C C . THR A 1 294 ? -1.522 -13.101 9.835 1.00 96.31 294 THR A C 1
ATOM 2082 O O . THR A 1 294 ? -0.646 -13.868 10.237 1.00 96.31 294 THR A O 1
ATOM 2085 N N . GLY A 1 295 ? -2.288 -12.397 10.670 1.00 95.25 295 GLY A N 1
ATOM 2086 C CA . GLY A 1 295 ? -2.172 -12.474 12.118 1.00 95.25 295 GLY A CA 1
ATOM 2087 C C . GLY A 1 295 ? -2.752 -13.763 12.722 1.00 95.25 295 GLY A C 1
ATOM 2088 O O . GLY A 1 295 ? -3.211 -14.665 12.017 1.00 95.25 295 GLY A O 1
ATOM 2089 N N . PRO A 1 296 ? -2.724 -13.878 14.058 1.00 94.19 296 PRO A N 1
ATOM 2090 C CA . PRO A 1 296 ? -3.078 -15.110 14.757 1.00 94.19 296 PRO A CA 1
ATOM 2091 C C . PRO A 1 296 ? -4.587 -15.379 14.854 1.00 94.19 296 PRO A C 1
ATOM 2093 O O . PRO A 1 296 ? -4.963 -16.471 15.279 1.00 94.19 296 PRO A O 1
ATOM 2096 N N . VAL A 1 297 ? -5.457 -14.419 14.515 1.00 94.75 297 VAL A N 1
ATOM 2097 C CA . VAL A 1 297 ? -6.914 -14.579 14.642 1.00 94.75 297 VAL A CA 1
ATOM 2098 C C . VAL A 1 297 ? -7.469 -15.330 13.424 1.00 94.75 297 VAL A C 1
ATOM 2100 O O . VAL A 1 297 ? -7.499 -14.787 12.319 1.00 94.75 297 VAL A O 1
ATOM 2103 N N . PRO A 1 298 ? -7.927 -16.584 13.577 1.00 95.19 298 PRO A N 1
ATOM 2104 C CA . PRO A 1 298 ? -8.407 -17.362 12.445 1.00 95.19 298 PRO A CA 1
ATOM 2105 C C . PRO A 1 298 ? -9.700 -16.777 11.864 1.00 95.19 298 PRO A C 1
ATOM 2107 O O . PRO A 1 298 ? -10.573 -16.311 12.592 1.00 95.19 298 PRO A O 1
ATOM 2110 N N . GLY A 1 299 ? -9.852 -16.882 10.544 1.00 96.06 299 GLY A N 1
ATOM 2111 C CA . GLY A 1 299 ? -11.075 -16.503 9.829 1.00 96.06 299 GLY A CA 1
ATOM 2112 C C . GLY A 1 299 ? -11.102 -15.068 9.307 1.00 96.06 299 GLY A C 1
ATOM 2113 O O . GLY A 1 299 ? -11.924 -14.789 8.437 1.00 96.06 299 GLY A O 1
ATOM 2114 N N . LEU A 1 300 ? -10.195 -14.196 9.761 1.00 98.06 300 LEU A N 1
ATOM 2115 C CA . LEU A 1 300 ? -10.014 -12.869 9.172 1.00 98.06 300 LEU A CA 1
ATOM 2116 C C . LEU A 1 300 ? -9.342 -12.982 7.800 1.00 98.06 300 LEU A C 1
ATOM 2118 O O . LEU A 1 300 ? -8.439 -13.796 7.605 1.00 98.06 300 LEU A O 1
ATOM 2122 N N . THR A 1 301 ? -9.796 -12.177 6.842 1.00 97.81 301 THR A N 1
ATOM 2123 C CA . THR A 1 301 ? -9.322 -12.223 5.450 1.00 97.81 301 THR A CA 1
ATOM 2124 C C . THR A 1 301 ? -8.574 -10.968 5.033 1.00 97.81 301 THR A C 1
ATOM 2126 O O . THR A 1 301 ? -7.724 -11.028 4.145 1.00 97.81 301 THR A O 1
ATOM 2129 N N . SER A 1 302 ? -8.868 -9.827 5.654 1.00 97.25 302 SER A N 1
ATOM 2130 C CA . SER A 1 302 ? -8.274 -8.544 5.282 1.00 97.25 302 SER A CA 1
ATOM 2131 C C . SER A 1 302 ? -7.968 -7.697 6.504 1.00 97.25 302 SER A C 1
ATOM 2133 O O . SER A 1 302 ? -8.624 -7.824 7.535 1.00 97.25 302 SER A O 1
ATOM 2135 N N . GLU A 1 303 ? -6.978 -6.824 6.376 1.00 98.19 303 GLU A N 1
ATOM 2136 C CA . GLU A 1 303 ? -6.572 -5.914 7.435 1.00 98.19 303 GLU A CA 1
ATOM 2137 C C . GLU A 1 303 ? -6.357 -4.487 6.942 1.00 98.19 303 GLU A C 1
ATOM 2139 O O . GLU A 1 303 ? -5.889 -4.258 5.825 1.00 98.19 303 GLU A O 1
ATOM 2144 N N . PHE A 1 304 ? -6.682 -3.530 7.802 1.00 98.06 304 PHE A N 1
ATOM 2145 C CA . PHE A 1 304 ? -6.308 -2.133 7.668 1.00 98.06 304 PHE A CA 1
ATOM 2146 C C . PHE A 1 304 ? -5.555 -1.726 8.930 1.00 98.06 304 PHE A C 1
ATOM 2148 O O . PHE A 1 304 ? -6.154 -1.606 9.993 1.00 98.06 304 PHE A O 1
ATOM 2155 N N . VAL A 1 305 ? -4.245 -1.535 8.805 1.00 97.31 305 VAL A N 1
ATOM 2156 C CA . VAL A 1 305 ? -3.378 -1.107 9.906 1.00 97.31 305 VAL A CA 1
ATOM 2157 C C . VAL A 1 305 ? -2.768 0.227 9.523 1.00 97.31 305 VAL A C 1
ATOM 2159 O O . VAL A 1 305 ? -2.094 0.331 8.494 1.00 97.31 305 VAL A O 1
ATOM 2162 N N . VAL A 1 306 ? -3.003 1.251 10.338 1.00 95.75 306 VAL A N 1
ATOM 2163 C CA . VAL A 1 306 ? -2.417 2.575 10.138 1.00 95.75 306 VAL A CA 1
ATOM 2164 C C . VAL A 1 306 ? -1.760 3.068 11.419 1.00 95.75 306 VAL A C 1
ATOM 2166 O O . VAL A 1 306 ? -2.349 3.033 12.494 1.00 95.75 306 VAL A O 1
ATOM 2169 N N . ASN A 1 307 ? -0.531 3.559 11.265 1.00 95.38 307 ASN A N 1
ATOM 2170 C CA . ASN A 1 307 ? 0.229 4.221 12.313 1.00 95.38 307 ASN A CA 1
ATOM 2171 C C . ASN A 1 307 ? 0.192 5.731 12.068 1.00 95.38 307 ASN A C 1
ATOM 2173 O O . ASN A 1 307 ? 0.860 6.219 11.156 1.00 95.38 307 ASN A O 1
ATOM 2177 N N . THR A 1 308 ? -0.605 6.467 12.838 1.00 94.12 308 THR A N 1
ATOM 2178 C CA . THR A 1 308 ? -0.819 7.905 12.637 1.00 94.12 308 THR A CA 1
ATOM 2179 C C . THR A 1 308 ? -1.130 8.636 13.943 1.00 94.12 308 THR A C 1
ATOM 2181 O O . THR A 1 308 ? -1.556 8.038 14.926 1.00 94.12 308 THR A O 1
ATOM 2184 N N . SER A 1 309 ? -0.889 9.947 13.963 1.00 92.88 309 SER A N 1
ATOM 2185 C CA . SER A 1 309 ? -1.402 10.854 14.998 1.00 92.88 309 SER A CA 1
ATOM 2186 C C . SER A 1 309 ? -2.753 11.473 14.632 1.00 92.88 309 SER A C 1
ATOM 2188 O O . SER A 1 309 ? -3.325 12.200 15.443 1.00 92.88 309 SER A O 1
ATOM 2190 N N .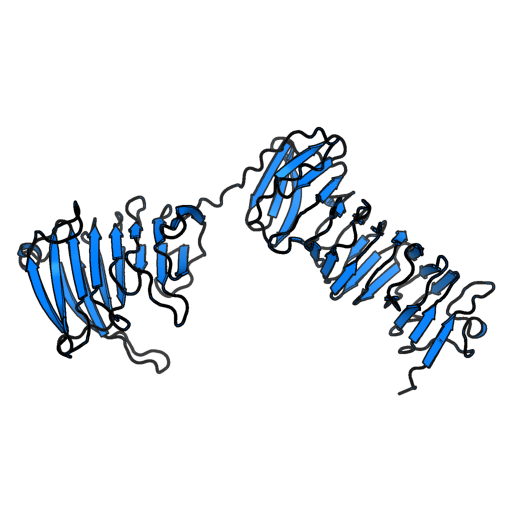 ASP A 1 310 ? -3.225 11.240 13.410 1.00 94.56 310 ASP A N 1
ATOM 2191 C CA . ASP A 1 310 ? -4.438 11.849 12.881 1.00 94.56 310 ASP A CA 1
ATOM 2192 C C . ASP A 1 310 ? -5.702 11.178 13.411 1.00 94.56 310 ASP A C 1
ATOM 2194 O O . ASP A 1 310 ? -5.703 10.007 13.787 1.00 94.56 310 ASP A O 1
ATOM 2198 N N . ILE A 1 311 ? -6.797 11.934 13.420 1.00 95.62 311 ILE A N 1
ATOM 2199 C CA . ILE A 1 311 ? -8.112 11.428 13.799 1.00 95.62 311 ILE A CA 1
ATOM 2200 C C . ILE A 1 311 ? -8.694 10.711 12.583 1.00 95.62 311 ILE A C 1
ATOM 2202 O O . ILE A 1 311 ? -9.110 11.351 11.616 1.00 95.62 311 ILE A O 1
ATOM 2206 N N . ILE A 1 312 ? -8.707 9.379 12.627 1.00 96.75 312 ILE A N 1
ATOM 2207 C CA . ILE A 1 312 ? -9.139 8.553 11.500 1.00 96.75 312 ILE A CA 1
ATOM 2208 C C . ILE A 1 312 ? -10.485 7.890 11.789 1.00 96.75 312 ILE A C 1
ATOM 2210 O O . ILE A 1 312 ? -10.692 7.264 12.829 1.00 96.75 312 ILE A O 1
ATOM 2214 N N . ASN A 1 313 ? -11.376 7.976 10.806 1.00 98.06 313 ASN A N 1
ATOM 2215 C CA . ASN A 1 313 ? -12.630 7.245 10.739 1.00 98.06 313 ASN A CA 1
ATOM 2216 C C . ASN A 1 313 ? -12.537 6.168 9.650 1.00 98.06 313 ASN A C 1
ATOM 2218 O O . ASN A 1 313 ? -12.428 6.481 8.464 1.00 98.06 313 ASN A O 1
ATOM 2222 N N . VAL A 1 314 ? -12.596 4.893 10.037 1.00 98.38 314 VAL A N 1
ATOM 2223 C CA . VAL A 1 314 ? -12.530 3.744 9.122 1.00 98.38 314 VAL A CA 1
ATOM 2224 C C . VAL A 1 314 ? -13.884 3.046 9.063 1.00 98.38 314 VAL A C 1
ATOM 2226 O O . VAL A 1 314 ? -14.448 2.675 10.089 1.00 98.38 314 VAL A O 1
ATOM 2229 N N . THR A 1 315 ? -14.401 2.823 7.855 1.00 98.50 315 THR A N 1
ATOM 2230 C CA . THR A 1 315 ? -15.584 1.985 7.609 1.00 98.50 315 THR A CA 1
ATOM 2231 C C . THR A 1 315 ? -15.202 0.769 6.775 1.00 98.50 315 THR A C 1
ATOM 2233 O O . THR A 1 315 ? -14.613 0.921 5.706 1.00 98.50 315 THR A O 1
ATOM 2236 N N . ALA A 1 316 ? -15.546 -0.433 7.239 1.00 98.25 316 ALA A N 1
ATOM 2237 C CA . ALA A 1 316 ? -15.358 -1.662 6.474 1.00 98.25 316 ALA A CA 1
ATOM 2238 C C . ALA A 1 316 ? -16.471 -1.860 5.435 1.00 98.25 316 ALA A C 1
ATOM 2240 O O . ALA A 1 316 ? -17.654 -1.690 5.726 1.00 98.25 316 ALA A O 1
ATOM 2241 N N . ASN A 1 317 ? -16.076 -2.307 4.245 1.00 97.19 317 ASN A N 1
ATOM 2242 C CA . ASN A 1 317 ? -16.942 -2.666 3.121 1.00 97.19 317 ASN A CA 1
ATOM 2243 C C . ASN A 1 317 ? -16.891 -4.173 2.798 1.00 97.19 317 ASN A C 1
ATOM 2245 O O . ASN A 1 317 ? -17.624 -4.644 1.929 1.00 97.19 317 ASN A O 1
ATOM 2249 N N . THR A 1 318 ? -16.039 -4.934 3.493 1.00 96.31 318 THR A N 1
ATOM 2250 C CA . THR A 1 318 ? -15.938 -6.398 3.412 1.00 96.31 318 THR A CA 1
ATOM 2251 C C . THR A 1 318 ? -16.011 -7.022 4.817 1.00 96.31 318 THR A C 1
ATOM 2253 O O . THR A 1 318 ? -15.589 -6.370 5.774 1.00 96.31 318 THR A O 1
ATOM 2256 N N . PRO A 1 319 ? -16.567 -8.238 4.989 1.00 98.19 319 PRO A N 1
ATOM 2257 C CA . PRO A 1 319 ? -16.596 -8.931 6.279 1.00 98.19 319 PRO A CA 1
ATOM 2258 C C . PRO A 1 319 ? -15.225 -9.491 6.693 1.00 98.19 319 PRO A C 1
ATOM 2260 O O . PRO A 1 319 ? -14.327 -9.635 5.867 1.00 98.19 319 PRO A O 1
ATOM 2263 N N . ASN A 1 320 ? -15.124 -9.934 7.949 1.00 98.19 320 ASN A N 1
ATOM 2264 C CA . ASN A 1 320 ? -13.969 -10.646 8.508 1.00 98.19 320 ASN A CA 1
ATOM 2265 C C . ASN A 1 320 ? -12.667 -9.832 8.470 1.00 98.19 320 ASN A C 1
ATOM 2267 O O . ASN A 1 320 ? -11.641 -10.293 7.956 1.00 98.19 320 ASN A O 1
ATOM 2271 N N . VAL A 1 321 ? -12.719 -8.606 8.991 1.00 98.56 321 VAL A N 1
ATOM 2272 C CA . VAL A 1 321 ? -11.590 -7.670 8.940 1.00 98.56 321 VAL A CA 1
ATOM 2273 C C . VAL A 1 321 ? -10.898 -7.476 10.285 1.00 98.56 321 VAL A C 1
ATOM 2275 O O . VAL A 1 321 ? -11.525 -7.552 11.339 1.00 98.56 321 VAL A O 1
ATOM 2278 N N . PHE A 1 322 ? -9.603 -7.172 10.226 1.00 98.69 322 PHE A N 1
ATOM 2279 C CA . PHE A 1 322 ? -8.841 -6.558 11.313 1.00 98.69 322 PHE A CA 1
ATOM 2280 C C . PHE A 1 322 ? -8.639 -5.071 11.002 1.00 98.69 322 PHE A C 1
ATOM 2282 O O . PHE A 1 322 ? -8.130 -4.739 9.934 1.00 98.69 322 PHE A O 1
ATOM 2289 N N . ILE A 1 323 ? -9.038 -4.170 11.895 1.00 98.62 323 ILE A N 1
ATOM 2290 C CA . ILE A 1 323 ? -8.785 -2.733 11.744 1.00 98.62 323 ILE A CA 1
ATOM 2291 C C . ILE A 1 323 ? -8.030 -2.250 12.974 1.00 98.62 323 ILE A C 1
ATOM 2293 O O . ILE A 1 323 ? -8.563 -2.337 14.076 1.00 98.62 323 ILE A O 1
ATOM 2297 N N . GLU A 1 324 ? -6.831 -1.712 12.766 1.00 97.69 324 GLU A N 1
ATOM 2298 C CA . GLU A 1 324 ? -6.002 -1.106 13.806 1.00 97.69 324 GLU A CA 1
ATOM 2299 C C . GLU A 1 324 ? -5.640 0.336 13.438 1.00 97.69 324 GLU A C 1
ATOM 2301 O O . GLU A 1 324 ? -5.088 0.608 12.366 1.00 97.69 324 GLU A O 1
ATOM 2306 N N . VAL A 1 325 ? -5.946 1.262 14.347 1.00 96.69 325 VAL A N 1
ATOM 2307 C CA . VAL A 1 325 ? -5.542 2.669 14.269 1.00 96.69 325 VAL A CA 1
ATOM 2308 C C . VAL A 1 325 ? -4.642 2.964 15.465 1.00 96.69 325 VAL A C 1
ATOM 2310 O O . VAL A 1 325 ? -5.112 3.258 16.561 1.00 96.69 325 VAL A O 1
ATOM 2313 N N . ALA A 1 326 ? -3.334 2.862 15.251 1.00 94.12 326 ALA A N 1
ATOM 2314 C CA . ALA A 1 326 ? -2.320 2.991 16.289 1.00 94.12 326 ALA A CA 1
ATOM 2315 C C . ALA A 1 326 ? -1.469 4.260 16.087 1.00 94.12 326 ALA A C 1
ATOM 2317 O O . ALA A 1 326 ? -1.425 4.825 14.994 1.00 94.12 326 ALA A O 1
ATOM 2318 N N . PRO A 1 327 ? -0.762 4.751 17.119 1.00 92.62 327 PRO A N 1
ATOM 2319 C CA . PRO A 1 327 ? 0.262 5.767 16.933 1.00 92.62 327 PRO A CA 1
ATOM 2320 C C . PRO A 1 327 ? 1.453 5.239 16.140 1.00 92.62 327 PRO A C 1
ATOM 2322 O O . PRO A 1 327 ? 1.858 4.083 16.261 1.00 92.62 327 PRO A O 1
ATOM 2325 N N . SER A 1 328 ? 2.138 6.149 15.449 1.00 88.62 328 SER A N 1
ATOM 2326 C CA . SER A 1 328 ? 3.526 5.917 15.040 1.00 88.62 328 SER A CA 1
ATOM 2327 C C . SER A 1 328 ? 4.391 5.503 16.239 1.00 88.62 328 SER A C 1
ATOM 2329 O O . SER A 1 328 ? 4.180 6.021 17.336 1.00 88.62 328 SER A O 1
ATOM 2331 N N . PRO A 1 329 ? 5.396 4.623 16.074 1.00 87.88 329 PRO A N 1
ATOM 2332 C CA . PRO A 1 329 ? 6.292 4.244 17.165 1.00 87.88 329 PRO A CA 1
ATOM 2333 C C . PRO A 1 329 ? 6.894 5.465 17.882 1.00 87.88 329 PRO A C 1
ATOM 2335 O O . PRO A 1 329 ? 7.571 6.288 17.270 1.00 87.88 329 PRO A O 1
ATOM 2338 N N . GLY A 1 330 ? 6.630 5.591 19.188 1.00 85.62 330 GLY A N 1
ATOM 2339 C CA . GLY A 1 330 ? 7.046 6.742 20.007 1.00 85.62 330 GLY A CA 1
ATOM 2340 C C . GLY A 1 330 ? 6.201 8.015 19.833 1.00 85.62 330 GLY A C 1
ATOM 2341 O O . GLY A 1 330 ? 6.466 9.017 20.497 1.00 85.62 330 GLY A O 1
ATOM 2342 N N . GLY A 1 331 ? 5.195 7.984 18.961 1.00 86.94 331 GLY A N 1
ATOM 2343 C CA . GLY A 1 331 ? 4.208 9.036 18.754 1.00 86.94 331 GLY A CA 1
ATOM 2344 C C . GLY A 1 331 ? 3.109 9.039 19.816 1.00 86.94 331 GLY A C 1
ATOM 2345 O O . GLY A 1 331 ? 2.979 8.117 20.621 1.00 86.94 331 GLY A O 1
ATOM 2346 N N . GLN A 1 332 ? 2.317 10.112 19.822 1.00 86.75 332 GLN A N 1
ATOM 2347 C CA . GLN A 1 332 ? 1.113 10.185 20.648 1.00 86.75 332 GLN A CA 1
ATOM 2348 C C . GLN A 1 332 ? -0.024 9.407 19.974 1.00 86.75 332 GLN A C 1
ATOM 2350 O O . GLN A 1 332 ? -0.181 9.545 18.759 1.00 86.75 332 GLN A O 1
ATOM 2355 N N . PRO A 1 333 ? -0.803 8.614 20.732 1.00 84.00 333 PRO A N 1
ATOM 2356 C CA . PRO A 1 333 ? -1.976 7.929 20.200 1.00 84.00 333 PRO A CA 1
ATOM 2357 C C . PRO A 1 333 ? -2.973 8.946 19.636 1.00 84.00 333 PRO A C 1
ATOM 2359 O O . PRO A 1 333 ? -3.159 10.004 20.254 1.00 84.00 333 PRO A O 1
ATOM 2362 N N . PRO A 1 334 ? -3.607 8.652 18.489 1.00 86.44 334 PRO A N 1
ATOM 2363 C CA . PRO A 1 334 ? -4.626 9.528 17.943 1.00 86.44 334 PRO A CA 1
ATOM 2364 C C . PRO A 1 334 ? -5.804 9.596 18.920 1.00 86.44 334 PRO A C 1
ATOM 2366 O O . PRO A 1 334 ? -6.099 8.648 19.649 1.00 86.44 334 PRO A O 1
ATOM 2369 N N . SER A 1 335 ? -6.451 10.751 19.010 1.00 85.00 335 SER A N 1
ATOM 2370 C CA . SER A 1 335 ? -7.618 10.928 19.875 1.00 85.00 335 SER A CA 1
ATOM 2371 C C . SER A 1 335 ? -8.896 10.774 19.060 1.00 85.00 335 SER A C 1
ATOM 2373 O O . SER A 1 335 ? -8.999 11.410 18.020 1.00 85.00 335 SER A O 1
ATOM 2375 N N . GLN A 1 336 ? -9.904 10.062 19.575 1.00 90.12 336 GLN A N 1
ATOM 2376 C CA . GLN A 1 336 ? -11.277 10.084 19.039 1.00 90.12 336 GLN A CA 1
ATOM 2377 C C . GLN A 1 336 ? -11.441 9.434 17.657 1.00 90.12 336 GLN A C 1
ATOM 2379 O O . GLN A 1 336 ? -12.211 9.930 16.836 1.00 90.12 336 GLN A O 1
ATOM 2384 N N . CYS A 1 337 ? -10.757 8.317 17.402 1.00 95.19 337 CYS A N 1
ATOM 2385 C CA . CYS A 1 337 ? -10.940 7.580 16.153 1.00 95.19 337 CYS A CA 1
ATOM 2386 C C . CYS A 1 337 ? -12.293 6.857 16.116 1.00 95.19 337 CYS A C 1
ATOM 2388 O O . CYS A 1 337 ? -12.844 6.453 17.148 1.00 95.19 337 CYS A O 1
ATOM 2390 N N . GLY A 1 338 ? -12.821 6.683 14.908 1.00 97.56 338 GLY A N 1
ATOM 2391 C CA . GLY A 1 338 ? -14.042 5.936 14.642 1.00 97.56 338 GLY A CA 1
ATOM 2392 C C . GLY A 1 338 ? -13.750 4.670 13.848 1.00 97.56 338 GLY A C 1
ATOM 2393 O O . GLY A 1 338 ? -13.103 4.730 12.806 1.00 97.56 338 GLY A O 1
ATOM 2394 N N . ILE A 1 339 ? -14.255 3.518 14.290 1.00 98.56 339 ILE A N 1
ATOM 2395 C CA . ILE A 1 339 ? -14.177 2.276 13.507 1.00 98.56 339 ILE A CA 1
ATOM 2396 C C . ILE A 1 339 ? -15.574 1.676 13.374 1.00 98.56 339 ILE A C 1
ATOM 2398 O O . ILE A 1 339 ? -16.253 1.405 14.365 1.00 98.56 339 ILE A O 1
ATOM 2402 N N . ASN A 1 340 ? -16.016 1.484 12.134 1.00 98.62 340 ASN A N 1
ATOM 2403 C CA . ASN A 1 340 ? -17.375 1.084 11.804 1.00 98.62 340 ASN A CA 1
ATOM 2404 C C . ASN A 1 340 ? -17.399 -0.160 10.909 1.00 98.62 340 ASN A C 1
ATOM 2406 O O . ASN A 1 340 ? -16.948 -0.130 9.765 1.00 98.62 340 ASN A O 1
ATOM 2410 N N . VAL A 1 341 ? -18.006 -1.234 11.408 1.00 98.62 341 VAL A N 1
ATOM 2411 C CA . VAL A 1 341 ? -18.249 -2.476 10.659 1.00 98.62 341 VAL A CA 1
ATOM 2412 C C . VAL A 1 341 ? -19.749 -2.789 10.516 1.00 98.62 341 VAL A C 1
ATOM 2414 O O . VAL A 1 341 ? -20.127 -3.870 10.080 1.00 98.62 341 VAL A O 1
ATOM 2417 N N . SER A 1 342 ? -20.636 -1.827 10.803 1.00 98.19 342 SER A N 1
ATOM 2418 C CA . SER A 1 342 ? -22.104 -2.009 10.779 1.00 98.19 342 SER A CA 1
ATOM 2419 C C . SER A 1 342 ? -22.698 -2.414 9.428 1.00 98.19 342 SER A C 1
ATOM 2421 O O . SER A 1 342 ? -23.774 -3.016 9.374 1.00 98.19 342 SER A O 1
ATOM 2423 N N . ALA A 1 343 ? -22.019 -2.079 8.329 1.00 96.69 343 ALA A N 1
ATOM 2424 C CA . ALA A 1 343 ? -22.460 -2.400 6.975 1.00 96.69 343 ALA A CA 1
ATOM 2425 C C . ALA A 1 343 ? -22.069 -3.819 6.532 1.00 96.69 343 ALA A C 1
ATOM 2427 O O . ALA A 1 343 ? -22.579 -4.305 5.519 1.00 96.69 343 ALA A O 1
ATOM 2428 N N . VAL A 1 344 ? -21.192 -4.492 7.282 1.00 96.06 344 VAL A N 1
ATOM 2429 C CA . VAL A 1 344 ? -20.653 -5.807 6.935 1.00 96.06 344 VAL A CA 1
ATOM 2430 C C . VAL A 1 344 ? -21.068 -6.862 7.961 1.00 96.06 344 VAL A C 1
ATOM 2432 O O . VAL A 1 344 ? -21.497 -6.572 9.076 1.00 96.06 344 VAL A O 1
ATOM 2435 N N . ASN A 1 345 ? -21.025 -8.123 7.539 1.00 93.75 345 ASN A N 1
ATOM 2436 C CA . ASN A 1 345 ? -21.236 -9.269 8.424 1.00 93.75 345 ASN A CA 1
ATOM 2437 C C . ASN A 1 345 ? -19.873 -9.845 8.862 1.00 93.75 345 ASN A C 1
ATOM 2439 O O . ASN A 1 345 ? -18.833 -9.254 8.588 1.00 93.75 345 ASN A O 1
ATOM 2443 N N . GLY A 1 346 ? -19.865 -11.029 9.469 1.00 96.44 346 GLY A N 1
ATOM 2444 C CA . GLY A 1 346 ? -18.643 -11.772 9.771 1.00 96.44 346 GLY A CA 1
ATOM 2445 C C . GLY A 1 346 ? -18.031 -11.395 11.111 1.00 96.44 346 GLY A C 1
ATOM 2446 O O . GLY A 1 346 ? -18.625 -10.644 11.877 1.00 96.44 346 GLY A O 1
ATOM 2447 N N . ASN A 1 347 ? -16.865 -11.966 11.393 1.00 97.94 347 ASN A N 1
ATOM 2448 C CA . ASN A 1 347 ? -16.192 -11.761 12.667 1.00 97.94 347 ASN A CA 1
ATOM 2449 C C . ASN A 1 347 ? -15.135 -10.680 12.501 1.00 97.94 347 ASN A C 1
ATOM 2451 O O . ASN A 1 347 ? -14.150 -10.931 11.814 1.00 97.94 347 ASN A O 1
ATOM 2455 N N . ASN A 1 348 ? -15.323 -9.502 13.085 1.00 98.62 348 ASN A N 1
ATOM 2456 C CA . ASN A 1 348 ? -14.386 -8.395 12.905 1.00 98.62 348 ASN A CA 1
ATOM 2457 C C . ASN A 1 348 ? -13.613 -8.115 14.193 1.00 98.62 348 ASN A C 1
ATOM 2459 O O . ASN A 1 348 ? -14.066 -8.416 15.295 1.00 98.62 348 ASN A O 1
ATOM 2463 N N . VAL A 1 349 ? -12.427 -7.534 14.051 1.00 98.62 349 VAL A N 1
ATOM 2464 C CA . VAL A 1 349 ? -11.596 -7.089 15.170 1.00 98.62 349 VAL A CA 1
ATOM 2465 C C . VAL A 1 349 ? -11.287 -5.613 14.974 1.00 98.62 349 VAL A C 1
ATOM 2467 O O . VAL A 1 349 ? -10.753 -5.224 13.935 1.00 98.62 349 VAL A O 1
ATOM 2470 N N . LEU A 1 350 ? -11.669 -4.801 15.955 1.00 98.56 350 LEU A N 1
ATOM 2471 C CA . LEU A 1 350 ? -11.563 -3.350 15.931 1.00 98.56 350 LEU A CA 1
ATOM 2472 C C . LEU A 1 350 ? -10.650 -2.912 17.077 1.00 98.56 350 LEU A C 1
ATOM 2474 O O . LEU A 1 350 ? -10.994 -3.092 18.245 1.00 98.56 350 LEU A O 1
ATOM 2478 N N . ASP A 1 351 ? -9.512 -2.323 16.733 1.00 97.62 351 ASP A N 1
ATOM 2479 C CA . ASP A 1 351 ? -8.509 -1.834 17.671 1.00 97.62 351 ASP A CA 1
ATOM 2480 C C . ASP A 1 351 ? -8.216 -0.353 17.392 1.00 97.62 351 ASP A C 1
ATOM 2482 O O . ASP A 1 351 ? -7.491 0.014 16.471 1.00 97.62 351 ASP A O 1
ATOM 2486 N N . GLY A 1 352 ? -8.834 0.531 18.170 1.00 95.06 352 GLY A N 1
ATOM 2487 C CA . GLY A 1 352 ? -8.539 1.967 18.153 1.00 95.06 352 GLY A CA 1
ATOM 2488 C C . GLY A 1 352 ? -7.359 2.341 19.052 1.00 95.06 352 GLY A C 1
ATOM 2489 O O . GLY A 1 352 ? -7.172 3.520 19.350 1.00 95.06 352 GLY A O 1
ATOM 2490 N N . TYR A 1 353 ? -6.599 1.350 19.529 1.00 93.44 353 TYR A N 1
ATOM 2491 C CA . TYR A 1 353 ? -5.482 1.503 20.447 1.00 93.44 353 TYR A CA 1
ATOM 2492 C C . TYR A 1 353 ? -5.902 2.169 21.776 1.00 93.44 353 TYR A C 1
ATOM 2494 O O . TYR A 1 353 ? -6.875 1.766 22.418 1.00 93.44 353 TYR A O 1
ATOM 2502 N N . ALA A 1 354 ? -5.127 3.145 22.243 1.00 85.25 354 ALA A N 1
ATOM 2503 C CA . ALA A 1 354 ? -5.377 3.942 23.439 1.00 85.25 354 ALA A CA 1
ATOM 2504 C C . ALA A 1 354 ? -6.238 5.188 23.121 1.00 85.25 354 ALA A C 1
ATOM 2506 O O . ALA A 1 354 ? -6.390 5.559 21.963 1.00 85.25 354 ALA A O 1
ATOM 2507 N N . ASN A 1 355 ? -6.705 5.893 24.161 1.00 91.62 355 ASN A N 1
ATOM 2508 C CA . ASN A 1 355 ? -7.631 7.045 24.131 1.00 91.62 355 ASN A CA 1
ATOM 2509 C C . ASN A 1 355 ? -9.108 6.691 23.881 1.00 91.62 355 ASN A C 1
ATOM 2511 O O . ASN A 1 355 ? -9.489 5.540 23.734 1.00 91.62 355 ASN A O 1
ATOM 2515 N N . SER A 1 356 ? -9.960 7.723 23.894 1.00 95.44 356 SER A N 1
ATOM 2516 C CA . SER A 1 356 ? -11.371 7.623 23.521 1.00 95.44 356 SER A CA 1
ATOM 2517 C C . SER A 1 356 ? -11.545 7.191 22.072 1.00 95.44 356 SER A C 1
ATOM 2519 O O . SER A 1 356 ? -11.032 7.870 21.184 1.00 95.44 356 SER A O 1
ATOM 2521 N N . ASN A 1 357 ? -12.357 6.162 21.843 1.00 96.62 357 ASN A N 1
ATOM 2522 C CA . ASN A 1 357 ? -12.728 5.681 20.516 1.00 96.62 357 ASN A CA 1
ATOM 2523 C C . ASN A 1 357 ? -1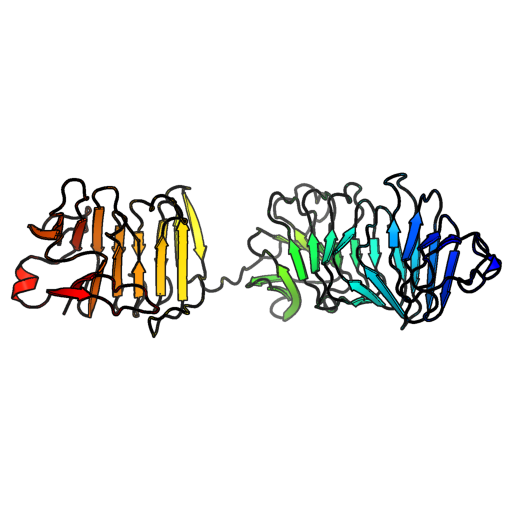4.250 5.530 20.362 1.00 96.62 357 ASN A C 1
ATOM 2525 O O . ASN A 1 357 ? -14.990 5.368 21.337 1.00 96.62 357 ASN A O 1
ATOM 2529 N N . PHE A 1 358 ? -14.735 5.578 19.123 1.00 97.94 358 PHE A N 1
ATOM 2530 C CA . PHE A 1 358 ? -16.129 5.296 18.793 1.00 97.94 358 PHE A CA 1
ATOM 2531 C C . PHE A 1 358 ? -16.218 4.074 17.879 1.00 97.94 358 PHE A C 1
ATOM 2533 O O . PHE A 1 358 ? -15.896 4.130 16.693 1.00 97.94 358 PHE A O 1
ATOM 2540 N N . TYR A 1 359 ? -16.686 2.960 18.428 1.00 98.50 359 TYR A N 1
ATOM 2541 C CA . TYR A 1 359 ? -16.814 1.703 17.706 1.00 98.50 359 TYR A CA 1
ATOM 2542 C C . TYR A 1 359 ? -18.266 1.449 17.308 1.00 98.50 359 TYR A C 1
ATOM 2544 O O . TYR A 1 359 ? -19.187 1.663 18.096 1.00 98.50 359 TYR A O 1
ATOM 2552 N N . THR A 1 360 ? -18.485 0.950 16.094 1.00 98.69 360 THR A N 1
ATOM 2553 C CA . THR A 1 360 ? -19.806 0.493 15.642 1.00 98.69 360 THR A CA 1
ATOM 2554 C C . THR A 1 360 ? -19.712 -0.938 15.129 1.00 98.69 360 THR A C 1
ATOM 2556 O O . THR A 1 360 ? -19.127 -1.175 14.071 1.00 98.69 360 THR A O 1
ATOM 2559 N N . GLY A 1 361 ? -20.309 -1.868 15.875 1.00 98.62 361 GLY A N 1
ATOM 2560 C CA . GLY A 1 361 ? -20.406 -3.285 15.534 1.00 98.62 361 GLY A CA 1
ATOM 2561 C C . GLY A 1 361 ? -21.305 -3.578 14.330 1.00 98.62 361 GLY A C 1
ATOM 2562 O O . GLY A 1 361 ? -22.158 -2.770 13.930 1.00 98.62 361 GLY A O 1
ATOM 2563 N N . GLY A 1 362 ? -21.057 -4.748 13.756 1.00 97.88 362 GLY A N 1
ATOM 2564 C CA . GLY A 1 362 ? -21.679 -5.380 12.607 1.00 97.88 362 GLY A CA 1
ATOM 2565 C C . GLY A 1 362 ? -22.873 -6.242 12.993 1.00 97.88 362 GLY A C 1
ATOM 2566 O O . GLY A 1 362 ? -23.627 -5.931 13.909 1.00 97.88 362 GLY A O 1
ATOM 2567 N N . LYS A 1 363 ? -23.095 -7.301 12.207 1.00 96.38 363 LYS A N 1
ATOM 2568 C CA . LYS A 1 363 ? -24.105 -8.343 12.488 1.00 96.38 363 LYS A CA 1
ATOM 2569 C C . LYS A 1 363 ? -23.504 -9.683 12.917 1.00 96.38 363 LYS A C 1
ATOM 2571 O O . LYS A 1 363 ? -24.262 -10.587 13.273 1.00 96.38 363 LYS A O 1
ATOM 2576 N N . GLY A 1 364 ? -22.196 -9.858 12.742 1.00 96.88 364 GLY A N 1
ATOM 2577 C CA . GLY A 1 364 ? -21.481 -11.065 13.150 1.00 96.88 364 GLY A CA 1
ATOM 2578 C C . GLY A 1 364 ? -20.763 -10.835 14.475 1.00 96.88 364 GLY A C 1
ATOM 2579 O O . GLY A 1 364 ? -21.074 -9.879 15.164 1.00 96.88 364 GLY A O 1
ATOM 2580 N N . THR A 1 365 ? -19.857 -11.727 14.870 1.00 98.19 365 THR A N 1
ATOM 2581 C CA . THR A 1 365 ? -19.224 -11.638 16.192 1.00 98.19 365 THR A CA 1
ATOM 2582 C C . THR A 1 365 ? -18.013 -10.718 16.172 1.00 98.19 365 THR A C 1
ATOM 2584 O O . THR A 1 365 ? -16.965 -11.085 15.639 1.00 98.19 365 THR A O 1
ATOM 2587 N N . ASP A 1 366 ? -18.128 -9.569 16.823 1.00 98.69 366 ASP A N 1
ATOM 2588 C CA . ASP A 1 366 ? -17.080 -8.558 16.832 1.00 98.69 366 ASP A CA 1
ATOM 2589 C C . ASP A 1 366 ? -16.243 -8.577 18.120 1.00 98.69 366 ASP A C 1
ATOM 2591 O O . ASP A 1 366 ? -16.712 -8.889 19.220 1.00 98.69 366 ASP A O 1
ATOM 2595 N N . GLN A 1 367 ? -14.963 -8.241 17.976 1.00 98.56 367 GLN A N 1
ATOM 2596 C CA . GLN A 1 367 ? -14.024 -8.030 19.074 1.00 98.56 367 GLN A CA 1
ATOM 2597 C C . GLN A 1 367 ? -13.586 -6.569 19.084 1.00 98.56 367 GLN A C 1
ATOM 2599 O O . GLN A 1 367 ? -13.070 -6.068 18.086 1.00 98.56 367 GLN A O 1
ATOM 2604 N N . PHE A 1 368 ? -13.758 -5.902 20.219 1.00 98.56 368 PHE A N 1
ATOM 2605 C CA . PHE A 1 368 ? -13.365 -4.510 20.421 1.00 98.56 368 PHE A CA 1
ATOM 2606 C C . PHE A 1 368 ? -12.193 -4.458 21.397 1.00 98.56 368 PHE A C 1
ATOM 2608 O O . PHE A 1 368 ? -12.304 -4.975 22.513 1.00 98.56 368 PHE A O 1
ATOM 2615 N N . TYR A 1 369 ? -11.080 -3.849 21.001 1.00 97.81 369 TYR A N 1
ATOM 2616 C CA . TYR A 1 369 ? -9.888 -3.717 21.834 1.00 97.81 369 TYR A CA 1
ATOM 2617 C C . TYR A 1 369 ? -9.648 -2.269 22.252 1.00 97.81 369 TYR A C 1
ATOM 2619 O O . TYR A 1 369 ? -9.880 -1.327 21.497 1.00 97.81 369 TYR A O 1
ATOM 2627 N N . GLU A 1 370 ? -9.190 -2.107 23.490 1.00 95.50 370 GLU A N 1
ATOM 2628 C CA . GLU A 1 370 ? -8.708 -0.837 24.024 1.00 95.50 370 GLU A CA 1
ATOM 2629 C C . GLU A 1 370 ? -7.482 -1.115 24.895 1.00 95.50 370 GLU A C 1
ATOM 2631 O O . GLU A 1 370 ? -7.526 -1.932 25.825 1.00 95.50 370 GLU A O 1
ATOM 2636 N N . ASP A 1 371 ? -6.360 -0.469 24.573 1.00 94.75 371 ASP A N 1
ATOM 2637 C CA . ASP A 1 371 ? -5.108 -0.657 25.303 1.00 94.75 371 ASP A CA 1
ATOM 2638 C C . ASP A 1 371 ? -4.915 0.418 26.373 1.00 94.75 371 ASP A C 1
ATOM 2640 O O . ASP A 1 371 ? -4.524 1.555 26.098 1.00 94.75 371 ASP A O 1
ATOM 2644 N N . THR A 1 372 ? -5.134 0.046 27.636 1.00 93.56 372 THR A N 1
ATOM 2645 C CA . THR A 1 372 ? -5.051 0.989 28.756 1.00 93.56 372 THR A CA 1
ATOM 2646 C C . THR A 1 372 ? -3.630 1.161 29.292 1.00 93.56 372 THR A C 1
ATOM 2648 O O . THR A 1 372 ? -3.404 1.969 30.195 1.00 93.56 372 THR A O 1
ATOM 2651 N N . ARG A 1 373 ? -2.650 0.400 28.786 1.00 92.88 373 ARG A N 1
ATOM 2652 C CA . ARG A 1 373 ? -1.281 0.358 29.335 1.00 92.88 373 ARG A CA 1
ATOM 2653 C C . ARG A 1 373 ? -0.474 1.611 29.017 1.00 92.88 373 ARG A C 1
ATOM 2655 O O . ARG A 1 373 ? 0.484 1.911 29.726 1.00 92.88 373 ARG A O 1
ATOM 2662 N N . THR A 1 374 ? -0.845 2.328 27.957 1.00 90.75 374 THR A N 1
ATOM 2663 C CA . THR A 1 374 ? -0.097 3.486 27.439 1.00 90.75 374 THR A CA 1
ATOM 2664 C C . THR A 1 374 ? -0.830 4.819 27.614 1.00 90.75 374 THR A C 1
ATOM 2666 O O . THR A 1 374 ? -0.355 5.850 27.139 1.00 90.75 374 THR A O 1
ATOM 2669 N N . LEU A 1 375 ? -1.957 4.827 28.336 1.00 91.75 375 LEU A N 1
ATOM 2670 C CA . LEU A 1 375 ? -2.759 6.028 28.552 1.00 91.75 375 LEU A CA 1
ATOM 2671 C C . LEU A 1 375 ? -1.997 7.106 29.327 1.00 91.75 375 LEU A C 1
ATOM 2673 O O . LEU A 1 375 ? -1.442 6.868 30.401 1.00 91.75 375 LEU A O 1
ATOM 2677 N N . THR A 1 376 ? -2.050 8.328 28.804 1.00 90.88 376 THR A N 1
ATOM 2678 C CA . THR A 1 376 ? -1.514 9.535 29.450 1.00 90.88 376 THR A CA 1
ATOM 2679 C C . THR A 1 376 ? -2.611 10.491 29.919 1.00 90.88 376 THR A C 1
ATOM 2681 O O . THR A 1 376 ? -2.336 11.417 30.680 1.00 90.88 376 THR A O 1
ATOM 2684 N N . GLN A 1 377 ? -3.855 10.264 29.488 1.00 94.25 377 GLN A N 1
ATOM 2685 C CA . GLN A 1 377 ? -5.039 11.057 29.811 1.00 94.25 377 GLN A CA 1
ATOM 2686 C C . GLN A 1 377 ? -6.251 10.143 29.976 1.00 94.25 377 GLN A C 1
ATOM 2688 O O . GLN A 1 377 ? -6.218 8.984 29.556 1.00 94.25 377 GLN A O 1
ATOM 2693 N N . ASN A 1 378 ? -7.305 10.661 30.616 1.00 95.81 378 ASN A N 1
ATOM 2694 C CA . ASN A 1 378 ? -8.543 9.908 30.775 1.00 95.81 378 ASN A CA 1
ATOM 2695 C C . ASN A 1 378 ? -9.086 9.552 29.390 1.00 95.81 378 ASN A C 1
ATOM 2697 O O . ASN A 1 378 ? -9.103 10.393 28.491 1.00 95.81 378 ASN A O 1
ATOM 2701 N N . SER A 1 379 ? -9.535 8.315 29.242 1.00 96.12 379 SER A N 1
ATOM 2702 C CA . SER A 1 379 ? -10.123 7.806 28.006 1.00 96.12 379 SER A CA 1
ATOM 2703 C C . SER A 1 379 ? -11.581 7.450 28.232 1.00 96.12 379 SER A C 1
ATOM 2705 O O . SER A 1 379 ? -12.023 7.203 29.356 1.00 96.12 379 SER A O 1
ATOM 2707 N N . TRP A 1 380 ? -12.345 7.483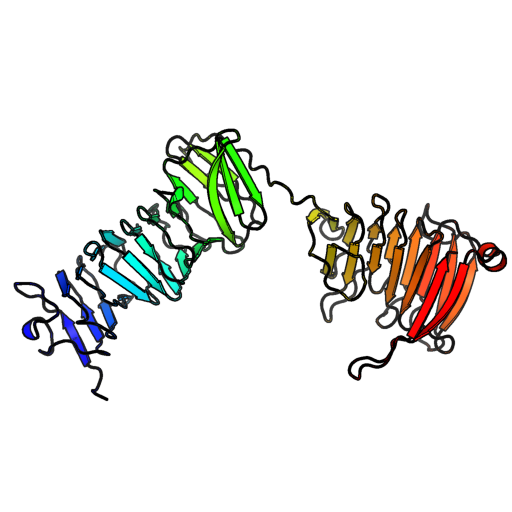 27.150 1.00 97.12 380 TRP A N 1
ATOM 2708 C CA . TRP A 1 380 ? -13.750 7.122 27.161 1.00 97.12 380 TRP A CA 1
ATOM 2709 C C . TRP A 1 380 ? -14.173 6.618 25.794 1.00 97.12 380 TRP A C 1
ATOM 2711 O O . TRP A 1 380 ? -14.320 7.422 24.870 1.00 97.12 380 TRP A O 1
ATOM 2721 N N . SER A 1 381 ? -14.418 5.320 25.684 1.00 97.62 381 SER A N 1
ATOM 2722 C CA . SER A 1 381 ? -14.846 4.688 24.442 1.00 97.62 381 SER A CA 1
ATOM 2723 C C . SER A 1 381 ? -16.352 4.404 24.443 1.00 97.62 381 SER A C 1
ATOM 2725 O O . SER A 1 381 ? -16.964 4.145 25.483 1.00 97.62 381 SER A O 1
ATOM 2727 N N . THR A 1 382 ? -16.992 4.512 23.278 1.00 98.44 382 THR A N 1
ATOM 2728 C CA . THR A 1 382 ? -18.417 4.185 23.084 1.00 98.44 382 THR A CA 1
ATOM 2729 C C . THR A 1 382 ? -18.543 3.100 22.029 1.00 98.44 382 THR A C 1
ATOM 2731 O O . THR A 1 382 ? -18.007 3.249 20.935 1.00 98.44 382 THR A O 1
ATOM 2734 N N . ILE A 1 383 ? -19.269 2.031 22.349 1.00 98.69 383 ILE A N 1
ATOM 2735 C CA . ILE A 1 383 ? -19.541 0.918 21.441 1.00 98.69 383 ILE A CA 1
ATOM 2736 C C . ILE A 1 383 ? -21.032 0.904 21.120 1.00 98.69 383 ILE A C 1
ATOM 2738 O O . ILE A 1 383 ? -21.879 0.802 22.012 1.00 98.69 383 ILE A O 1
ATOM 2742 N N . VAL A 1 384 ? -21.346 0.998 19.833 1.00 98.62 384 VAL A N 1
ATOM 2743 C CA . VAL A 1 384 ? -22.695 0.895 19.273 1.00 98.62 384 VAL A CA 1
ATOM 2744 C C . VAL A 1 384 ? -22.861 -0.456 18.587 1.00 98.62 384 VAL A C 1
ATOM 2746 O O . VAL A 1 384 ? -21.895 -1.011 18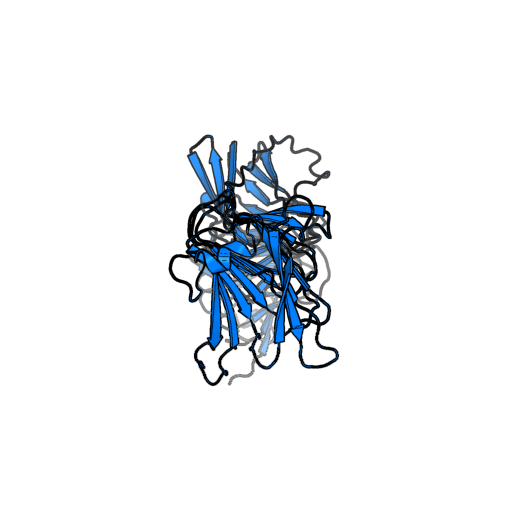.073 1.00 98.62 384 VAL A O 1
ATOM 2749 N N . ASN A 1 385 ? -24.093 -0.972 18.568 1.00 98.25 385 ASN A N 1
ATOM 2750 C CA . ASN A 1 385 ? -24.453 -2.284 18.016 1.00 98.25 385 ASN A CA 1
ATOM 2751 C C . ASN A 1 385 ? -23.763 -3.477 18.694 1.00 98.25 385 ASN A C 1
ATOM 2753 O O . ASN A 1 385 ? -23.669 -4.533 18.089 1.00 98.25 385 ASN A O 1
ATOM 2757 N N . PHE A 1 386 ? -23.342 -3.339 19.952 1.00 98.50 386 PHE A N 1
ATOM 2758 C CA . PHE A 1 386 ? -22.845 -4.470 20.735 1.00 98.50 386 PHE A CA 1
ATOM 2759 C C . PHE A 1 386 ? -23.964 -5.505 20.941 1.00 98.50 386 PHE A C 1
ATOM 2761 O O . PHE A 1 386 ? -25.060 -5.161 21.393 1.00 98.50 386 PHE A O 1
ATOM 2768 N N . HIS A 1 387 ? -23.740 -6.773 20.625 1.00 98.19 387 HIS A N 1
ATOM 2769 C CA . HIS A 1 387 ? -24.773 -7.806 20.720 1.00 98.19 387 HIS A CA 1
ATOM 2770 C C . HIS A 1 387 ? -24.217 -9.175 21.122 1.00 98.19 387 HIS A C 1
ATOM 2772 O O . HIS A 1 387 ? -23.015 -9.359 21.256 1.00 98.19 387 HIS A O 1
ATOM 2778 N N . SER A 1 388 ? -25.107 -10.151 21.337 1.00 98.19 388 SER A N 1
ATOM 2779 C CA . SER A 1 388 ? -24.734 -11.530 21.699 1.00 98.19 388 SER A CA 1
ATOM 2780 C C . SER A 1 388 ? -23.634 -12.069 20.775 1.00 98.19 388 SER A C 1
ATOM 2782 O O . SER A 1 388 ? -23.733 -11.953 19.550 1.00 98.19 388 SER A O 1
ATOM 2784 N N . GLY A 1 389 ? -22.584 -12.627 21.376 1.00 98.00 389 GLY A N 1
ATOM 2785 C CA . GLY A 1 389 ? -21.367 -13.081 20.707 1.00 98.00 389 GLY A CA 1
ATOM 2786 C C . GLY A 1 389 ? -20.204 -12.097 20.822 1.00 98.00 389 GLY A C 1
ATOM 2787 O O . GLY A 1 389 ? -19.060 -12.541 20.927 1.00 98.00 389 GLY A O 1
ATOM 2788 N N . ASP A 1 390 ? -20.477 -10.795 20.870 1.00 98.75 390 ASP A N 1
ATOM 2789 C CA . ASP A 1 390 ? -19.437 -9.771 20.871 1.00 98.75 390 ASP A CA 1
ATOM 2790 C C . ASP A 1 390 ? -18.661 -9.732 22.185 1.00 98.75 390 ASP A C 1
ATOM 2792 O O . ASP A 1 390 ? -19.116 -10.180 23.248 1.00 98.75 390 ASP A O 1
ATOM 2796 N N . ASN A 1 391 ? -17.459 -9.167 22.127 1.00 98.62 391 ASN A N 1
ATOM 2797 C CA . ASN A 1 391 ? -16.618 -9.030 23.302 1.00 98.62 391 ASN A CA 1
ATOM 2798 C C . ASN A 1 391 ? -15.752 -7.770 23.242 1.00 98.62 391 ASN A C 1
ATOM 2800 O O . ASN A 1 391 ? -15.215 -7.403 22.200 1.00 98.62 391 ASN A O 1
ATOM 2804 N N . VAL A 1 392 ? -15.598 -7.127 24.394 1.00 98.62 392 VAL A N 1
ATOM 2805 C CA . VAL A 1 392 ? -14.680 -6.008 24.613 1.00 98.62 392 VAL A CA 1
ATOM 2806 C C . VAL A 1 392 ? -13.518 -6.509 25.450 1.00 98.62 392 VAL A C 1
ATOM 2808 O O . VAL A 1 392 ? -13.749 -7.101 26.502 1.00 98.62 392 VAL A O 1
ATOM 2811 N N . THR A 1 393 ? -12.283 -6.250 25.028 1.00 98.38 393 THR A N 1
ATOM 2812 C CA . THR A 1 393 ? -11.082 -6.545 25.819 1.00 98.38 393 THR A CA 1
ATOM 2813 C C . THR A 1 393 ? -10.340 -5.258 26.147 1.00 98.38 393 THR A C 1
ATOM 2815 O O . THR A 1 393 ? -9.843 -4.571 25.259 1.00 98.38 393 THR A O 1
ATOM 2818 N N . LEU A 1 394 ? -10.247 -4.961 27.443 1.00 97.75 394 LEU A N 1
ATOM 2819 C CA . LEU A 1 394 ? -9.498 -3.833 27.986 1.00 97.75 394 LEU A CA 1
ATOM 2820 C C . LEU A 1 394 ? -8.148 -4.349 28.497 1.00 97.75 394 LEU A C 1
ATOM 2822 O O . LEU A 1 394 ? -8.087 -5.044 29.519 1.00 97.75 394 LEU A O 1
ATOM 2826 N N . TRP A 1 395 ? -7.070 -4.055 27.771 1.00 97.62 395 TRP A N 1
ATOM 2827 C CA . TRP A 1 395 ? -5.729 -4.568 28.064 1.00 97.62 395 TRP A CA 1
ATOM 2828 C C . TRP A 1 395 ? -5.039 -3.789 29.176 1.00 97.62 395 TRP A C 1
ATOM 2830 O O . TRP A 1 395 ? -5.080 -2.568 29.200 1.00 97.62 395 TRP A O 1
ATOM 2840 N N . GLY A 1 396 ? -4.323 -4.493 30.055 1.00 96.25 396 GLY A N 1
ATOM 2841 C CA . GLY A 1 396 ? -3.596 -3.901 31.182 1.00 96.25 396 GLY A CA 1
ATOM 2842 C C . GLY A 1 396 ? -4.437 -3.690 32.438 1.00 96.25 396 GLY A C 1
ATOM 2843 O O . GLY A 1 396 ? -3.988 -3.013 33.360 1.00 96.25 396 GLY A O 1
ATOM 2844 N N . VAL A 1 397 ? -5.641 -4.260 32.489 1.00 97.12 397 VAL A N 1
ATOM 2845 C CA . VAL A 1 397 ? -6.571 -4.094 33.607 1.00 97.12 397 VAL A CA 1
ATOM 2846 C C . VAL A 1 397 ? -6.510 -5.307 34.534 1.00 97.12 397 VAL A C 1
ATOM 2848 O O . VAL A 1 397 ? -6.689 -6.447 34.104 1.00 97.12 397 VAL A O 1
ATOM 2851 N N . THR A 1 398 ? -6.306 -5.063 35.831 1.00 97.19 398 THR A N 1
ATOM 2852 C CA . THR A 1 398 ? -6.434 -6.070 36.894 1.00 97.19 398 THR A CA 1
ATOM 2853 C C . THR A 1 398 ? -7.372 -5.570 37.996 1.00 97.19 398 THR A C 1
ATOM 2855 O O . THR A 1 398 ? -7.473 -4.357 38.203 1.00 97.19 398 THR A O 1
ATOM 2858 N N . PRO A 1 399 ? -8.012 -6.467 38.771 1.00 96.38 399 PRO A N 1
ATOM 2859 C CA . PRO A 1 399 ? -8.828 -6.061 39.918 1.00 96.38 399 PRO A CA 1
ATOM 2860 C C . PRO A 1 399 ? -8.043 -5.365 41.041 1.00 96.38 399 PRO A C 1
ATOM 2862 O O . PRO A 1 399 ? -8.650 -4.734 41.902 1.00 96.38 399 PRO A O 1
ATOM 2865 N N . SER A 1 400 ? -6.714 -5.524 41.095 1.00 96.56 400 SER A N 1
ATOM 2866 C CA . SER A 1 400 ? -5.866 -4.849 42.087 1.00 96.56 400 SER A CA 1
ATOM 2867 C C . SER A 1 400 ? -5.445 -3.449 41.653 1.00 96.56 400 SER A C 1
ATOM 2869 O O . SER A 1 400 ? -5.233 -2.594 42.511 1.00 96.56 400 SER A O 1
ATOM 2871 N N . ASP A 1 401 ? -5.327 -3.220 40.344 1.00 95.38 401 ASP A N 1
ATOM 2872 C CA . ASP A 1 401 ? -4.864 -1.945 39.794 1.00 95.38 401 ASP A CA 1
ATOM 2873 C C . ASP A 1 401 ? -6.022 -0.996 39.483 1.00 95.38 401 ASP A C 1
ATOM 2875 O O . ASP A 1 401 ? -5.832 0.218 39.515 1.00 95.38 401 ASP A O 1
ATOM 2879 N N . PHE A 1 402 ? -7.225 -1.528 39.239 1.00 97.50 402 PHE A N 1
ATOM 2880 C CA . PHE A 1 402 ? -8.413 -0.748 38.906 1.00 97.50 402 PHE A CA 1
ATOM 2881 C C . PHE A 1 402 ? -9.646 -1.184 39.696 1.00 97.50 402 PHE A C 1
ATOM 2883 O O . PHE A 1 402 ? -9.888 -2.365 39.932 1.00 97.50 402 PHE A O 1
ATOM 2890 N N . SER A 1 403 ? -10.477 -0.202 40.040 1.00 97.69 403 SER A N 1
ATOM 2891 C CA . SER A 1 403 ? -11.831 -0.399 40.554 1.00 97.69 403 SER A CA 1
ATOM 2892 C C . SER A 1 403 ? -12.846 -0.036 39.473 1.00 97.69 403 SER A C 1
ATOM 2894 O O . SER A 1 403 ? -12.933 1.122 39.071 1.00 97.69 403 SER A O 1
ATOM 2896 N N . LEU A 1 404 ? -13.625 -1.013 39.007 1.00 97.56 404 LEU A N 1
ATOM 2897 C CA . LEU A 1 404 ? -14.705 -0.781 38.048 1.00 97.56 404 LEU A CA 1
ATOM 2898 C C . LEU A 1 404 ? -15.944 -0.210 38.752 1.00 97.56 404 LEU A C 1
ATOM 2900 O O . LEU A 1 404 ? -16.515 -0.859 39.629 1.00 97.56 404 LEU A O 1
ATOM 2904 N N . ASN A 1 405 ? -16.380 0.979 38.335 1.00 97.50 405 ASN A N 1
ATOM 2905 C CA . ASN A 1 405 ? -17.578 1.651 38.827 1.00 97.50 405 ASN A CA 1
ATOM 2906 C C . ASN A 1 405 ? -18.606 1.840 37.701 1.00 97.50 405 ASN A C 1
ATOM 2908 O O . ASN A 1 405 ? -18.347 2.565 36.743 1.00 97.50 405 ASN A O 1
ATOM 2912 N N . TRP A 1 406 ? -19.783 1.224 37.825 1.00 97.38 406 TRP A N 1
ATOM 2913 C CA . TRP A 1 406 ? -20.904 1.453 36.908 1.00 97.38 406 TRP A CA 1
ATOM 2914 C C . TRP A 1 406 ? -21.622 2.743 37.296 1.00 97.38 406 TRP A C 1
ATOM 2916 O O . TRP A 1 406 ? -22.284 2.805 38.331 1.00 97.38 406 TRP A O 1
ATOM 2926 N N . ILE A 1 407 ? -21.468 3.783 36.480 1.00 97.25 407 ILE A N 1
ATOM 2927 C CA . ILE A 1 407 ? -21.931 5.134 36.821 1.00 97.25 407 ILE A CA 1
ATOM 2928 C C . ILE A 1 407 ? -23.358 5.425 36.350 1.00 97.25 407 ILE A C 1
ATOM 2930 O O . ILE A 1 407 ? -23.965 6.382 36.825 1.00 97.25 407 ILE A O 1
ATOM 2934 N N . GLY A 1 408 ? -23.918 4.597 35.465 1.00 96.12 408 GLY A N 1
ATOM 2935 C CA . GLY A 1 408 ? -25.323 4.658 35.067 1.00 96.12 408 GLY A CA 1
ATOM 2936 C C . GLY A 1 408 ? -25.580 4.147 33.652 1.00 96.12 408 GLY A C 1
ATOM 2937 O O . GLY A 1 408 ? -24.671 3.663 32.984 1.00 96.12 408 GLY A O 1
ATOM 2938 N N . ASP A 1 409 ? -26.832 4.306 33.216 1.00 97.31 409 ASP A N 1
ATOM 2939 C CA . ASP A 1 409 ? -27.368 3.761 31.955 1.00 97.31 409 ASP A CA 1
ATOM 2940 C C . ASP A 1 409 ? -27.693 4.853 30.912 1.00 97.31 409 ASP A C 1
ATOM 2942 O O . ASP A 1 409 ? -28.342 4.602 29.897 1.00 97.31 409 ASP A O 1
ATOM 2946 N N . THR A 1 410 ? -27.308 6.103 31.187 1.00 96.06 410 THR A N 1
ATOM 2947 C CA . THR A 1 410 ? -27.661 7.282 30.374 1.00 96.06 410 THR A CA 1
ATOM 2948 C C . THR A 1 410 ? -26.445 8.089 29.924 1.00 96.06 410 THR A C 1
ATOM 2950 O O . THR A 1 410 ? -26.601 9.218 29.461 1.00 96.06 410 THR A O 1
ATOM 2953 N N . TYR A 1 411 ? -25.237 7.554 30.102 1.00 97.62 411 TYR A N 1
ATOM 2954 C CA . TYR A 1 411 ? -23.995 8.193 29.665 1.00 97.62 411 TYR A CA 1
ATOM 2955 C C . TYR A 1 411 ? -23.566 7.638 28.302 1.00 97.62 411 TYR A C 1
ATOM 2957 O O . TYR A 1 411 ? -24.108 6.634 27.844 1.00 97.62 411 TYR A O 1
ATOM 2965 N N . GLY A 1 412 ? -22.634 8.322 27.634 1.00 93.81 412 GLY A N 1
ATOM 2966 C CA . GLY A 1 412 ? -22.176 7.999 26.280 1.00 93.81 412 GLY A CA 1
ATOM 2967 C C . GLY A 1 412 ? -22.197 9.204 25.345 1.00 93.81 412 GLY A C 1
ATOM 2968 O O . GLY A 1 412 ? -22.596 10.306 25.732 1.00 93.81 412 GLY A O 1
ATOM 2969 N N . ALA A 1 413 ? -21.777 8.988 24.100 1.00 93.31 413 ALA A N 1
ATOM 2970 C CA . ALA A 1 413 ? -21.901 9.995 23.052 1.00 93.31 413 ALA A CA 1
ATOM 2971 C C . ALA A 1 413 ? -23.386 10.289 22.728 1.00 93.31 413 ALA A C 1
ATOM 2973 O O . ALA A 1 413 ? -24.243 9.411 22.884 1.00 93.31 413 ALA A O 1
ATOM 2974 N N . PRO A 1 414 ? -23.729 11.508 22.262 1.00 93.75 414 PRO A N 1
ATOM 2975 C CA . PRO A 1 414 ? -25.095 11.839 21.862 1.00 93.75 414 PRO A CA 1
ATOM 2976 C C . PRO A 1 414 ? -25.655 10.841 20.839 1.00 93.75 414 PRO A C 1
ATOM 2978 O O . PRO A 1 414 ? -25.051 10.603 19.800 1.00 93.75 414 PRO A O 1
ATOM 2981 N N . GLY A 1 415 ? -26.818 10.254 21.137 1.00 96.19 415 GLY A N 1
ATOM 2982 C CA . GLY A 1 415 ? -27.441 9.220 20.296 1.00 96.19 415 GLY A CA 1
ATOM 2983 C C . GLY A 1 415 ? -26.923 7.792 20.524 1.00 96.19 415 GLY A C 1
ATOM 2984 O O . GLY A 1 415 ? -27.500 6.860 19.974 1.00 96.19 415 GLY A O 1
ATOM 2985 N N . ALA A 1 416 ? -25.905 7.609 21.368 1.00 97.75 416 ALA A N 1
ATOM 2986 C CA . ALA A 1 416 ? -25.272 6.329 21.684 1.00 97.75 416 ALA A CA 1
ATOM 2987 C C . ALA A 1 416 ? -25.082 6.157 23.204 1.00 97.75 416 ALA A C 1
ATOM 2989 O O . ALA A 1 416 ? -23.994 5.843 23.686 1.00 97.75 416 ALA A O 1
ATOM 2990 N N . THR A 1 417 ? -26.141 6.404 23.980 1.00 98.31 417 THR A N 1
ATOM 2991 C CA . THR A 1 417 ? -26.107 6.258 25.442 1.00 98.31 417 THR A CA 1
ATOM 2992 C C . THR A 1 417 ? -26.417 4.830 25.885 1.00 98.31 417 THR A C 1
ATOM 2994 O O . THR A 1 417 ? -27.191 4.128 25.227 1.00 98.31 417 THR A O 1
ATOM 2997 N N . GLY A 1 418 ? -25.889 4.408 27.030 1.00 98.19 418 GLY A N 1
ATOM 2998 C CA . GLY A 1 418 ? -26.219 3.110 27.613 1.00 98.19 418 GLY A CA 1
ATOM 2999 C C . GLY A 1 418 ? -25.463 2.829 28.902 1.00 98.19 418 GLY A C 1
ATOM 3000 O O . GLY A 1 418 ? -25.104 3.753 29.633 1.00 98.19 418 GLY A O 1
ATOM 3001 N N . LEU A 1 419 ? -25.240 1.545 29.167 1.00 98.44 419 LEU A N 1
ATOM 3002 C CA . LEU A 1 419 ? -24.512 1.050 30.325 1.00 98.44 419 LEU A CA 1
ATOM 3003 C C . LEU A 1 419 ? -23.068 1.552 30.284 1.00 98.44 419 LEU A C 1
ATOM 3005 O O . LEU A 1 419 ? -22.303 1.194 29.384 1.00 98.44 419 LEU A O 1
ATOM 3009 N N . THR A 1 420 ? -22.688 2.336 31.287 1.00 98.56 420 THR A N 1
ATOM 3010 C CA . THR A 1 420 ? -21.371 2.966 31.343 1.00 98.56 420 THR A CA 1
ATOM 3011 C C . THR A 1 420 ? -20.610 2.587 32.602 1.00 98.56 420 THR A C 1
ATOM 3013 O O . THR A 1 420 ? -21.070 2.812 33.727 1.00 98.56 420 THR A O 1
ATOM 3016 N N . GLY A 1 421 ? -19.409 2.053 32.394 1.00 98.00 421 GLY A N 1
ATOM 3017 C CA . GLY A 1 421 ? -18.444 1.724 33.434 1.00 98.00 421 GLY A CA 1
ATOM 3018 C C . GLY A 1 421 ? -17.226 2.634 33.351 1.00 98.00 421 GLY A C 1
ATOM 3019 O O . GLY A 1 421 ? -16.782 2.978 32.259 1.00 98.00 421 GLY A O 1
ATOM 3020 N N . VAL A 1 422 ? -16.679 3.011 34.504 1.00 98.38 422 VAL A N 1
ATOM 3021 C CA . VAL A 1 422 ? -15.405 3.726 34.618 1.00 98.38 422 VAL A CA 1
ATOM 3022 C C . VAL A 1 422 ? -14.467 2.906 35.493 1.00 98.38 422 VAL A C 1
ATOM 3024 O O . VAL A 1 422 ? -14.780 2.611 36.647 1.00 98.38 422 VAL A O 1
ATOM 3027 N N . LEU A 1 423 ? -13.322 2.525 34.941 1.00 98.12 423 LEU A N 1
ATOM 3028 C CA . LEU A 1 423 ? -12.209 1.932 35.667 1.00 98.12 423 LEU A CA 1
ATOM 3029 C C . LEU A 1 423 ? -11.396 3.058 36.302 1.00 98.12 423 LEU A C 1
ATOM 3031 O O . LEU A 1 423 ? -10.720 3.814 35.606 1.00 98.12 423 LEU A O 1
ATOM 3035 N N . VAL A 1 424 ? -11.471 3.151 37.626 1.00 97.88 424 VAL A N 1
ATOM 3036 C CA . VAL A 1 424 ? -10.718 4.125 38.420 1.00 97.88 424 VAL A CA 1
ATOM 3037 C C . VAL A 1 424 ? -9.438 3.455 38.924 1.00 97.88 424 VAL A C 1
ATOM 3039 O O . VAL A 1 424 ? -9.533 2.439 39.625 1.00 97.88 424 VAL A O 1
ATOM 3042 N N . PRO A 1 425 ? -8.243 3.967 38.595 1.00 97.25 425 PRO A N 1
ATOM 3043 C CA . PRO A 1 425 ? -6.995 3.337 38.993 1.00 97.25 425 PRO A CA 1
ATOM 3044 C C . PRO A 1 425 ? -6.708 3.521 40.487 1.00 97.25 425 PRO A C 1
ATOM 3046 O O . PRO A 1 425 ? -6.949 4.574 41.078 1.00 97.25 425 PRO A O 1
ATOM 3049 N N . ALA A 1 426 ? -6.116 2.501 41.106 1.00 96.62 426 ALA A N 1
ATOM 3050 C CA . ALA A 1 426 ? -5.656 2.545 42.493 1.00 96.62 426 ALA A CA 1
ATOM 3051 C C . ALA A 1 426 ? -4.418 3.445 42.665 1.00 96.62 426 ALA A C 1
ATOM 3053 O O . ALA A 1 426 ? -4.176 4.004 43.740 1.00 96.62 426 ALA A O 1
ATOM 3054 N N . LYS A 1 427 ? -3.612 3.585 41.605 1.00 95.44 427 LYS A N 1
ATOM 3055 C CA . LYS A 1 427 ? -2.404 4.408 41.595 1.00 95.44 427 LYS A CA 1
ATOM 3056 C C . LYS A 1 427 ? -2.741 5.854 41.231 1.00 95.44 427 LYS A C 1
ATOM 3058 O O . LYS A 1 427 ? -3.203 6.141 40.132 1.00 95.44 427 LYS A O 1
ATOM 3063 N N . ALA A 1 428 ? -2.411 6.783 42.127 1.00 95.06 428 ALA A N 1
ATOM 3064 C CA . ALA A 1 428 ? -2.559 8.210 41.862 1.00 95.06 428 ALA A CA 1
ATOM 3065 C C . ALA A 1 428 ? -1.775 8.642 40.606 1.00 95.06 428 ALA A C 1
ATOM 3067 O O . ALA A 1 428 ? -0.605 8.288 40.439 1.00 95.06 428 ALA A O 1
ATOM 3068 N N . GLY A 1 429 ? -2.421 9.439 39.753 1.00 92.56 429 GLY A N 1
ATOM 3069 C CA . GLY A 1 429 ? -1.842 9.965 38.514 1.00 92.56 429 GLY A CA 1
ATOM 3070 C C . GLY A 1 429 ? -1.946 9.032 37.305 1.00 92.56 429 GLY A C 1
ATOM 3071 O O . GLY A 1 429 ? -1.551 9.440 36.218 1.00 92.56 429 GLY A O 1
ATOM 3072 N N . GLN A 1 430 ? -2.472 7.814 37.465 1.00 95.06 430 GLN A N 1
ATOM 3073 C CA . GLN A 1 430 ? -2.901 7.004 36.327 1.00 95.06 430 GLN A CA 1
ATOM 3074 C C . GLN A 1 430 ? -4.282 7.495 35.843 1.00 95.06 430 GLN A C 1
ATOM 3076 O O . GLN A 1 430 ? -5.081 7.902 36.690 1.00 95.06 430 GLN A O 1
ATOM 3081 N N . PRO A 1 431 ? -4.569 7.503 34.529 1.00 96.69 431 PRO A N 1
ATOM 3082 C CA . PRO A 1 431 ? -5.855 7.981 34.029 1.00 96.69 431 PRO A CA 1
ATOM 3083 C C . PRO A 1 431 ? -7.016 6.997 34.204 1.00 96.69 431 PRO A C 1
ATOM 3085 O O . PRO A 1 431 ? -6.812 5.783 34.231 1.00 96.69 431 PRO A O 1
ATOM 3088 N N . ASP A 1 432 ? -8.234 7.538 34.258 1.00 97.62 432 ASP A N 1
ATOM 3089 C CA . ASP A 1 432 ? -9.474 6.757 34.229 1.00 97.62 432 ASP A CA 1
ATOM 3090 C C . ASP A 1 432 ? -9.740 6.192 32.823 1.00 97.62 432 ASP A C 1
ATOM 3092 O O . ASP A 1 432 ? -9.411 6.824 31.810 1.00 97.62 432 ASP A O 1
ATOM 3096 N N . VAL A 1 433 ? -10.403 5.033 32.765 1.00 97.25 433 VAL A N 1
ATOM 3097 C CA . VAL A 1 433 ? -10.844 4.400 31.508 1.00 97.25 433 VAL A CA 1
ATOM 3098 C C . VAL A 1 433 ? -12.351 4.202 31.535 1.00 97.25 433 VAL A C 1
ATOM 3100 O O . VAL A 1 433 ? -12.869 3.412 32.325 1.00 97.25 433 VAL A O 1
ATOM 3103 N N . GLY A 1 434 ? -13.065 4.946 30.698 1.00 97.56 434 GLY A N 1
ATOM 3104 C CA . GLY A 1 434 ? -14.510 4.849 30.533 1.00 97.56 434 GLY A CA 1
ATOM 3105 C C . GLY A 1 434 ? -14.890 3.970 29.346 1.00 97.56 434 GLY A C 1
ATOM 3106 O O . GLY A 1 434 ? -14.316 4.093 28.270 1.00 97.56 434 GLY A O 1
ATOM 3107 N N . ILE A 1 435 ? -15.915 3.140 29.512 1.00 98.25 435 ILE A N 1
ATOM 3108 C CA . ILE A 1 435 ? -16.529 2.389 28.415 1.00 98.25 435 ILE A CA 1
ATOM 3109 C C . ILE A 1 435 ? -18.045 2.535 28.480 1.00 98.25 435 ILE A C 1
ATOM 3111 O O . ILE A 1 435 ? -18.646 2.454 29.552 1.00 98.25 435 ILE A O 1
ATOM 3115 N N . THR A 1 436 ? -18.677 2.772 27.333 1.00 98.69 436 THR A N 1
ATOM 3116 C CA . THR A 1 436 ? -20.138 2.792 27.185 1.00 98.69 436 THR A CA 1
ATOM 3117 C C . THR A 1 436 ? -20.584 1.731 26.194 1.00 98.69 436 THR A C 1
ATOM 3119 O O . THR A 1 436 ? -20.149 1.740 25.045 1.00 98.69 436 THR A O 1
ATOM 3122 N N . LEU A 1 437 ? -21.499 0.864 26.627 1.00 98.62 437 LEU A N 1
ATOM 3123 C CA . LEU A 1 437 ? -22.191 -0.103 25.779 1.00 98.62 437 LEU A CA 1
ATOM 3124 C C . LEU A 1 437 ? -23.581 0.449 25.453 1.00 98.62 437 LEU A C 1
ATOM 3126 O O . LEU A 1 437 ? -24.507 0.366 26.267 1.00 98.62 437 LEU A O 1
ATOM 3130 N N . ALA A 1 438 ? -23.723 1.067 24.280 1.00 98.62 438 ALA A N 1
ATOM 3131 C CA . ALA A 1 438 ? -24.956 1.746 23.901 1.00 98.62 438 ALA A CA 1
ATOM 3132 C C . ALA A 1 438 ? -26.141 0.763 23.862 1.00 98.62 438 ALA A C 1
ATOM 3134 O O . ALA A 1 438 ? -26.043 -0.333 23.313 1.00 98.62 438 ALA A O 1
ATOM 3135 N N . GLY A 1 439 ? -27.270 1.160 24.454 1.00 97.88 439 GLY A N 1
ATOM 3136 C CA . GLY A 1 439 ? -28.486 0.339 24.520 1.00 97.88 439 GLY A CA 1
ATOM 3137 C C . GLY A 1 439 ? -28.520 -0.740 25.613 1.00 97.88 439 GLY A C 1
ATOM 3138 O O . GLY A 1 439 ? -29.592 -1.300 25.845 1.00 97.88 439 GLY A O 1
ATOM 3139 N N . TYR A 1 440 ? -27.412 -1.003 26.314 1.00 98.38 440 TYR A N 1
ATOM 3140 C CA . TYR A 1 440 ? -27.407 -1.857 27.510 1.00 98.38 440 TYR A CA 1
ATOM 3141 C C . TYR A 1 440 ? -27.766 -1.069 28.766 1.00 98.38 440 TYR A C 1
ATOM 3143 O O . TYR A 1 440 ? -27.698 0.160 28.795 1.00 98.38 440 TYR A O 1
ATOM 3151 N N . THR A 1 441 ? -28.123 -1.794 29.822 1.00 98.25 441 THR A N 1
ATOM 3152 C CA . THR A 1 441 ? -28.437 -1.259 31.149 1.00 98.25 441 THR A CA 1
ATOM 3153 C C . THR A 1 441 ? -27.809 -2.106 32.252 1.00 98.25 441 THR A C 1
ATOM 3155 O O . THR A 1 441 ? -27.442 -3.261 32.043 1.00 98.25 441 THR A O 1
ATOM 3158 N N . THR A 1 442 ? -27.765 -1.586 33.475 1.00 96.56 442 THR A N 1
ATOM 3159 C CA . THR A 1 442 ? -27.321 -2.336 34.665 1.00 96.56 442 THR A CA 1
ATOM 3160 C C . THR A 1 442 ? -28.102 -3.634 34.905 1.00 96.56 442 THR A C 1
ATOM 3162 O O . THR A 1 442 ? -27.556 -4.595 35.454 1.00 96.56 442 THR A O 1
ATOM 3165 N N . ASN A 1 443 ? -29.356 -3.722 34.446 1.00 97.31 443 ASN A N 1
ATOM 3166 C CA . ASN A 1 443 ? -30.151 -4.951 34.532 1.00 97.31 443 ASN A CA 1
ATOM 3167 C C . ASN A 1 443 ? -29.567 -6.096 33.689 1.00 97.31 443 ASN A C 1
ATOM 3169 O O . ASN A 1 443 ? -29.816 -7.266 34.002 1.00 97.31 443 ASN A O 1
ATOM 3173 N N . ASP A 1 444 ? -28.777 -5.783 32.658 1.00 97.75 444 ASP A N 1
ATOM 3174 C CA . ASP A 1 444 ? -28.228 -6.769 31.729 1.00 97.75 444 ASP A CA 1
ATOM 3175 C C . ASP A 1 444 ? -27.097 -7.626 32.330 1.00 97.75 444 ASP A C 1
ATOM 3177 O O . ASP A 1 444 ? -26.799 -8.705 31.823 1.00 97.75 444 ASP A O 1
ATOM 3181 N N . PHE A 1 445 ? -26.550 -7.243 33.490 1.00 94.19 445 PHE A N 1
ATOM 3182 C CA . PHE A 1 445 ? -25.735 -8.157 34.304 1.00 94.19 445 PHE A CA 1
ATOM 3183 C C . PHE A 1 445 ? -26.577 -9.261 34.937 1.00 94.19 445 PHE A C 1
ATOM 3185 O O . PHE A 1 445 ? -26.218 -10.435 34.925 1.00 94.19 445 PHE A O 1
ATOM 3192 N N . THR A 1 446 ? -27.714 -8.885 35.525 1.00 94.31 446 THR A N 1
ATOM 3193 C CA . THR A 1 446 ? -28.529 -9.815 36.320 1.00 94.31 446 THR A CA 1
ATOM 3194 C C . THR A 1 446 ? -29.304 -10.809 35.464 1.00 94.31 446 THR A C 1
ATOM 3196 O O . THR A 1 446 ? -29.592 -11.912 35.922 1.00 94.31 446 THR A O 1
ATOM 3199 N N . ASN A 1 447 ? -29.624 -10.442 34.221 1.00 95.31 447 ASN A N 1
ATOM 3200 C CA . ASN A 1 447 ? -30.285 -11.330 33.267 1.00 95.31 447 ASN A CA 1
ATOM 3201 C C . ASN A 1 447 ? -29.293 -12.188 32.454 1.00 95.31 447 ASN A C 1
ATOM 3203 O O . ASN A 1 447 ? -29.731 -12.987 31.629 1.00 95.31 447 ASN A O 1
ATOM 3207 N N . GLY A 1 448 ? -27.986 -12.040 32.704 1.00 95.69 448 GLY A N 1
ATOM 3208 C CA . GLY A 1 448 ? -26.916 -12.825 32.092 1.00 95.69 448 GLY A CA 1
ATOM 3209 C C . GLY A 1 448 ? -26.446 -12.334 30.725 1.00 95.69 448 GLY A C 1
ATOM 3210 O O . GLY A 1 448 ? -25.467 -12.880 30.226 1.00 95.69 448 GLY A O 1
ATOM 3211 N N . LYS A 1 449 ? -27.074 -11.308 30.136 1.00 97.75 449 LYS A N 1
ATOM 3212 C CA . LYS A 1 449 ? -26.694 -10.791 28.812 1.00 97.75 449 LYS A CA 1
ATOM 3213 C C . LYS A 1 449 ? -25.298 -10.191 28.769 1.00 97.75 449 LYS A C 1
ATOM 3215 O O . LYS A 1 449 ? -24.717 -10.166 27.698 1.00 97.75 449 LYS A O 1
ATOM 3220 N N . ILE A 1 450 ? -24.772 -9.699 29.890 1.00 98.25 450 ILE A N 1
ATOM 3221 C CA . ILE A 1 450 ? -23.383 -9.251 29.999 1.00 98.25 450 ILE A CA 1
ATOM 3222 C C . ILE A 1 450 ? -22.656 -10.073 31.059 1.00 98.25 450 ILE A C 1
ATOM 3224 O O . ILE A 1 450 ? -23.106 -10.180 32.203 1.00 98.25 450 ILE A O 1
ATOM 3228 N N . VAL A 1 451 ? -21.485 -10.590 30.692 1.00 98.19 451 VAL A N 1
ATOM 3229 C CA . VAL A 1 451 ? -20.571 -11.305 31.584 1.00 98.19 451 VAL A CA 1
ATOM 3230 C C . VAL A 1 451 ? -19.229 -10.582 31.627 1.00 98.19 451 VAL A C 1
ATOM 3232 O O . VAL A 1 451 ? -18.660 -10.234 30.596 1.00 98.19 451 VAL A O 1
ATOM 3235 N N . LEU A 1 452 ? -18.716 -10.376 32.839 1.00 98.12 452 LEU A N 1
ATOM 3236 C CA . LEU A 1 452 ? -17.395 -9.803 33.088 1.00 98.12 452 LEU A CA 1
ATOM 3237 C C . LEU A 1 452 ? -16.429 -10.914 33.485 1.00 98.12 452 LEU A C 1
ATOM 3239 O O . LEU A 1 452 ? -16.755 -11.745 34.336 1.00 98.12 452 LEU A O 1
ATOM 3243 N N . SER A 1 453 ? -15.223 -10.899 32.930 1.00 98.19 453 SER A N 1
ATOM 3244 C CA . SER A 1 453 ? -14.152 -11.796 33.359 1.00 98.19 453 SER A CA 1
ATOM 3245 C C . SER A 1 453 ? -12.798 -11.103 33.310 1.00 98.19 453 SER A C 1
ATOM 3247 O O . SER A 1 453 ? -12.532 -10.306 32.420 1.00 98.19 453 SER A O 1
ATOM 3249 N N . TYR A 1 454 ? -11.938 -11.400 34.279 1.00 98.31 454 TYR A N 1
ATOM 3250 C CA . TYR A 1 454 ? -10.542 -10.975 34.250 1.00 98.31 454 TYR A CA 1
ATOM 3251 C C . TYR A 1 454 ? -9.677 -12.147 33.814 1.00 98.31 454 TYR A C 1
ATOM 3253 O O . TYR A 1 454 ? -9.949 -13.291 34.190 1.00 98.31 454 TYR A O 1
ATOM 3261 N N . GLY A 1 455 ? -8.621 -11.861 33.065 1.00 97.88 455 GLY A N 1
ATOM 3262 C CA . GLY A 1 455 ? -7.703 -12.880 32.590 1.00 97.88 455 GLY A CA 1
ATOM 3263 C C . GLY A 1 455 ? -6.291 -12.361 32.382 1.00 97.88 455 GLY A C 1
ATOM 3264 O O . GLY A 1 455 ? -5.991 -11.181 32.554 1.00 97.88 455 GLY A O 1
ATOM 3265 N N . GLU A 1 456 ? -5.420 -13.288 32.012 1.00 97.81 456 GLU A N 1
ATOM 3266 C CA . GLU A 1 456 ? -4.057 -13.024 31.580 1.00 97.81 456 GLU A CA 1
ATOM 3267 C C . GLU A 1 456 ? -3.786 -13.900 30.357 1.00 97.81 456 GLU A C 1
ATOM 3269 O O . GLU A 1 456 ? -4.166 -15.075 30.318 1.00 97.81 456 GLU A O 1
ATOM 3274 N N . THR A 1 457 ? -3.190 -13.319 29.321 1.00 96.12 457 THR A N 1
ATOM 3275 C CA . THR A 1 457 ? -2.727 -14.090 28.162 1.00 96.12 457 THR A CA 1
ATOM 3276 C C . THR A 1 457 ? -1.533 -14.956 28.545 1.00 96.12 457 THR A C 1
ATOM 3278 O O . THR A 1 457 ? -0.828 -14.696 29.517 1.00 96.12 457 THR A O 1
ATOM 3281 N N . GLN A 1 458 ? -1.291 -16.019 27.782 1.00 95.31 458 GLN A N 1
ATOM 3282 C CA . GLN A 1 458 ? -0.112 -16.843 28.018 1.00 95.31 458 GLN A CA 1
ATOM 3283 C C . GLN A 1 458 ? 1.158 -16.059 27.684 1.00 95.31 458 GLN A C 1
ATOM 3285 O O . GLN A 1 458 ? 1.230 -15.385 26.659 1.00 95.31 458 GLN A O 1
ATOM 3290 N N . ALA A 1 459 ? 2.180 -16.197 28.527 1.00 93.31 459 ALA A N 1
ATOM 3291 C CA . ALA A 1 459 ? 3.514 -15.714 28.202 1.00 93.31 459 ALA A CA 1
ATOM 3292 C C . ALA A 1 459 ? 4.044 -16.446 26.956 1.00 93.31 459 ALA A C 1
ATOM 3294 O O . ALA A 1 459 ? 4.016 -17.679 26.895 1.00 93.31 459 ALA A O 1
ATOM 3295 N N . GLN A 1 460 ? 4.564 -15.703 25.980 1.00 91.38 460 GLN A N 1
ATOM 3296 C CA . GLN A 1 460 ? 5.058 -16.257 24.719 1.00 91.38 460 GLN A CA 1
ATOM 3297 C C . GLN A 1 460 ? 6.433 -15.675 24.386 1.00 91.38 460 GLN A C 1
ATOM 3299 O O . GLN A 1 460 ? 6.654 -14.472 24.474 1.00 91.38 460 GLN A O 1
ATOM 3304 N N . GLY A 1 461 ? 7.394 -16.536 24.031 1.00 88.31 461 GLY A N 1
ATOM 3305 C CA . GLY A 1 461 ? 8.735 -16.093 23.621 1.00 88.31 461 GLY A CA 1
ATOM 3306 C C . GLY A 1 461 ? 9.523 -15.341 24.702 1.00 88.31 461 GLY A C 1
ATOM 3307 O O . GLY A 1 461 ? 10.381 -14.530 24.373 1.00 88.31 461 GLY A O 1
ATOM 3308 N N . GLY A 1 462 ? 9.225 -15.575 25.985 1.00 90.62 462 GLY A N 1
ATOM 3309 C CA . GLY A 1 462 ? 9.834 -14.844 27.102 1.00 90.62 462 GLY A CA 1
ATOM 3310 C C . GLY A 1 462 ? 9.201 -13.477 27.388 1.00 90.62 462 GLY A C 1
ATOM 3311 O O . GLY A 1 462 ? 9.631 -12.808 28.325 1.00 90.62 462 GLY A O 1
ATOM 3312 N N . VAL A 1 463 ? 8.171 -13.079 26.635 1.00 86.62 463 VAL A N 1
ATOM 3313 C CA . VAL A 1 463 ? 7.347 -11.904 26.937 1.00 86.62 463 VAL A CA 1
ATOM 3314 C C . VAL A 1 463 ? 6.284 -12.306 27.968 1.00 86.62 463 VAL A C 1
ATOM 3316 O O . VAL A 1 463 ? 5.607 -13.318 27.753 1.00 86.62 463 VAL A O 1
ATOM 3319 N N . PRO A 1 464 ? 6.139 -11.573 29.090 1.00 91.94 464 PRO A N 1
ATOM 3320 C CA . PRO A 1 464 ? 5.081 -11.824 30.065 1.00 91.94 464 PRO A CA 1
ATOM 3321 C C . PRO A 1 464 ? 3.683 -11.771 29.444 1.00 91.94 464 PRO A C 1
ATOM 3323 O O . PRO A 1 464 ? 3.461 -11.083 28.446 1.00 91.94 464 PRO A O 1
ATOM 3326 N N . GLY A 1 465 ? 2.737 -12.471 30.069 1.00 94.12 465 GLY A N 1
ATOM 3327 C CA . GLY A 1 465 ? 1.327 -12.348 29.729 1.00 94.12 465 GLY A CA 1
ATOM 3328 C C . GLY A 1 465 ? 0.831 -10.913 29.910 1.00 94.12 465 GLY A C 1
ATOM 3329 O O . GLY A 1 465 ? 1.301 -10.161 30.763 1.00 94.12 465 GLY A O 1
ATOM 3330 N N . SER A 1 466 ? -0.127 -10.522 29.079 1.00 96.38 466 SER A N 1
ATOM 3331 C CA . SER A 1 466 ? -0.896 -9.289 29.243 1.00 96.38 466 SER A CA 1
ATOM 3332 C C . SER A 1 466 ? -2.183 -9.590 29.997 1.00 96.38 466 SER A C 1
ATOM 3334 O O . SER A 1 466 ? -2.963 -10.445 29.567 1.00 96.38 466 SER A O 1
ATOM 3336 N N . THR A 1 467 ? -2.396 -8.886 31.105 1.00 98.06 467 THR A N 1
ATOM 3337 C CA . THR A 1 467 ? -3.647 -8.911 31.866 1.00 98.06 467 THR A CA 1
ATOM 3338 C C . THR A 1 467 ? -4.747 -8.165 31.122 1.00 98.06 467 THR A C 1
ATOM 3340 O O . THR A 1 467 ? -4.464 -7.264 30.329 1.00 98.06 467 THR A O 1
ATOM 3343 N N . TYR A 1 468 ? -6.002 -8.541 31.350 1.00 98.25 468 TYR A N 1
ATOM 3344 C CA . TYR A 1 468 ? -7.143 -7.880 30.729 1.00 98.25 468 TYR A CA 1
ATOM 3345 C C . TYR A 1 468 ? -8.436 -8.040 31.535 1.00 98.25 468 TYR A C 1
ATOM 3347 O O . TYR A 1 468 ? -8.609 -8.993 32.302 1.00 98.25 468 TYR A O 1
ATOM 3355 N N . LEU A 1 469 ? -9.370 -7.121 31.286 1.00 98.44 469 LEU A N 1
ATOM 3356 C CA . LEU A 1 469 ? -10.795 -7.270 31.577 1.00 98.44 469 LEU A CA 1
ATOM 3357 C C . LEU A 1 469 ? -11.533 -7.548 30.262 1.00 98.44 469 LEU A C 1
ATOM 3359 O O . LEU A 1 469 ? -11.395 -6.792 29.306 1.00 98.44 469 LEU A O 1
ATOM 3363 N N . SER A 1 470 ? -12.325 -8.615 30.229 1.00 98.44 470 SER A N 1
ATOM 3364 C CA . SER A 1 470 ? -13.234 -8.951 29.136 1.00 98.44 470 SER A CA 1
ATOM 3365 C C . SER A 1 470 ? -14.683 -8.678 29.540 1.00 98.44 470 SER A C 1
ATOM 3367 O O . SER A 1 470 ? -15.113 -9.044 30.641 1.00 98.44 470 SER A O 1
ATOM 3369 N N . ILE A 1 471 ? -15.426 -8.036 28.637 1.00 98.50 471 ILE A N 1
ATOM 3370 C CA . ILE A 1 471 ? -16.865 -7.790 28.737 1.00 98.50 471 ILE A CA 1
ATOM 3371 C C . ILE A 1 471 ? -17.531 -8.490 27.556 1.00 98.50 471 ILE A C 1
ATOM 3373 O O . ILE A 1 471 ? -17.406 -8.039 26.422 1.00 98.50 471 ILE A O 1
ATOM 3377 N N . HIS A 1 472 ? -18.235 -9.586 27.817 1.00 98.62 472 HIS A N 1
ATOM 3378 C CA . HIS A 1 472 ? -18.834 -10.423 26.782 1.00 98.62 472 HIS A CA 1
ATOM 3379 C C . HIS A 1 472 ? -20.358 -10.321 26.797 1.00 98.62 472 HIS A C 1
ATOM 3381 O O . HIS A 1 472 ? -20.971 -10.421 27.865 1.00 98.62 472 HIS A O 1
ATOM 3387 N N . ALA A 1 473 ? -20.963 -10.157 25.620 1.00 98.50 473 ALA A N 1
ATOM 3388 C CA . ALA A 1 473 ? -22.407 -10.232 25.447 1.00 98.50 473 ALA A CA 1
ATOM 3389 C C . ALA A 1 473 ? -22.855 -11.663 25.111 1.00 98.50 473 ALA A C 1
ATOM 3391 O O . ALA A 1 473 ? -22.297 -12.289 24.210 1.00 98.50 473 ALA A O 1
ATOM 3392 N N . THR A 1 474 ? -23.873 -12.173 25.816 1.00 96.06 474 THR A N 1
ATOM 3393 C CA . THR A 1 474 ? -24.382 -13.553 25.668 1.00 96.06 474 THR A CA 1
ATOM 3394 C C . THR A 1 474 ? -25.712 -13.654 24.945 1.00 96.06 474 THR A C 1
ATOM 3396 O O . THR A 1 474 ? -26.521 -12.696 24.974 1.00 96.06 474 THR A O 1
#